Protein AF-A0A9Q0N7F4-F1 (afdb_monomer)

InterPro domains:
  IPR001021 Ribosomal protein bL25, long-form [MF_01334] (5-186)
  IPR001021 Ribosomal protein bL25, long-form [TIGR00731] (7-183)
  IPR004095 TGS [PS51880] (449-532)
  IPR004396 Ribosome-binding ATPase YchF/Obg-like ATPase 1 [MF_00944] (157-534)
  IPR004396 Ribosome-binding ATPase YchF/Obg-like ATPase 1 [TIGR00092] (196-534)
  IPR006073 GTP binding domain [PF01926] (196-290)
  IPR006073 GTP binding domain [PR00326] (196-214)
  IPR006073 GTP binding domain [PR00326] (240-255)
  IPR006073 GTP binding domain [PR00326] (257-275)
  IPR011035 Large ribosomal subunit protein bL25/Gln-tRNA synthetase, anti-codon-binding domain superfamily [SSF50715] (4-191)
  IPR012675 Beta-grasp domain superfamily [G3DSA:3.10.20.30] (218-533)
  IPR012676 TGS-like [SSF81271] (450-531)
  IPR013029 YchF, C-terminal domain [PF06071] (450-533)
  IPR013029 YchF, C-terminal domain [cd04867] (448-532)
  IPR020056 Large ribosomal subunit protein bL25/Gln-tRNA synthetase, N-terminal [G3DSA:2.40.240.10] (4-96)
  IPR020057 Large ribosomal subunit protein bL25, beta domain [PF14693] (103-184)
  IPR023192 TGS-like domain superfamily [G3DSA:1.10.150.300] (283-369)
  IPR027417 P-loop containing nucleoside triphosphate hydrolase [G3DSA:3.40.50.300] (196-449)
  IPR027417 P-loop containing nucleoside triphosphate hydrolase [SSF52540] (197-469)
  IPR029751 Large ribosomal subunit protein bL25, L25 domain [PF01386] (7-94)

Solvent-accessible surface area (backbone atoms only — not comparable to full-atom values): 30450 Å² total; per-residue (Å²): 136,74,67,75,42,80,45,65,37,43,82,53,91,75,75,60,74,68,51,54,51,53,40,43,74,73,48,28,21,48,30,38,41,38,62,82,95,54,82,74,44,46,31,34,32,50,38,69,66,51,64,74,41,66,82,41,89,49,39,61,63,28,48,29,40,36,36,41,94,91,42,74,44,50,27,30,44,72,47,74,43,56,38,100,80,78,64,45,71,58,34,40,35,29,35,50,61,81,56,66,63,43,84,40,82,29,41,52,42,73,38,47,57,89,61,6,52,12,40,73,72,57,18,46,81,44,76,72,46,63,58,45,53,28,35,22,32,69,93,51,53,62,74,54,46,69,41,82,39,38,82,40,39,54,74,40,69,44,41,58,81,78,56,78,68,64,84,75,49,41,72,64,62,92,70,84,47,69,35,34,35,22,43,64,65,93,72,83,92,76,91,84,78,93,80,82,93,77,83,87,85,71,90,72,86,62,93,65,66,50,79,44,78,44,75,51,91,54,72,67,58,57,55,53,22,63,66,46,58,26,75,38,81,42,65,26,72,50,78,44,71,48,70,60,74,85,57,93,69,34,56,72,66,87,59,72,34,57,63,50,57,54,55,57,64,78,50,81,60,43,78,47,77,31,66,40,58,90,53,96,90,58,88,44,100,78,77,56,89,47,49,64,62,55,50,49,49,52,52,50,40,38,36,52,46,36,41,56,51,43,53,56,49,44,62,52,50,63,72,61,62,81,55,94,50,66,67,61,50,53,50,48,55,51,45,50,53,50,44,53,37,38,74,74,73,39,52,54,46,76,46,56,80,85,42,60,61,70,65,56,57,72,66,66,51,58,41,54,42,56,58,38,36,35,33,34,27,46,76,91,28,42,80,83,49,52,77,54,46,54,52,52,50,55,50,23,65,76,68,75,45,48,74,44,64,25,26,68,65,58,52,56,57,50,68,73,51,85,49,73,64,59,45,49,52,55,31,52,77,66,74,35,94,69,55,44,68,58,53,50,52,54,52,49,31,63,74,67,43,46,38,39,33,31,40,76,36,52,68,36,20,37,40,43,74,43,55,68,73,41,32,41,31,62,57,37,30,74,78,37,65,61,38,31,76,24,49,65,37,32,41,36,29,47,48,67,52,33,62,78,42,68,24,70,71,49,19,47,74,72,65,54,51,40,82,37,51,68,84,37,59,58,53,73,42,29,34,46,50,80,42,54,56,133

Organism: NCBI:txid35572

Mean predicted aligned error: 17.83 Å

Structure (mmCIF, N/CA/C/O backbone):
data_AF-A0A9Q0N7F4-F1
#
_entry.id   AF-A0A9Q0N7F4-F1
#
loop_
_atom_site.group_PDB
_atom_site.id
_atom_site.type_symbol
_atom_site.label_atom_id
_atom_site.label_alt_id
_atom_site.label_comp_id
_atom_site.label_asym_id
_atom_site.label_entity_id
_atom_site.label_seq_id
_atom_site.pdbx_PDB_ins_code
_atom_site.Cartn_x
_atom_site.Cartn_y
_atom_site.Cartn_z
_atom_site.occupancy
_atom_site.B_iso_or_equiv
_atom_site.auth_seq_id
_atom_site.auth_comp_id
_atom_site.auth_asym_id
_atom_site.auth_atom_id
_atom_site.pdbx_PDB_model_num
ATOM 1 N N . MET A 1 1 ? 37.627 4.813 31.472 1.00 41.09 1 MET A N 1
ATOM 2 C CA . MET A 1 1 ? 37.625 6.289 31.417 1.00 41.09 1 MET A CA 1
ATOM 3 C C . MET A 1 1 ? 37.635 6.720 29.959 1.00 41.09 1 MET A C 1
ATOM 5 O O . MET A 1 1 ? 38.444 6.207 29.191 1.00 41.09 1 MET A O 1
ATOM 9 N N . SER A 1 2 ? 36.666 7.528 29.539 1.00 47.44 2 SER A N 1
ATOM 10 C CA . SER A 1 2 ? 36.582 8.076 28.180 1.00 47.44 2 SER A CA 1
ATOM 11 C C . SER A 1 2 ? 37.637 9.169 28.000 1.00 47.44 2 SER A C 1
ATOM 13 O O . SER A 1 2 ? 37.727 10.070 28.828 1.00 47.44 2 SER A O 1
ATOM 15 N N . GLU A 1 3 ? 38.447 9.073 26.945 1.00 58.59 3 GLU A N 1
ATOM 16 C CA . GLU A 1 3 ? 39.322 10.169 26.514 1.00 58.59 3 GLU A CA 1
ATOM 17 C C . GLU A 1 3 ? 38.439 11.381 26.196 1.00 58.59 3 GLU A C 1
ATOM 19 O O . GLU A 1 3 ? 37.480 11.251 25.437 1.00 58.59 3 GLU A O 1
ATOM 24 N N . VAL A 1 4 ? 38.714 12.536 26.803 1.00 69.81 4 VAL A N 1
ATOM 25 C CA . VAL A 1 4 ? 38.024 13.780 26.445 1.00 69.81 4 VAL A CA 1
ATOM 26 C C . VAL A 1 4 ? 38.731 14.350 25.224 1.00 69.81 4 VAL A C 1
ATOM 28 O O . VAL A 1 4 ? 39.927 14.632 25.275 1.00 69.81 4 VAL A O 1
ATOM 31 N N . LEU A 1 5 ? 38.005 14.475 24.116 1.00 81.50 5 LEU A N 1
ATOM 32 C CA . LEU A 1 5 ? 38.537 15.019 22.871 1.00 81.50 5 LEU A CA 1
ATOM 33 C C . LEU A 1 5 ? 38.413 16.544 22.881 1.00 81.50 5 LEU A C 1
ATOM 35 O O . LEU A 1 5 ? 37.367 17.059 23.260 1.00 81.50 5 LEU A O 1
ATOM 39 N N . GLU A 1 6 ? 39.424 17.271 22.415 1.00 85.25 6 GLU A N 1
ATOM 40 C CA . GLU A 1 6 ? 39.309 18.714 22.179 1.00 85.25 6 GLU A CA 1
ATOM 41 C C . GLU A 1 6 ? 39.161 18.992 20.683 1.00 85.25 6 GLU A C 1
ATOM 43 O O . GLU A 1 6 ? 39.970 18.513 19.891 1.00 85.25 6 GLU A O 1
ATOM 48 N N . LEU A 1 7 ? 38.135 19.756 20.301 1.00 87.56 7 LEU A N 1
ATOM 49 C CA . LEU A 1 7 ? 37.918 20.214 18.927 1.00 87.56 7 LEU A CA 1
ATOM 50 C C . LEU A 1 7 ? 37.710 21.727 18.900 1.00 87.56 7 LEU A C 1
ATOM 52 O O . LEU A 1 7 ? 37.026 22.278 19.760 1.00 87.56 7 LEU A O 1
ATOM 56 N N . GLU A 1 8 ? 38.251 22.389 17.883 1.00 88.12 8 GLU A N 1
ATOM 57 C CA . GLU A 1 8 ? 37.943 23.791 17.594 1.00 88.12 8 GLU A CA 1
ATOM 58 C C . GLU A 1 8 ? 36.757 23.891 16.637 1.00 88.12 8 GLU A C 1
ATOM 60 O O . GLU A 1 8 ? 36.653 23.129 15.667 1.00 88.12 8 GLU A O 1
ATOM 65 N N . ALA A 1 9 ? 35.869 24.845 16.905 1.00 89.12 9 ALA A N 1
ATOM 66 C CA . ALA A 1 9 ? 34.745 25.151 16.045 1.00 89.12 9 ALA A CA 1
ATOM 67 C C . ALA A 1 9 ? 34.548 26.655 15.871 1.00 89.12 9 ALA A C 1
ATOM 69 O O . ALA A 1 9 ? 34.926 27.460 16.718 1.00 89.12 9 ALA A O 1
ATOM 70 N N . THR A 1 10 ? 33.904 27.016 14.769 1.00 88.81 10 THR A N 1
ATOM 71 C CA . THR A 1 10 ? 33.559 28.396 14.422 1.00 88.81 10 THR A CA 1
ATOM 72 C C . THR A 1 10 ? 32.059 28.535 14.212 1.00 88.81 10 THR A C 1
ATOM 74 O O . THR A 1 10 ? 31.420 27.622 13.681 1.00 88.81 10 THR A O 1
ATOM 77 N N . LEU A 1 11 ? 31.478 29.662 14.629 1.00 87.69 11 LEU A N 1
ATOM 78 C CA . LEU A 1 11 ? 30.055 29.928 14.434 1.00 87.69 11 LEU A CA 1
ATOM 79 C C . LEU A 1 11 ? 29.748 30.106 12.941 1.00 87.69 11 LEU A C 1
ATOM 81 O O . LEU A 1 11 ? 30.528 30.697 12.191 1.00 87.69 11 LEU A O 1
ATOM 85 N N . ARG A 1 12 ? 28.601 29.592 12.496 1.00 86.12 12 ARG A N 1
ATOM 86 C CA . ARG A 1 12 ? 28.137 29.746 11.117 1.00 86.12 12 ARG A CA 1
ATOM 87 C C . ARG A 1 12 ? 26.978 30.725 11.052 1.00 86.12 12 ARG A C 1
ATOM 89 O O . ARG A 1 12 ? 25.902 30.445 11.562 1.00 86.12 12 ARG A O 1
ATOM 96 N N . GLU A 1 13 ? 27.181 31.808 10.315 1.00 74.75 13 GLU A N 1
ATOM 97 C CA . GLU A 1 13 ? 26.133 32.796 10.023 1.00 74.75 13 GLU A CA 1
ATOM 98 C C . GLU A 1 13 ? 25.365 32.474 8.726 1.00 74.75 13 GLU A C 1
ATOM 100 O O . GLU A 1 13 ? 24.243 32.929 8.526 1.00 74.75 13 GLU A O 1
ATOM 105 N N . ASN A 1 14 ? 25.949 31.649 7.845 1.00 75.81 14 ASN A N 1
ATOM 106 C CA . ASN A 1 14 ? 25.403 31.327 6.524 1.00 75.81 14 ASN A CA 1
ATOM 107 C C . ASN A 1 14 ? 24.853 29.889 6.439 1.00 75.81 14 ASN A C 1
ATOM 109 O O . ASN A 1 14 ? 25.560 28.899 6.686 1.00 75.81 14 ASN A O 1
ATOM 113 N N . PHE A 1 15 ? 23.594 29.772 6.004 1.00 75.50 15 PHE A N 1
ATOM 114 C CA . PHE A 1 15 ? 22.826 28.521 5.926 1.00 75.50 15 PHE A CA 1
ATOM 115 C C . PHE A 1 15 ? 22.547 28.100 4.468 1.00 75.50 15 PHE A C 1
ATOM 117 O O . PHE A 1 15 ? 22.735 28.883 3.538 1.00 75.50 15 PHE A O 1
ATOM 124 N N . GLY A 1 16 ? 22.125 26.850 4.247 1.00 72.56 16 GLY A N 1
ATOM 125 C CA . GLY A 1 16 ? 21.751 26.327 2.921 1.00 72.56 16 GLY A CA 1
ATOM 126 C C . GLY A 1 16 ? 22.762 25.368 2.269 1.00 72.56 16 GLY A C 1
ATOM 127 O O . GLY A 1 16 ? 23.925 25.265 2.669 1.00 72.56 16 GLY A O 1
ATOM 128 N N . THR A 1 17 ? 22.297 24.638 1.249 1.00 72.94 17 THR A N 1
ATOM 129 C CA . THR A 1 17 ? 23.033 23.549 0.571 1.00 72.94 17 THR A CA 1
ATOM 130 C C . THR A 1 17 ? 24.277 24.032 -0.181 1.00 72.94 17 THR A C 1
ATOM 132 O O . THR A 1 17 ? 25.304 23.350 -0.149 1.00 72.94 17 THR A O 1
ATOM 135 N N . GLY A 1 18 ? 24.218 25.217 -0.801 1.00 77.38 18 GLY A N 1
ATOM 136 C CA . GLY A 1 18 ? 25.355 25.851 -1.482 1.00 77.38 18 GLY A CA 1
ATOM 137 C C . GLY A 1 18 ? 26.489 26.215 -0.519 1.00 77.38 18 GLY A C 1
ATOM 138 O O . GLY A 1 18 ? 27.612 25.743 -0.680 1.00 77.38 18 GLY A O 1
ATOM 139 N N . ASN A 1 19 ? 26.169 26.938 0.557 1.00 81.06 19 ASN A N 1
ATOM 140 C CA . ASN A 1 19 ? 27.135 27.332 1.589 1.00 81.06 19 ASN A CA 1
ATOM 141 C C . ASN A 1 19 ? 27.788 26.121 2.271 1.00 81.06 19 ASN A C 1
ATOM 143 O O . ASN A 1 19 ? 28.997 26.102 2.499 1.00 81.06 19 ASN A O 1
ATOM 147 N N . ALA A 1 20 ? 27.015 25.063 2.538 1.00 81.19 20 ALA A N 1
ATOM 148 C CA . ALA A 1 20 ? 27.553 23.814 3.074 1.00 81.19 20 ALA A CA 1
ATOM 149 C C . ALA A 1 20 ? 28.524 23.116 2.101 1.00 81.19 20 ALA A C 1
ATOM 151 O O . ALA A 1 20 ? 29.464 22.453 2.539 1.00 81.19 20 ALA A O 1
ATOM 152 N N . ARG A 1 21 ? 28.324 23.246 0.782 1.00 81.75 21 ARG A N 1
ATOM 153 C CA . ARG A 1 21 ? 29.234 22.691 -0.234 1.00 81.75 21 ARG A CA 1
ATOM 154 C C . ARG A 1 21 ? 30.552 23.461 -0.291 1.00 81.75 21 ARG A C 1
ATOM 156 O O . ARG A 1 21 ? 31.604 22.830 -0.368 1.00 81.75 21 ARG A O 1
ATOM 163 N N . ASP A 1 22 ? 30.505 24.786 -0.210 1.00 84.44 22 ASP A N 1
ATOM 164 C CA . ASP A 1 22 ? 31.708 25.623 -0.215 1.00 84.44 22 ASP A CA 1
ATOM 165 C C . ASP A 1 22 ? 32.521 25.482 1.073 1.00 84.44 22 ASP A C 1
ATOM 167 O O . ASP A 1 22 ? 33.750 25.441 1.031 1.00 84.44 22 ASP A O 1
ATOM 171 N N . LEU A 1 23 ? 31.851 25.314 2.213 1.00 87.06 23 LEU A N 1
ATOM 172 C CA . LEU A 1 23 ? 32.497 25.058 3.499 1.00 87.06 23 LEU A CA 1
ATOM 173 C C . LEU A 1 23 ? 33.258 23.717 3.494 1.00 87.06 23 LEU A C 1
ATOM 175 O O . LEU A 1 23 ? 34.418 23.666 3.902 1.00 87.06 23 LEU A O 1
ATOM 179 N N . ARG A 1 24 ? 32.666 22.669 2.898 1.00 86.81 24 ARG A N 1
ATOM 180 C CA . ARG A 1 24 ? 33.340 21.376 2.671 1.00 86.81 24 ARG A CA 1
ATOM 181 C C . ARG A 1 24 ? 34.519 21.479 1.707 1.00 86.81 24 ARG A C 1
ATOM 183 O O . ARG A 1 24 ? 35.556 20.881 1.957 1.00 86.81 24 ARG A O 1
ATOM 190 N N . ARG A 1 25 ? 34.420 22.288 0.645 1.00 84.06 25 ARG A N 1
ATOM 191 C CA . ARG A 1 25 ? 35.562 22.553 -0.257 1.00 84.06 25 ARG A CA 1
ATOM 192 C C . ARG A 1 25 ? 36.742 23.217 0.456 1.00 84.06 25 ARG A C 1
ATOM 194 O O . ARG A 1 25 ? 37.879 23.002 0.056 1.00 84.06 25 ARG A O 1
ATOM 201 N N . LYS A 1 26 ? 36.476 24.003 1.501 1.00 87.12 26 LYS A N 1
ATOM 202 C CA . LYS A 1 26 ? 37.495 24.648 2.342 1.00 87.12 26 LYS A CA 1
ATOM 203 C C . LYS A 1 26 ? 38.056 23.726 3.439 1.00 87.12 26 LYS A C 1
ATOM 205 O O . LYS A 1 26 ? 38.874 24.182 4.229 1.00 87.12 26 LYS A O 1
ATOM 210 N N . GLY A 1 27 ? 37.644 22.453 3.494 1.00 86.56 27 GLY A N 1
ATOM 211 C CA . GLY A 1 27 ? 38.122 21.475 4.479 1.00 86.56 27 GLY A CA 1
ATOM 212 C C . GLY A 1 27 ? 37.434 21.561 5.844 1.00 86.56 27 GLY A C 1
ATOM 213 O O . GLY A 1 27 ? 38.001 21.125 6.848 1.00 86.56 27 GLY A O 1
ATOM 214 N N . TYR A 1 28 ? 36.228 22.131 5.898 1.00 90.69 28 TYR A N 1
ATOM 215 C CA . TYR A 1 28 ? 35.409 22.193 7.106 1.00 90.69 28 TYR A CA 1
ATOM 216 C C . TYR A 1 28 ? 34.129 21.375 6.944 1.00 90.69 28 TYR A C 1
ATOM 218 O O . TYR A 1 28 ? 33.552 21.268 5.863 1.00 90.69 28 TYR A O 1
ATOM 226 N N . VAL A 1 29 ? 33.640 20.828 8.048 1.00 90.19 29 VAL A N 1
ATOM 227 C CA . VAL A 1 29 ? 32.400 20.066 8.117 1.00 90.19 29 VAL A CA 1
ATOM 228 C C . VAL A 1 29 ? 31.346 20.916 8.826 1.00 90.19 29 VAL A C 1
ATOM 230 O O . VAL A 1 29 ? 31.610 21.436 9.913 1.00 90.19 29 VAL A O 1
ATOM 233 N N . PRO A 1 30 ? 30.154 21.091 8.231 1.00 90.50 30 PRO A N 1
ATOM 234 C CA . PRO A 1 30 ? 29.034 21.712 8.920 1.00 90.50 30 PRO A CA 1
ATOM 235 C C . PRO A 1 30 ? 28.565 20.816 10.072 1.00 90.50 30 PRO A C 1
ATOM 237 O O . PRO A 1 30 ? 28.389 19.612 9.889 1.00 90.50 30 PRO A O 1
ATOM 240 N N . ALA A 1 31 ? 28.344 21.410 11.238 1.00 90.06 31 ALA A N 1
ATOM 241 C CA . ALA A 1 31 ? 27.842 20.723 12.413 1.00 90.06 31 ALA A CA 1
ATOM 242 C C . ALA A 1 31 ? 26.778 21.545 13.149 1.00 90.06 31 ALA A C 1
ATOM 244 O O . ALA A 1 31 ? 26.667 22.762 12.970 1.00 90.06 31 ALA A O 1
ATOM 245 N N . VAL A 1 32 ? 25.980 20.866 13.969 1.00 88.75 32 VAL A N 1
ATOM 246 C CA . VAL A 1 32 ? 24.896 21.479 14.745 1.00 88.75 32 VAL A CA 1
ATOM 247 C C . VAL A 1 32 ? 24.966 20.997 16.185 1.00 88.75 32 VAL A C 1
ATOM 249 O O . VAL A 1 32 ? 25.071 19.800 16.425 1.00 88.75 32 VAL A O 1
ATOM 252 N N . ILE A 1 33 ? 24.891 21.919 17.143 1.00 85.38 33 ILE A N 1
ATOM 253 C CA . ILE A 1 33 ? 24.819 21.606 18.571 1.00 85.38 33 ILE A CA 1
ATOM 254 C C . ILE A 1 33 ? 23.370 21.784 19.035 1.00 85.38 33 ILE A C 1
ATOM 256 O O . ILE A 1 33 ? 22.831 22.891 19.022 1.00 85.38 33 ILE A O 1
ATOM 260 N N . TYR A 1 34 ? 22.745 20.686 19.459 1.00 80.56 34 TYR A N 1
ATOM 261 C CA . TYR A 1 34 ? 21.391 20.645 20.008 1.00 80.56 34 TYR A CA 1
ATOM 262 C C . TYR A 1 34 ? 21.403 20.617 21.543 1.00 80.56 34 TYR A C 1
ATOM 264 O O . TYR A 1 34 ? 22.274 19.999 22.155 1.00 80.56 34 TYR A O 1
ATOM 272 N N . GLY A 1 35 ? 20.350 21.152 22.167 1.00 68.62 35 GLY A N 1
ATOM 273 C CA . GLY A 1 35 ? 19.985 20.838 23.554 1.00 68.62 35 GLY A CA 1
ATOM 274 C C . GLY A 1 35 ? 20.304 21.903 24.612 1.00 68.62 35 GLY A C 1
ATOM 275 O O . GLY A 1 35 ? 20.993 22.884 24.354 1.00 68.62 35 GLY A O 1
ATOM 276 N N . ALA A 1 36 ? 19.761 21.653 25.814 1.00 51.66 36 ALA A N 1
ATOM 277 C CA . ALA A 1 36 ? 19.791 22.470 27.041 1.00 51.66 36 ALA A CA 1
ATOM 278 C C . ALA A 1 36 ? 18.855 23.701 27.117 1.00 51.66 36 ALA A C 1
ATOM 280 O O . ALA A 1 36 ? 19.110 24.629 27.876 1.00 51.66 36 ALA A O 1
ATOM 281 N N . GLY A 1 37 ? 17.737 23.720 26.378 1.00 52.19 37 GLY A N 1
ATOM 282 C CA . GLY A 1 37 ? 16.768 24.829 26.461 1.00 52.19 37 GLY A CA 1
ATOM 283 C C . GLY A 1 37 ? 17.282 26.156 25.884 1.00 52.19 37 GLY A C 1
ATOM 284 O O . GLY A 1 37 ? 16.719 27.207 26.174 1.00 52.19 37 GLY A O 1
ATOM 285 N N . ARG A 1 38 ? 18.347 26.099 25.076 1.00 55.22 38 ARG A N 1
ATOM 286 C CA . ARG A 1 38 ? 18.929 27.217 24.323 1.00 55.22 38 ARG A CA 1
ATOM 287 C C . ARG A 1 38 ? 18.695 27.049 22.822 1.00 55.22 38 ARG A C 1
ATOM 289 O O . ARG A 1 38 ? 18.329 25.967 22.359 1.00 55.22 38 ARG A O 1
ATOM 296 N N . GLU A 1 39 ? 18.918 28.132 22.084 1.00 60.62 39 GLU A N 1
ATOM 297 C CA . GLU A 1 39 ? 18.879 28.153 20.622 1.00 60.62 39 GLU A CA 1
ATOM 298 C C . GLU A 1 39 ? 19.905 27.183 20.018 1.00 60.62 39 GLU A C 1
ATOM 300 O O . GLU A 1 39 ? 20.999 26.981 20.548 1.00 60.62 39 GLU A O 1
ATOM 305 N N . VAL A 1 40 ? 19.522 26.554 18.907 1.00 79.44 40 VAL A N 1
ATOM 306 C CA . VAL A 1 40 ? 20.357 25.598 18.175 1.00 79.44 40 VAL A CA 1
ATOM 307 C C . VAL A 1 40 ? 21.551 26.336 17.569 1.00 79.44 40 VAL A C 1
ATOM 309 O O . VAL A 1 40 ? 21.370 27.243 16.759 1.00 79.44 40 VAL A O 1
ATOM 312 N N . LEU A 1 41 ? 22.772 25.929 17.926 1.00 84.62 41 LEU A N 1
ATOM 313 C CA . LEU A 1 41 ? 23.991 26.561 17.420 1.00 84.62 41 LEU A CA 1
ATOM 314 C C . LEU A 1 41 ? 24.492 25.827 16.177 1.00 84.62 41 LEU A C 1
ATOM 316 O O . LEU A 1 41 ? 24.853 24.649 16.235 1.00 84.62 41 LEU A O 1
ATOM 320 N N . ALA A 1 42 ? 24.547 26.534 15.051 1.00 87.81 42 ALA A N 1
ATOM 321 C CA . ALA A 1 42 ? 25.193 26.046 13.842 1.00 87.81 42 ALA A CA 1
ATOM 322 C C . ALA A 1 42 ? 26.681 26.406 13.870 1.00 87.81 42 ALA A C 1
ATOM 324 O O . ALA A 1 42 ? 27.051 27.578 13.931 1.00 87.81 42 ALA A O 1
ATOM 325 N N . VAL A 1 43 ? 27.536 25.390 13.793 1.00 90.12 43 VAL A N 1
ATOM 326 C CA . VAL A 1 43 ? 28.992 25.543 13.874 1.00 90.12 43 VAL A CA 1
ATOM 327 C C . VAL A 1 43 ? 29.686 24.818 12.724 1.00 90.12 43 VAL A C 1
ATOM 329 O O . VAL A 1 43 ? 29.100 23.983 12.034 1.00 90.12 43 VAL A O 1
ATOM 332 N N . SER A 1 44 ? 30.941 25.154 12.467 1.00 90.31 44 SER A N 1
ATOM 333 C CA . SER A 1 44 ? 31.821 24.424 11.558 1.00 90.31 44 SER A CA 1
ATOM 334 C C . SER A 1 44 ? 33.060 23.944 12.281 1.00 90.31 44 SER A C 1
ATOM 336 O O . SER A 1 44 ? 33.597 24.632 13.137 1.00 90.31 44 SER A O 1
ATOM 338 N N . VAL A 1 45 ? 33.509 22.758 11.904 1.00 91.19 45 VAL A N 1
ATOM 339 C CA . VAL A 1 45 ? 34.579 22.001 12.556 1.00 91.19 45 VAL A CA 1
ATOM 340 C C . VAL A 1 45 ? 35.524 21.493 11.476 1.00 91.19 45 VAL A C 1
ATOM 342 O O . VAL A 1 45 ? 35.082 21.166 10.376 1.00 91.19 45 VAL A O 1
ATOM 345 N N . ALA A 1 46 ? 36.829 21.462 11.734 1.00 89.44 46 ALA A N 1
ATOM 346 C CA . ALA A 1 46 ? 37.798 21.043 10.722 1.00 89.44 46 ALA A CA 1
ATOM 347 C C . ALA A 1 46 ? 37.589 19.566 10.333 1.00 89.44 46 ALA A C 1
ATOM 349 O O . ALA A 1 46 ? 37.538 18.681 11.190 1.00 89.44 46 ALA A O 1
ATOM 350 N N . GLU A 1 47 ? 37.506 19.280 9.031 1.00 87.12 47 GLU A N 1
ATOM 351 C CA . GLU A 1 47 ? 37.250 17.928 8.513 1.00 87.12 47 GLU A CA 1
ATOM 352 C C . GLU A 1 47 ? 38.327 16.937 8.959 1.00 87.12 47 GLU A C 1
ATOM 354 O O . GLU A 1 47 ? 38.019 15.813 9.360 1.00 87.12 47 GLU A O 1
ATOM 359 N N . LYS A 1 48 ? 39.593 17.366 8.929 1.00 84.75 48 LYS A N 1
ATOM 360 C CA . LYS A 1 48 ? 40.748 16.538 9.302 1.00 84.75 48 LYS A CA 1
ATOM 361 C C . LYS A 1 48 ? 40.673 16.061 10.750 1.00 84.75 48 LYS A C 1
ATOM 363 O O . LYS A 1 48 ? 40.983 14.902 11.021 1.00 84.75 48 LYS A O 1
ATOM 368 N N . GLU A 1 49 ? 40.222 16.931 11.652 1.00 84.94 49 GLU A N 1
ATOM 369 C CA . GLU A 1 49 ? 40.096 16.604 13.069 1.00 84.94 49 GLU A CA 1
ATOM 370 C C . GLU A 1 49 ? 39.002 15.559 13.284 1.00 84.94 49 GLU A C 1
ATOM 372 O O . GLU A 1 49 ? 39.245 14.543 13.920 1.00 84.94 49 GLU A O 1
ATOM 377 N N . ILE A 1 50 ? 37.831 15.705 12.664 1.00 83.69 50 ILE A N 1
ATOM 378 C CA . ILE A 1 50 ? 36.743 14.723 12.818 1.00 83.69 50 ILE A CA 1
ATOM 379 C C . ILE A 1 50 ? 37.069 13.395 12.137 1.00 83.69 50 ILE A C 1
ATOM 381 O O . ILE A 1 50 ? 36.828 12.323 12.702 1.00 83.69 50 ILE A O 1
ATOM 385 N N . THR A 1 51 ? 37.672 13.452 10.949 1.00 81.81 51 THR A N 1
ATOM 386 C CA . THR A 1 51 ? 38.035 12.271 10.151 1.00 81.81 51 THR A CA 1
ATOM 387 C C . THR A 1 51 ? 38.987 11.341 10.916 1.00 81.81 51 THR A C 1
ATOM 389 O O . THR A 1 51 ? 38.896 10.119 10.802 1.00 81.81 51 THR A O 1
ATOM 392 N N . LYS A 1 52 ? 39.850 11.903 11.770 1.00 80.88 52 LYS A N 1
ATOM 393 C CA . LYS A 1 52 ? 40.792 11.158 12.618 1.00 80.88 52 LYS A CA 1
ATOM 394 C C . LYS A 1 52 ? 40.114 10.292 13.688 1.00 80.88 52 LYS A C 1
ATOM 396 O O . LYS A 1 52 ? 40.696 9.289 14.112 1.00 80.88 52 LYS A O 1
ATOM 401 N N . TYR A 1 53 ? 38.915 10.664 14.139 1.00 78.69 53 TYR A N 1
ATOM 402 C CA . TYR A 1 53 ? 38.261 10.014 15.279 1.00 78.69 53 TYR A CA 1
ATOM 403 C C . TYR A 1 53 ? 36.964 9.287 14.925 1.00 78.69 53 TYR A C 1
ATOM 405 O O . TYR A 1 53 ? 36.685 8.282 15.571 1.00 78.69 53 TYR A O 1
ATOM 413 N N . TYR A 1 54 ? 36.210 9.692 13.894 1.00 79.94 54 TYR A N 1
ATOM 414 C CA . TYR A 1 54 ? 34.900 9.070 13.622 1.00 79.94 54 TYR A CA 1
ATOM 415 C C . TYR A 1 54 ? 34.971 7.571 13.286 1.00 79.94 54 TYR A C 1
ATOM 417 O O . TYR A 1 54 ? 34.031 6.838 13.577 1.00 79.94 54 TYR A O 1
ATOM 425 N N . ARG A 1 55 ? 36.092 7.096 12.721 1.00 75.19 55 ARG A N 1
ATOM 426 C CA . ARG A 1 55 ? 36.325 5.665 12.444 1.00 75.19 55 ARG A CA 1
ATOM 427 C C . ARG A 1 55 ? 36.731 4.860 13.681 1.00 75.19 55 ARG A C 1
ATOM 429 O O . ARG A 1 55 ? 36.821 3.637 13.603 1.00 75.19 55 ARG A O 1
ATOM 436 N N . LYS A 1 56 ? 37.018 5.511 14.814 1.00 76.50 56 LYS A N 1
ATOM 437 C CA . LYS A 1 56 ? 37.392 4.809 16.045 1.00 76.50 56 LYS A CA 1
ATOM 438 C C . LYS A 1 56 ? 36.143 4.231 16.725 1.00 76.50 56 LYS A C 1
ATOM 440 O O . LYS A 1 56 ? 35.134 4.933 16.845 1.00 76.50 56 LYS A O 1
ATOM 445 N N . PRO A 1 57 ? 36.202 2.986 17.230 1.00 58.75 57 PRO A N 1
ATOM 446 C CA . PRO A 1 57 ? 35.113 2.409 18.010 1.00 58.75 57 PRO A CA 1
ATOM 447 C C . PRO A 1 57 ? 34.753 3.304 19.205 1.00 58.75 57 PRO A C 1
ATOM 449 O O . PRO A 1 57 ? 35.623 3.677 19.990 1.00 58.75 57 PRO A O 1
ATOM 452 N N . GLY A 1 58 ? 33.469 3.642 19.347 1.00 66.62 58 GLY A N 1
ATOM 453 C CA . GLY A 1 58 ? 32.971 4.442 20.471 1.00 66.62 58 GLY A CA 1
ATOM 454 C C . GLY A 1 58 ? 33.072 5.964 20.301 1.00 66.62 58 GLY A C 1
ATOM 455 O O . GLY A 1 58 ? 32.898 6.687 21.283 1.00 66.62 58 GLY A O 1
ATOM 456 N N . PHE A 1 59 ? 33.302 6.480 19.089 1.00 76.06 59 PHE A N 1
ATOM 457 C CA . PHE A 1 59 ? 33.298 7.930 18.838 1.00 76.06 59 PHE A CA 1
ATOM 458 C C . PHE A 1 59 ? 31.970 8.605 19.228 1.00 76.06 59 PHE A C 1
ATOM 460 O O . PHE A 1 59 ? 31.984 9.635 19.891 1.00 76.06 59 PHE A O 1
ATOM 467 N N . ILE A 1 60 ? 30.825 7.976 18.934 1.00 76.81 60 ILE A N 1
ATOM 468 C CA . ILE A 1 60 ? 29.488 8.459 19.343 1.00 76.81 60 ILE A CA 1
ATOM 469 C C . ILE A 1 60 ? 29.352 8.547 20.876 1.00 76.81 60 ILE A C 1
ATOM 471 O O . ILE A 1 60 ? 28.619 9.373 21.396 1.00 76.81 60 ILE A O 1
ATOM 475 N N . SER A 1 61 ? 30.101 7.733 21.621 1.00 69.75 61 SER A N 1
ATOM 476 C CA . SER A 1 61 ? 30.130 7.747 23.091 1.00 69.75 61 SER A CA 1
ATOM 477 C C . SER A 1 61 ? 31.275 8.584 23.681 1.00 69.75 61 SER A C 1
ATOM 479 O O . SER A 1 61 ? 31.534 8.508 24.879 1.00 69.75 61 SER A O 1
ATOM 481 N N . THR A 1 62 ? 32.001 9.344 22.857 1.00 78.06 62 THR A N 1
ATOM 482 C CA . THR A 1 62 ? 33.142 10.154 23.300 1.00 78.06 62 THR A CA 1
ATOM 483 C C . THR A 1 62 ? 32.684 11.572 23.622 1.00 78.06 62 THR A C 1
ATOM 485 O O . THR A 1 62 ? 32.042 12.225 22.803 1.00 78.06 62 THR A O 1
ATOM 488 N N . VAL A 1 63 ? 33.030 12.054 24.817 1.00 82.75 63 VAL A N 1
ATOM 489 C CA . VAL A 1 63 ? 32.784 13.443 25.224 1.00 82.75 63 VAL A CA 1
ATOM 490 C C . VAL A 1 63 ? 33.800 14.349 24.536 1.00 82.75 63 VAL A C 1
ATOM 492 O O . VAL A 1 63 ? 35.007 14.102 24.593 1.00 82.75 63 VAL A O 1
ATOM 495 N N . ILE A 1 64 ? 33.302 15.405 23.902 1.00 86.88 64 ILE A N 1
ATOM 496 C CA . ILE A 1 64 ? 34.095 16.370 23.150 1.00 86.88 64 ILE A CA 1
ATOM 497 C C . ILE A 1 64 ? 33.965 17.744 23.807 1.00 86.88 64 ILE A C 1
ATOM 499 O O . ILE A 1 64 ? 32.867 18.263 23.981 1.00 86.88 64 ILE A O 1
ATOM 503 N N . ASN A 1 65 ? 35.097 18.350 24.140 1.00 87.75 65 ASN A N 1
ATOM 504 C CA . ASN A 1 65 ? 35.210 19.760 24.480 1.00 87.75 65 ASN A CA 1
ATOM 505 C C . ASN A 1 65 ? 35.343 20.558 23.182 1.00 87.75 65 ASN A C 1
ATOM 507 O O . ASN A 1 65 ? 36.408 20.594 22.565 1.00 87.75 65 ASN A O 1
ATOM 511 N N . LEU A 1 66 ? 34.250 21.180 22.764 1.00 88.00 66 LEU A N 1
ATOM 512 C CA . LEU A 1 66 ? 34.170 21.953 21.537 1.00 88.00 66 LEU A CA 1
ATOM 513 C C . LEU A 1 66 ? 34.399 23.436 21.873 1.00 88.00 66 LEU A C 1
ATOM 515 O O . LEU A 1 66 ? 33.576 24.064 22.541 1.00 88.00 66 LEU A O 1
ATOM 519 N N . LYS A 1 67 ? 35.562 23.967 21.481 1.00 88.00 67 LYS A N 1
ATOM 520 C CA . LYS A 1 67 ? 35.973 25.359 21.718 1.00 88.00 67 LYS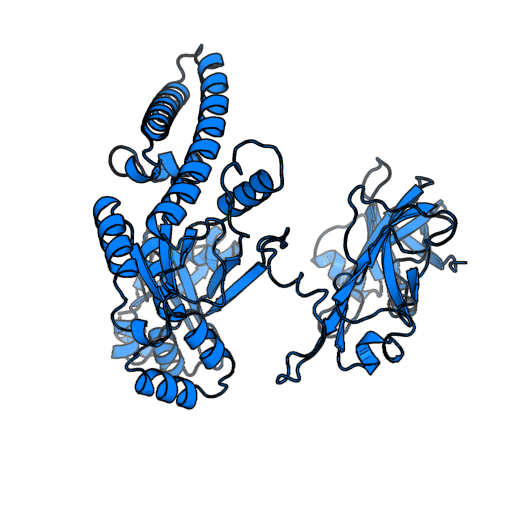 A CA 1
ATOM 521 C C . LYS A 1 67 ? 35.340 26.254 20.655 1.00 88.00 67 LYS A C 1
ATOM 523 O O . LYS A 1 67 ? 35.667 26.117 19.480 1.00 88.00 67 LYS A O 1
ATOM 528 N N . LEU A 1 68 ? 34.448 27.144 21.077 1.00 85.94 68 LEU A N 1
ATOM 529 C CA . LEU A 1 68 ? 33.733 28.102 20.236 1.00 85.94 68 LEU A CA 1
ATOM 530 C C . LEU A 1 68 ? 33.922 29.501 20.833 1.00 85.94 68 LEU A C 1
ATOM 532 O O . LEU A 1 68 ? 33.515 29.737 21.968 1.00 85.94 68 LEU A O 1
ATOM 536 N N . ASP A 1 69 ? 34.574 30.404 20.099 1.00 74.75 69 ASP A N 1
ATOM 537 C CA . ASP A 1 69 ? 34.775 31.814 20.481 1.00 74.75 69 ASP A CA 1
ATOM 538 C C . ASP A 1 69 ? 35.291 32.018 21.924 1.00 74.75 69 ASP A C 1
ATOM 540 O O . ASP A 1 69 ? 34.851 32.898 22.660 1.00 74.75 69 ASP A O 1
ATOM 544 N N . GLY A 1 70 ? 36.223 31.160 22.359 1.00 72.75 70 GLY A N 1
ATOM 545 C CA . GLY A 1 70 ? 36.819 31.192 23.703 1.00 72.75 70 GLY A CA 1
ATOM 546 C C . GLY A 1 70 ? 36.022 30.461 24.794 1.00 72.75 70 GLY A C 1
ATOM 547 O O . GLY A 1 70 ? 36.556 30.232 25.879 1.00 72.75 70 GLY A O 1
ATOM 548 N N . ASN A 1 71 ? 34.795 30.017 24.510 1.00 78.69 71 ASN A N 1
ATOM 549 C CA . ASN A 1 71 ? 33.983 29.194 25.404 1.00 78.69 71 ASN A CA 1
ATOM 550 C C . ASN A 1 71 ? 34.131 27.702 25.079 1.00 78.69 71 ASN A C 1
ATOM 552 O O . ASN A 1 71 ? 34.243 27.304 23.922 1.00 78.69 71 ASN A O 1
ATOM 556 N N . THR A 1 72 ? 34.117 26.850 26.107 1.00 83.06 72 THR A N 1
ATOM 557 C CA . THR A 1 72 ? 34.167 25.390 25.927 1.00 83.06 72 THR A CA 1
ATOM 558 C C . THR A 1 72 ? 32.781 24.788 26.114 1.00 83.06 72 THR A C 1
ATOM 560 O O . THR A 1 72 ? 32.229 24.819 27.213 1.00 83.06 72 THR A O 1
ATOM 563 N N . HIS A 1 73 ? 32.244 24.192 25.053 1.00 84.25 73 HIS A N 1
ATOM 564 C CA . HIS A 1 73 ? 30.995 23.441 25.079 1.00 84.25 73 HIS A CA 1
ATOM 565 C C . HIS A 1 73 ? 31.299 21.950 25.210 1.00 84.25 73 HIS A C 1
ATOM 567 O O . HIS A 1 73 ? 31.915 21.357 24.326 1.00 84.25 73 HIS A O 1
ATOM 573 N N . LYS A 1 74 ? 30.862 21.326 26.306 1.00 84.94 74 LYS A N 1
ATOM 574 C CA . LYS A 1 74 ? 30.916 19.867 26.445 1.00 84.94 74 LYS A CA 1
ATOM 575 C C . LYS A 1 74 ? 29.789 19.260 25.629 1.00 84.94 74 LYS A C 1
ATOM 577 O O . LYS A 1 74 ? 28.621 19.445 25.958 1.00 84.94 74 LYS A O 1
ATOM 582 N N . VAL A 1 75 ? 30.138 18.538 24.577 1.00 86.50 75 VAL A N 1
ATOM 583 C CA . VAL A 1 75 ? 29.177 17.941 23.657 1.00 86.50 75 VAL A CA 1
ATOM 584 C C . VAL A 1 75 ? 29.448 16.463 23.429 1.00 86.50 75 VAL A C 1
ATOM 586 O O . VAL A 1 75 ? 30.549 15.966 23.660 1.00 86.50 75 VAL A O 1
ATOM 589 N N . LEU A 1 76 ? 28.436 15.758 22.943 1.00 85.06 76 LEU A N 1
ATOM 590 C CA . LEU A 1 76 ? 28.541 14.370 22.521 1.00 85.06 76 LEU A CA 1
ATOM 591 C C . LEU A 1 76 ? 28.033 14.215 21.084 1.00 85.06 76 LEU A C 1
ATOM 593 O O . LEU A 1 76 ? 26.963 14.749 20.779 1.00 85.06 76 LEU A O 1
ATOM 597 N N . PRO A 1 77 ? 28.747 13.504 20.192 1.00 85.25 77 PRO A N 1
ATOM 598 C CA . PRO A 1 77 ? 28.234 13.221 18.859 1.00 85.25 77 PRO A CA 1
ATOM 599 C C . PRO A 1 77 ? 26.939 12.407 18.939 1.00 85.25 77 PRO A C 1
ATOM 601 O O . PRO A 1 77 ? 26.889 11.350 19.560 1.00 85.25 77 PRO A O 1
ATOM 604 N N . LYS A 1 78 ? 25.889 12.905 18.297 1.00 82.94 78 LYS A N 1
ATOM 605 C CA . LYS A 1 78 ? 24.580 12.263 18.171 1.00 82.94 78 LYS A CA 1
ATOM 606 C C . LYS A 1 78 ? 24.487 11.445 16.893 1.00 82.94 78 LYS A C 1
ATOM 608 O O . LYS A 1 78 ? 24.069 10.294 16.919 1.00 82.94 78 LYS A O 1
ATOM 613 N N . GLU A 1 79 ? 24.854 12.072 15.780 1.00 82.25 79 GLU A N 1
ATOM 614 C CA . GLU A 1 79 ? 24.695 11.531 14.436 1.00 82.25 79 GLU A CA 1
ATOM 615 C C . GLU A 1 79 ? 25.804 12.067 13.529 1.00 82.25 79 GLU A C 1
ATOM 617 O O . GLU A 1 79 ? 26.272 13.195 13.689 1.00 82.25 79 GLU A O 1
ATOM 622 N N . ILE A 1 80 ? 26.248 11.240 12.584 1.00 85.75 80 ILE A N 1
ATOM 623 C CA . ILE A 1 80 ? 27.305 11.574 11.632 1.00 85.75 80 ILE A CA 1
ATOM 624 C C . ILE A 1 80 ? 26.827 11.150 10.255 1.00 85.75 80 ILE A C 1
ATOM 626 O O . ILE A 1 80 ? 26.601 9.967 10.006 1.00 85.75 80 ILE A O 1
ATOM 630 N N . GLN A 1 81 ? 26.712 12.110 9.347 1.00 85.25 81 GLN A N 1
ATOM 631 C CA . GLN A 1 81 ? 26.348 11.841 7.964 1.00 85.25 81 GLN A CA 1
ATOM 632 C C . GLN A 1 81 ? 27.613 11.708 7.130 1.00 85.25 81 GLN A C 1
ATOM 634 O O . GLN A 1 81 ? 28.447 12.617 7.105 1.00 85.25 81 GLN A O 1
ATOM 639 N N . LEU A 1 82 ? 27.745 10.594 6.419 1.00 84.69 82 LEU A N 1
ATOM 640 C CA . LEU A 1 82 ? 28.879 10.320 5.542 1.00 84.69 82 LEU A CA 1
ATOM 641 C C . LEU A 1 82 ? 28.500 10.532 4.077 1.00 84.69 82 LEU A C 1
ATOM 643 O O . LEU A 1 82 ? 27.338 10.446 3.678 1.00 84.69 82 LEU A O 1
ATOM 647 N N . HIS A 1 83 ? 29.496 10.820 3.247 1.00 80.56 83 HIS A N 1
ATOM 648 C CA . HIS A 1 83 ? 29.335 10.739 1.807 1.00 80.56 83 HIS A CA 1
ATOM 649 C C . HIS A 1 83 ? 29.102 9.271 1.412 1.00 80.56 83 HIS A C 1
ATOM 651 O O . HIS A 1 83 ? 29.948 8.446 1.738 1.00 80.56 83 HIS A O 1
ATOM 657 N N . PRO A 1 84 ? 28.062 8.942 0.625 1.00 65.56 84 PRO A N 1
ATOM 658 C CA . PRO A 1 84 ? 27.675 7.556 0.308 1.00 65.56 84 PRO A CA 1
ATOM 659 C C . PRO A 1 84 ? 28.689 6.747 -0.5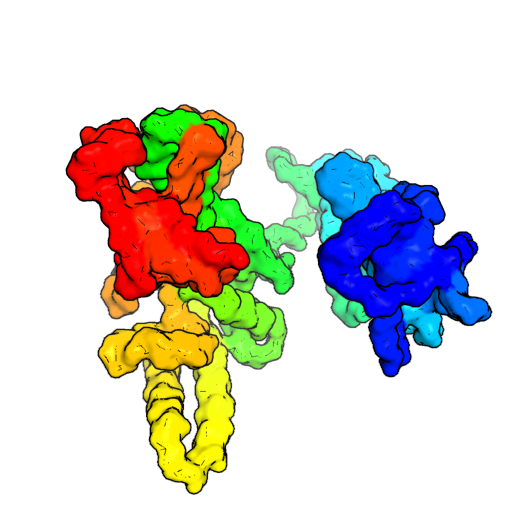25 1.00 65.56 84 PRO A C 1
ATOM 661 O O . PRO A 1 84 ? 28.383 5.642 -0.946 1.00 65.56 84 PRO A O 1
ATOM 664 N N . VAL A 1 85 ? 29.863 7.311 -0.828 1.00 73.44 85 VAL A N 1
ATOM 665 C CA . VAL A 1 85 ? 30.862 6.698 -1.725 1.00 73.44 85 VAL A CA 1
ATOM 666 C C . VAL A 1 85 ? 32.271 6.913 -1.187 1.00 73.44 85 VAL A C 1
ATOM 668 O O . VAL A 1 85 ? 33.084 6.002 -1.206 1.00 73.44 85 VAL A O 1
ATOM 671 N N . THR A 1 86 ? 32.582 8.125 -0.717 1.00 75.44 86 THR A N 1
ATOM 672 C CA . THR A 1 86 ? 33.938 8.472 -0.268 1.00 75.44 86 THR A CA 1
ATOM 673 C C . THR A 1 86 ? 34.130 8.351 1.243 1.00 75.44 86 THR A C 1
ATOM 675 O O . THR A 1 86 ? 35.232 8.598 1.727 1.00 75.44 86 THR A O 1
ATOM 678 N N . ASP A 1 87 ? 33.070 8.036 1.998 1.00 71.75 87 ASP A N 1
ATOM 679 C CA . ASP A 1 87 ? 33.035 7.986 3.467 1.00 71.75 87 ASP A CA 1
ATOM 680 C C . ASP A 1 87 ? 33.508 9.263 4.176 1.00 71.75 87 ASP A C 1
ATOM 682 O O . ASP A 1 87 ? 33.755 9.254 5.382 1.00 71.75 87 ASP A O 1
ATOM 686 N N . ILE A 1 88 ? 33.623 10.379 3.452 1.00 81.06 88 ILE A N 1
ATOM 687 C CA . ILE A 1 88 ? 33.989 11.681 4.014 1.00 81.06 88 ILE A CA 1
ATOM 688 C C . ILE A 1 88 ? 32.830 12.196 4.865 1.00 81.06 88 ILE A C 1
ATOM 690 O O . ILE A 1 88 ? 31.669 12.127 4.450 1.00 81.06 88 ILE A O 1
ATOM 694 N N . VAL A 1 89 ? 33.136 12.751 6.037 1.00 85.12 89 VAL A N 1
ATOM 695 C CA . VAL A 1 89 ? 32.115 13.308 6.925 1.00 85.12 89 VAL A CA 1
ATOM 696 C C . VAL A 1 89 ? 31.475 14.542 6.282 1.00 85.12 89 VAL A C 1
ATOM 698 O O . VAL A 1 89 ? 32.132 15.540 6.002 1.00 85.12 89 VAL A O 1
ATOM 701 N N . ARG A 1 90 ? 30.166 14.477 6.029 1.00 88.06 90 ARG A N 1
ATOM 702 C CA . ARG A 1 90 ? 29.379 15.558 5.421 1.00 88.06 90 ARG A CA 1
ATOM 703 C C . ARG A 1 90 ? 28.680 16.435 6.447 1.00 88.06 90 ARG A C 1
ATOM 705 O O . ARG A 1 90 ? 28.479 17.614 6.146 1.00 88.06 90 ARG A O 1
ATOM 712 N N . HIS A 1 91 ? 28.271 15.880 7.581 1.00 89.44 91 HIS A N 1
ATOM 713 C CA . HIS A 1 91 ? 27.600 16.613 8.651 1.00 89.44 91 HIS A CA 1
ATOM 714 C C . HIS A 1 91 ? 27.793 15.904 9.991 1.00 89.44 91 HIS A C 1
ATOM 716 O O . HIS A 1 91 ? 27.872 14.673 10.010 1.00 89.44 91 HIS A O 1
ATOM 722 N N . VAL A 1 92 ? 27.839 16.661 11.090 1.00 88.50 92 VAL A N 1
ATOM 723 C CA . VAL A 1 92 ? 27.864 16.101 12.449 1.00 88.50 92 VAL A CA 1
ATOM 724 C C . VAL A 1 92 ? 26.864 16.809 13.349 1.00 88.50 92 VAL A C 1
ATOM 726 O O . VAL A 1 92 ? 26.862 18.032 13.462 1.00 88.50 92 VAL A O 1
ATOM 729 N N . ASP A 1 93 ? 26.061 16.018 14.041 1.00 88.31 93 ASP A N 1
ATOM 730 C CA . ASP A 1 93 ? 25.123 16.490 15.044 1.00 88.31 93 ASP A CA 1
ATOM 731 C C . ASP A 1 93 ? 25.720 16.236 16.425 1.00 88.31 93 ASP A C 1
ATOM 733 O O . ASP A 1 93 ? 26.146 15.125 16.732 1.00 88.31 93 ASP A O 1
ATOM 737 N N . PHE A 1 94 ? 25.737 17.258 17.271 1.00 88.31 94 PHE A N 1
ATOM 738 C CA . PHE A 1 94 ? 26.237 17.226 18.638 1.00 88.31 94 PHE A CA 1
ATOM 739 C C . PHE A 1 94 ? 25.099 17.495 19.622 1.00 88.31 94 PHE A C 1
ATOM 741 O O . PHE A 1 94 ? 24.221 18.310 19.355 1.00 88.31 94 PHE A O 1
ATOM 748 N N . VAL A 1 95 ? 25.118 16.860 20.792 1.00 84.00 95 VAL A N 1
ATOM 749 C CA . VAL A 1 95 ? 24.228 17.203 21.912 1.00 84.00 95 VAL A CA 1
ATOM 750 C C . VAL A 1 95 ? 25.036 17.866 23.014 1.00 84.00 95 VAL A C 1
ATOM 752 O O . VAL A 1 95 ? 26.060 17.325 23.421 1.00 84.00 95 VAL A O 1
ATOM 755 N N . ASN A 1 96 ? 24.574 19.015 23.505 1.00 80.75 96 ASN A N 1
ATOM 756 C CA . ASN A 1 96 ? 25.170 19.711 24.641 1.00 80.75 96 ASN A CA 1
ATOM 757 C C . ASN A 1 96 ? 24.910 18.946 25.953 1.00 80.75 96 ASN A C 1
ATOM 759 O O . ASN A 1 96 ? 23.790 18.502 26.219 1.00 80.75 96 ASN A O 1
ATOM 763 N N . LEU A 1 97 ? 25.951 18.807 26.771 1.00 72.62 97 LEU A N 1
ATOM 764 C CA . LEU A 1 97 ? 26.002 17.975 27.970 1.00 72.62 97 LEU A CA 1
ATOM 765 C C . LEU A 1 97 ? 25.909 18.811 29.266 1.00 72.62 97 LEU A C 1
ATOM 767 O O . LEU A 1 97 ? 26.727 18.664 30.174 1.00 72.62 97 LEU A O 1
ATOM 771 N N . GLU A 1 98 ? 24.933 19.719 29.366 1.00 63.75 98 GLU A N 1
ATOM 772 C CA . GLU A 1 98 ? 24.740 20.559 30.569 1.00 63.75 98 GLU A CA 1
ATOM 773 C C . GLU A 1 98 ? 24.053 19.812 31.730 1.00 63.75 98 GLU A C 1
ATOM 775 O O . GLU A 1 98 ? 24.234 20.158 32.899 1.00 63.75 98 GLU A O 1
ATOM 780 N N . GLN A 1 99 ? 23.273 18.767 31.437 1.00 59.12 99 GLN A N 1
ATOM 781 C CA . GLN A 1 99 ? 22.613 17.951 32.459 1.00 59.12 99 GLN A CA 1
ATOM 782 C C . GLN A 1 99 ? 23.555 16.855 32.956 1.00 59.12 99 GLN A C 1
ATOM 784 O O . GLN A 1 99 ? 24.117 16.118 32.157 1.00 59.12 99 GLN A O 1
ATOM 789 N N . LYS A 1 100 ? 23.685 16.695 34.281 1.00 62.97 100 LYS A N 1
ATOM 790 C CA . LYS A 1 100 ? 24.579 15.683 34.877 1.00 62.97 100 LYS A CA 1
ATOM 791 C C . LYS A 1 100 ? 24.265 14.245 34.445 1.00 62.97 100 LYS A C 1
ATOM 793 O O . LYS A 1 100 ? 25.183 13.442 34.376 1.00 62.97 100 LYS A O 1
ATOM 798 N N . VAL A 1 101 ? 23.003 13.917 34.151 1.00 69.31 101 VAL A N 1
ATOM 799 C CA . VAL A 1 101 ? 22.558 12.564 33.769 1.00 69.31 101 VAL A CA 1
ATOM 800 C C . VAL A 1 101 ? 21.848 12.613 32.424 1.00 69.31 101 VAL A C 1
ATOM 802 O O . VAL A 1 101 ? 20.930 13.412 32.247 1.00 69.31 101 VAL A O 1
ATOM 805 N N . GLN A 1 102 ? 22.222 11.724 31.503 1.00 70.00 102 GLN A N 1
ATOM 806 C CA . GLN A 1 102 ? 21.663 11.690 30.154 1.00 70.00 102 GLN A CA 1
ATOM 807 C C . GLN A 1 102 ? 21.302 10.275 29.697 1.00 70.00 102 GLN A C 1
ATOM 809 O O . GLN A 1 102 ? 21.890 9.286 30.134 1.00 70.00 102 GLN A O 1
ATOM 814 N N . LYS A 1 103 ? 20.301 10.188 28.809 1.00 76.06 103 LYS A N 1
ATOM 815 C CA . LYS A 1 103 ? 19.931 8.951 28.114 1.00 76.06 103 LYS A CA 1
ATOM 816 C C . LYS A 1 103 ? 20.894 8.714 26.956 1.00 76.06 103 LYS A C 1
ATOM 818 O O . LYS A 1 103 ? 20.921 9.498 26.013 1.00 76.06 103 LYS A O 1
ATOM 823 N N . MET A 1 104 ? 21.619 7.609 27.017 1.00 73.56 104 MET A N 1
ATOM 824 C CA . MET A 1 104 ? 22.647 7.219 26.063 1.00 73.56 104 MET A CA 1
ATOM 825 C C . MET A 1 104 ? 22.337 5.850 25.469 1.00 73.56 104 MET A C 1
ATOM 827 O O . MET A 1 104 ? 21.982 4.925 26.199 1.00 73.56 104 MET A O 1
ATOM 831 N N . GLN A 1 105 ? 22.482 5.702 24.151 1.00 72.50 105 GLN A N 1
ATOM 832 C CA . GLN A 1 105 ? 22.489 4.385 23.515 1.00 72.50 105 GLN A CA 1
ATOM 833 C C . GLN A 1 105 ? 23.909 3.824 23.546 1.00 72.50 105 GLN A C 1
ATOM 835 O O . GLN A 1 105 ? 24.811 4.366 22.913 1.00 72.50 105 GLN A O 1
ATOM 840 N N . VAL A 1 106 ? 24.102 2.741 24.291 1.00 80.31 106 VAL A N 1
ATOM 841 C CA . VAL A 1 106 ? 25.407 2.111 24.505 1.00 80.31 106 VAL A CA 1
ATOM 842 C C . VAL A 1 106 ? 25.412 0.743 23.813 1.00 80.31 106 VAL A C 1
ATOM 844 O O . VAL A 1 106 ? 24.444 -0.010 23.959 1.00 80.31 106 VAL A O 1
ATOM 847 N N . PRO A 1 107 ? 26.452 0.393 23.038 1.00 77.81 107 PRO A N 1
ATOM 848 C CA . PRO A 1 107 ? 26.536 -0.906 22.376 1.00 77.81 107 PRO A CA 1
ATOM 849 C C . PRO A 1 107 ? 26.708 -2.054 23.379 1.00 77.81 107 PRO A C 1
ATOM 851 O O . PRO A 1 107 ? 27.373 -1.908 24.406 1.00 77.81 107 PRO A O 1
ATOM 854 N N . ILE A 1 108 ? 26.132 -3.212 23.056 1.00 86.31 108 ILE A N 1
ATOM 855 C CA . ILE A 1 108 ? 26.243 -4.440 23.851 1.00 86.31 108 ILE A CA 1
ATOM 856 C C . ILE A 1 108 ? 27.281 -5.363 23.213 1.00 86.31 108 ILE A C 1
ATOM 858 O O . ILE A 1 108 ? 27.204 -5.672 22.021 1.00 86.31 108 ILE A O 1
ATOM 862 N N . VAL A 1 109 ? 28.222 -5.850 24.016 1.00 87.06 109 VAL A N 1
ATOM 863 C CA . VAL A 1 109 ? 29.195 -6.872 23.621 1.00 87.06 109 VAL A CA 1
ATOM 864 C C . VAL A 1 109 ? 28.862 -8.155 24.371 1.00 87.06 109 VAL A C 1
ATOM 866 O O . VAL A 1 109 ? 28.959 -8.201 25.591 1.00 87.06 109 VAL A O 1
ATOM 869 N N . TYR A 1 110 ? 28.463 -9.204 23.651 1.00 88.00 110 TYR A N 1
ATOM 870 C CA . TYR A 1 110 ? 28.261 -10.516 24.270 1.00 88.00 110 TYR A CA 1
ATOM 871 C C . TYR A 1 110 ? 29.556 -11.324 24.186 1.00 88.00 110 TYR A C 1
ATOM 873 O O . TYR A 1 110 ? 30.027 -11.615 23.082 1.00 88.00 110 TYR A O 1
ATOM 881 N N . GLU A 1 111 ? 30.116 -11.679 25.335 1.00 87.94 111 GLU A N 1
ATOM 882 C CA . GLU A 1 111 ? 31.341 -12.465 25.456 1.00 87.94 111 GLU A CA 1
ATOM 883 C C . GLU A 1 111 ? 31.036 -13.947 25.656 1.00 87.94 111 GLU A C 1
ATOM 885 O O . GLU A 1 111 ? 30.021 -14.326 26.234 1.00 87.94 111 GLU A O 1
ATOM 890 N N . GLY A 1 112 ? 31.920 -14.806 25.145 1.00 81.06 112 GLY A N 1
ATOM 891 C CA . GLY A 1 112 ? 31.773 -16.249 25.319 1.00 81.06 112 GLY A CA 1
ATOM 892 C C . GLY A 1 112 ? 30.690 -16.897 24.456 1.00 81.06 112 GLY A C 1
ATOM 893 O O . GLY A 1 112 ? 30.364 -18.055 24.701 1.00 81.06 112 GLY A O 1
ATOM 894 N N . LYS A 1 113 ? 30.187 -16.200 23.422 1.00 79.56 113 LYS A N 1
ATOM 895 C CA . LYS A 1 113 ? 29.198 -16.720 22.457 1.00 79.56 113 LYS A CA 1
ATOM 896 C C . LYS A 1 113 ? 29.552 -18.134 22.001 1.00 79.56 113 LYS A C 1
ATOM 898 O O . LYS A 1 113 ? 28.817 -19.061 22.299 1.00 79.56 113 LYS A O 1
ATOM 903 N N . ASP A 1 114 ? 30.728 -18.329 21.411 1.00 75.62 114 ASP A N 1
ATOM 904 C CA . ASP A 1 114 ? 31.143 -19.623 20.839 1.00 75.62 114 ASP A CA 1
ATOM 905 C C . ASP A 1 114 ? 31.339 -20.729 21.891 1.00 75.62 114 ASP A C 1
ATOM 907 O O . ASP A 1 114 ? 31.366 -21.918 21.575 1.00 75.62 114 ASP A O 1
ATOM 911 N N . ARG A 1 115 ? 31.480 -20.347 23.167 1.00 78.62 115 ARG A N 1
ATOM 912 C CA . ARG A 1 115 ? 31.620 -21.269 24.299 1.00 78.62 115 ARG A CA 1
ATOM 913 C C . ARG A 1 115 ? 30.294 -21.567 24.992 1.00 78.62 115 ARG A C 1
ATOM 915 O O . ARG A 1 115 ? 30.285 -22.470 25.830 1.00 78.62 115 ARG A O 1
ATOM 922 N N . ALA A 1 116 ? 29.216 -20.866 24.632 1.00 84.56 116 ALA A N 1
ATOM 923 C CA . ALA A 1 116 ? 27.904 -21.037 25.231 1.00 84.56 116 ALA A CA 1
ATOM 924 C C . ALA A 1 116 ? 27.462 -22.504 25.181 1.00 84.56 116 ALA A C 1
ATOM 926 O O . ALA A 1 116 ? 27.488 -23.134 24.118 1.00 84.56 116 ALA A O 1
ATOM 927 N N . LEU A 1 117 ? 27.045 -23.053 26.326 1.00 78.75 117 LEU A N 1
ATOM 928 C CA . LEU A 1 117 ? 26.634 -24.459 26.447 1.00 78.75 117 LEU A CA 1
ATOM 929 C C . LEU A 1 117 ? 25.559 -24.837 25.422 1.00 78.75 117 LEU A C 1
ATOM 931 O O . LEU A 1 117 ? 25.593 -25.929 24.858 1.00 78.75 117 LEU A O 1
ATOM 935 N N . GLY A 1 118 ? 24.635 -23.919 25.140 1.00 78.56 118 GLY A N 1
ATOM 936 C CA . GLY A 1 118 ? 23.600 -24.115 24.140 1.00 78.56 118 GLY A CA 1
ATOM 937 C C . GLY A 1 118 ? 24.113 -24.118 22.696 1.00 78.56 118 GLY A C 1
ATOM 938 O O . GLY A 1 118 ? 23.599 -24.886 21.890 1.00 78.56 118 GLY A O 1
ATOM 939 N N . ILE A 1 119 ? 25.163 -23.352 22.371 1.00 80.19 119 ILE A N 1
ATOM 940 C CA . ILE A 1 119 ? 25.799 -23.417 21.042 1.00 80.19 119 ILE A CA 1
ATOM 941 C C . ILE A 1 119 ? 26.552 -24.736 20.874 1.00 80.19 119 ILE A C 1
ATOM 943 O O . ILE A 1 119 ? 26.406 -25.404 19.852 1.00 80.19 119 ILE A O 1
ATOM 947 N N . LYS A 1 120 ? 27.290 -25.176 21.902 1.00 80.38 120 LYS A N 1
ATOM 948 C CA . LYS A 1 120 ? 27.978 -26.480 21.883 1.00 80.38 120 LYS A CA 1
ATOM 949 C C . LYS A 1 120 ? 27.024 -27.661 21.680 1.00 80.38 120 LYS A C 1
ATOM 951 O O . LYS A 1 120 ? 27.432 -28.679 21.135 1.00 80.38 120 LYS A O 1
ATOM 956 N N . ARG A 1 121 ? 25.761 -27.523 22.096 1.00 76.94 121 ARG A N 1
ATOM 957 C CA . ARG A 1 121 ? 24.685 -28.511 21.901 1.00 76.94 121 ARG A CA 1
ATOM 958 C C . ARG A 1 121 ? 23.927 -28.345 20.573 1.00 76.94 121 ARG A C 1
ATOM 960 O O . ARG A 1 121 ? 22.843 -28.894 20.420 1.00 76.94 121 ARG A O 1
ATOM 967 N N . GLY A 1 122 ? 24.477 -27.594 19.616 1.00 69.81 122 GLY A N 1
ATOM 968 C CA . GLY A 1 122 ? 23.900 -27.422 18.279 1.00 69.81 122 GLY A CA 1
ATOM 969 C C . GLY A 1 122 ? 22.872 -26.293 18.159 1.00 69.81 122 GLY A C 1
ATOM 970 O O . GLY A 1 122 ? 22.183 -26.205 17.142 1.00 69.81 122 GLY A O 1
ATOM 971 N N . GLY A 1 123 ? 22.754 -25.433 19.172 1.00 77.31 123 GLY A N 1
ATOM 972 C CA . GLY A 1 123 ? 21.951 -24.217 19.111 1.00 77.31 123 GLY A CA 1
ATOM 973 C C . GLY A 1 123 ? 22.652 -23.061 18.392 1.00 77.31 123 GLY A C 1
ATOM 974 O O . GLY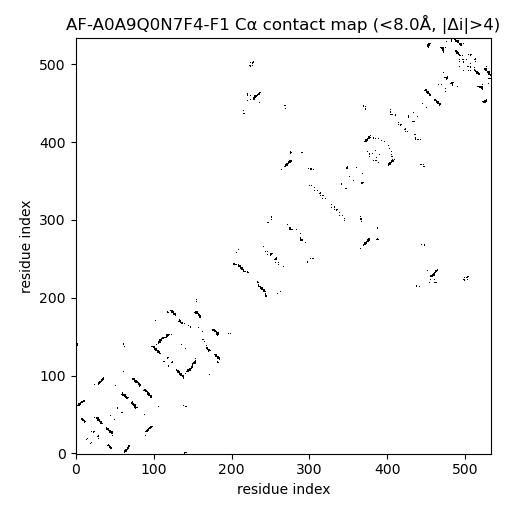 A 1 123 ? 23.869 -23.042 18.220 1.00 77.31 123 GLY A O 1
ATOM 975 N N . PHE A 1 124 ? 21.874 -22.064 17.992 1.00 79.75 124 PHE A N 1
ATOM 976 C CA . PHE A 1 124 ? 22.335 -20.821 17.389 1.00 79.75 124 PHE A CA 1
ATOM 977 C C . PHE A 1 124 ? 22.060 -19.641 18.326 1.00 79.75 124 PHE A C 1
ATOM 979 O O . PHE A 1 124 ? 20.981 -19.537 18.911 1.00 79.75 124 PHE A O 1
ATOM 986 N N . PHE A 1 125 ? 23.035 -18.742 18.467 1.00 83.31 125 PHE A N 1
ATOM 987 C CA . PHE A 1 125 ? 22.914 -17.553 19.310 1.00 83.31 125 PHE A CA 1
ATOM 988 C C . PHE A 1 125 ? 22.264 -16.404 18.540 1.00 83.31 125 PHE A C 1
ATOM 990 O O . PHE A 1 125 ? 22.871 -15.804 17.654 1.00 83.31 125 PHE A O 1
ATOM 997 N N . ASN A 1 126 ? 21.028 -16.084 18.905 1.00 84.44 126 ASN A N 1
ATOM 998 C CA . ASN A 1 126 ? 20.227 -15.046 18.282 1.00 84.44 126 ASN A CA 1
ATOM 999 C C . ASN A 1 126 ? 20.289 -13.740 19.093 1.00 84.44 126 ASN A C 1
ATOM 1001 O O . ASN A 1 126 ? 19.886 -13.691 20.257 1.00 84.44 126 ASN A O 1
ATOM 1005 N N . ILE A 1 127 ? 20.780 -12.665 18.470 1.00 83.12 127 ILE A N 1
ATOM 1006 C CA . ILE A 1 127 ? 20.906 -11.338 19.088 1.00 83.12 127 ILE A CA 1
ATOM 1007 C C . ILE A 1 127 ? 19.667 -10.510 18.746 1.00 83.12 127 ILE A C 1
ATOM 1009 O O . ILE A 1 127 ? 19.492 -10.126 17.594 1.00 83.12 127 ILE A O 1
ATOM 1013 N N . ILE A 1 128 ? 18.861 -10.171 19.754 1.00 80.62 128 ILE A N 1
ATOM 1014 C CA . ILE A 1 128 ? 17.637 -9.369 19.586 1.00 80.62 128 ILE A CA 1
ATOM 1015 C C . ILE A 1 128 ? 17.953 -7.871 19.658 1.00 80.62 128 ILE A C 1
ATOM 1017 O O . ILE A 1 128 ? 17.400 -7.075 18.903 1.00 80.62 128 ILE A O 1
ATOM 1021 N N . LYS A 1 129 ? 18.872 -7.461 20.543 1.00 77.50 129 LYS A N 1
ATOM 1022 C CA . LYS A 1 129 ? 19.325 -6.067 20.651 1.00 77.50 129 LYS A CA 1
ATOM 1023 C C . LYS A 1 129 ? 20.842 -5.959 20.598 1.00 7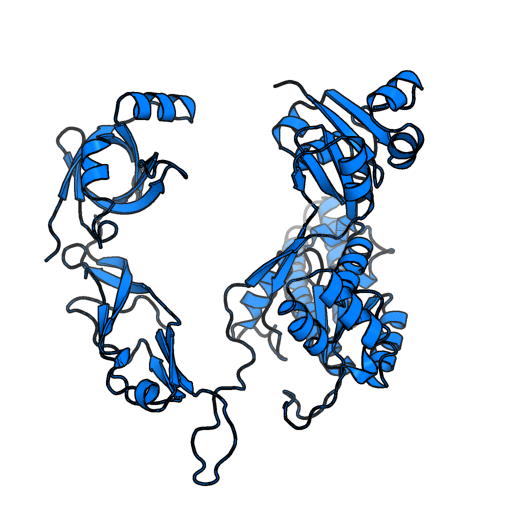7.50 129 LYS A C 1
ATOM 1025 O O . LYS A 1 129 ? 21.562 -6.700 21.259 1.00 77.50 129 LYS A O 1
ATOM 1030 N N . ARG A 1 130 ? 21.334 -4.998 19.815 1.00 79.56 130 ARG A N 1
ATOM 1031 C CA . ARG A 1 130 ? 22.770 -4.674 19.702 1.00 79.56 130 ARG A CA 1
ATOM 1032 C C . ARG A 1 130 ? 23.176 -3.456 20.531 1.00 79.56 130 ARG A C 1
ATOM 1034 O O . ARG A 1 130 ? 24.361 -3.247 20.769 1.00 79.56 130 ARG A O 1
ATOM 1041 N N . THR A 1 131 ? 22.203 -2.675 20.989 1.00 82.50 131 THR A N 1
ATOM 1042 C CA . THR A 1 131 ? 22.391 -1.490 21.828 1.00 82.50 131 THR A CA 1
ATOM 1043 C C . THR A 1 131 ? 21.375 -1.489 22.967 1.00 82.50 131 THR A C 1
ATOM 1045 O O . THR A 1 131 ? 20.299 -2.089 22.866 1.00 82.50 131 THR A O 1
ATOM 1048 N N . ILE A 1 132 ? 21.721 -0.820 24.063 1.00 85.00 132 ILE A N 1
ATOM 1049 C CA . ILE A 1 132 ? 20.861 -0.636 25.228 1.00 85.00 132 ILE A CA 1
ATOM 1050 C C . ILE A 1 132 ? 20.837 0.832 25.636 1.00 85.00 132 ILE A C 1
ATOM 1052 O O . ILE A 1 132 ? 21.851 1.523 25.569 1.00 85.00 132 ILE A O 1
ATOM 1056 N N . THR A 1 133 ? 19.666 1.332 26.027 1.00 83.06 133 THR A N 1
ATOM 1057 C CA . THR A 1 133 ? 19.524 2.722 26.469 1.00 83.06 133 THR A CA 1
ATOM 1058 C C . THR A 1 133 ? 19.741 2.815 27.974 1.00 83.06 133 THR A C 1
ATOM 1060 O O . THR A 1 133 ? 18.938 2.298 28.756 1.00 83.06 133 THR A O 1
ATOM 1063 N N . LEU A 1 134 ? 20.808 3.500 28.374 1.00 83.06 134 LEU A N 1
ATOM 1064 C CA . LEU A 1 134 ? 21.167 3.734 29.768 1.00 83.06 134 LEU A CA 1
ATOM 1065 C C . LEU A 1 134 ? 20.980 5.205 30.135 1.00 83.06 134 LEU A C 1
ATOM 1067 O O . LEU A 1 134 ? 21.211 6.096 29.327 1.00 83.06 134 LEU A O 1
ATOM 1071 N N . LEU A 1 135 ? 20.569 5.449 31.370 1.00 81.25 135 LEU A N 1
ATOM 1072 C CA . LEU A 1 135 ? 20.755 6.701 32.082 1.00 81.25 135 LEU A CA 1
ATOM 1073 C C . LEU A 1 135 ? 22.127 6.635 32.750 1.00 81.25 135 LEU A C 1
ATOM 1075 O O . LEU A 1 135 ? 22.327 5.822 33.653 1.00 81.25 135 LEU A O 1
ATOM 1079 N N . CYS A 1 136 ? 23.064 7.458 32.302 1.00 79.00 136 CYS A N 1
ATOM 1080 C CA . CYS A 1 136 ? 24.412 7.518 32.860 1.00 79.00 136 CYS A CA 1
ATOM 1081 C C . CYS A 1 136 ? 24.835 8.966 33.107 1.00 79.00 136 CYS A C 1
ATOM 1083 O O . CYS A 1 136 ? 24.326 9.889 32.464 1.00 79.00 136 CYS A O 1
ATOM 1085 N N . ASP A 1 137 ? 25.751 9.158 34.059 1.00 76.00 137 ASP A N 1
ATOM 1086 C CA . ASP A 1 137 ? 26.401 10.453 34.248 1.00 76.00 137 ASP A CA 1
ATOM 1087 C C . ASP A 1 137 ? 27.232 10.784 33.006 1.00 76.00 137 ASP A C 1
ATOM 1089 O O . ASP A 1 137 ? 27.910 9.917 32.449 1.00 76.00 137 ASP A O 1
ATOM 1093 N N . VAL A 1 138 ? 27.190 12.040 32.575 1.00 66.62 138 VAL A N 1
ATOM 1094 C CA . VAL A 1 138 ? 27.956 12.537 31.426 1.00 66.62 138 VAL A CA 1
ATOM 1095 C C . VAL A 1 138 ? 29.457 12.270 31.569 1.00 66.62 138 VAL A C 1
ATOM 1097 O O . VAL A 1 138 ? 30.143 12.005 30.583 1.00 66.62 138 VAL A O 1
ATOM 1100 N N . ASN A 1 139 ? 29.986 12.322 32.790 1.00 66.62 139 ASN A N 1
ATOM 1101 C CA . ASN A 1 139 ? 31.404 12.086 33.052 1.00 66.62 139 ASN A CA 1
ATOM 1102 C C . ASN A 1 139 ? 31.748 10.590 33.142 1.00 66.62 139 ASN A C 1
ATOM 1104 O O . ASN A 1 139 ? 32.923 10.239 33.222 1.00 66.62 139 ASN A O 1
ATOM 1108 N N . ASN A 1 140 ? 30.743 9.710 33.127 1.00 71.44 140 ASN A N 1
ATOM 1109 C CA . ASN A 1 140 ? 30.910 8.268 33.259 1.00 71.44 140 ASN A CA 1
ATOM 1110 C C . ASN A 1 140 ? 30.026 7.502 32.258 1.00 71.44 140 ASN A C 1
ATOM 1112 O O . ASN A 1 140 ? 29.219 6.648 32.628 1.00 71.44 140 ASN A O 1
ATOM 1116 N N . ILE A 1 141 ? 30.170 7.829 30.970 1.00 74.31 141 ILE A N 1
ATOM 1117 C CA . ILE A 1 141 ? 29.490 7.120 29.881 1.00 74.31 141 ILE A CA 1
ATOM 1118 C C . ILE A 1 141 ? 30.269 5.829 29.575 1.00 74.31 141 ILE A C 1
ATOM 1120 O O . ILE A 1 141 ? 31.449 5.893 29.207 1.00 74.31 141 ILE A O 1
ATOM 1124 N N . PRO A 1 142 ? 29.653 4.641 29.705 1.00 74.62 142 PRO A N 1
ATOM 1125 C CA . PRO A 1 142 ? 30.324 3.389 29.379 1.00 74.62 142 PRO A CA 1
ATOM 1126 C C . PRO A 1 142 ? 30.534 3.259 27.864 1.00 74.62 142 PRO A C 1
ATOM 1128 O O . PRO A 1 142 ? 29.648 3.570 27.069 1.00 74.62 142 PRO A O 1
ATOM 1131 N N . LYS A 1 143 ? 31.705 2.749 27.454 1.00 75.81 143 LYS A N 1
ATOM 1132 C CA . LYS A 1 143 ? 32.024 2.495 26.034 1.00 75.81 143 LYS A CA 1
ATOM 1133 C C . LYS A 1 143 ? 31.162 1.377 25.440 1.00 75.81 143 LYS A C 1
ATOM 1135 O O . LYS A 1 143 ? 30.798 1.424 24.270 1.00 75.81 143 LYS A O 1
ATOM 1140 N N . ASN A 1 144 ? 30.876 0.358 26.242 1.00 80.44 144 ASN A N 1
ATOM 1141 C CA . ASN A 1 144 ? 30.015 -0.769 25.921 1.00 80.44 144 ASN A CA 1
ATOM 1142 C C . ASN A 1 144 ? 29.450 -1.376 27.216 1.00 80.44 144 ASN A C 1
ATOM 1144 O O . ASN A 1 144 ? 29.900 -1.052 28.317 1.00 80.44 144 ASN A O 1
ATOM 1148 N N . VAL A 1 145 ? 28.453 -2.246 27.074 1.00 84.94 145 VAL A N 1
ATOM 1149 C CA . VAL A 1 145 ? 27.992 -3.146 28.137 1.00 84.94 145 VAL A CA 1
ATOM 1150 C C . VAL A 1 145 ? 28.402 -4.559 27.755 1.00 84.94 145 VAL A C 1
ATOM 1152 O O . VAL A 1 145 ? 27.898 -5.101 26.769 1.00 84.94 145 VAL A O 1
ATOM 1155 N N . THR A 1 146 ? 29.323 -5.140 28.517 1.00 86.38 146 THR A N 1
ATOM 1156 C CA . THR A 1 146 ? 29.776 -6.516 28.308 1.00 86.38 146 THR A CA 1
ATOM 1157 C C . THR A 1 146 ? 28.881 -7.487 29.064 1.00 86.38 146 THR A C 1
ATOM 1159 O O . THR A 1 146 ? 28.631 -7.302 30.253 1.00 86.38 146 THR A O 1
ATOM 1162 N N . ILE A 1 147 ? 28.403 -8.527 28.381 1.00 89.44 147 ILE A N 1
ATOM 1163 C CA . ILE A 1 147 ? 27.561 -9.567 28.975 1.00 89.44 147 ILE A CA 1
ATOM 1164 C C . ILE A 1 147 ? 28.151 -10.937 28.654 1.00 89.44 147 ILE A C 1
ATOM 1166 O O . ILE A 1 147 ? 28.264 -11.301 27.484 1.00 89.44 147 ILE A O 1
ATOM 1170 N N . ASP A 1 148 ? 28.496 -11.704 29.686 1.00 87.06 148 ASP A N 1
ATOM 1171 C CA . ASP A 1 148 ? 28.936 -13.090 29.526 1.00 87.06 148 ASP A CA 1
ATOM 1172 C C . ASP A 1 148 ? 27.733 -14.002 29.253 1.00 87.06 148 ASP A C 1
ATOM 1174 O O . ASP A 1 148 ? 26.771 -14.050 30.022 1.00 87.06 148 ASP A O 1
ATOM 1178 N N . VAL A 1 149 ? 27.794 -14.726 28.138 1.00 88.81 149 VAL A N 1
ATOM 1179 C CA . VAL A 1 149 ? 26.759 -15.672 27.705 1.00 88.81 149 VAL A CA 1
ATOM 1180 C C . VAL A 1 149 ? 27.255 -17.119 27.659 1.00 88.81 149 VAL A C 1
ATOM 1182 O O . VAL A 1 149 ? 26.546 -18.000 27.175 1.00 88.81 149 VAL A O 1
ATOM 1185 N N . SER A 1 150 ? 28.442 -17.396 28.209 1.00 86.44 150 SER A N 1
ATOM 1186 C CA . SER A 1 150 ? 29.089 -18.719 28.186 1.00 86.44 150 SER A CA 1
ATOM 1187 C C . SER A 1 150 ? 28.252 -19.833 28.832 1.00 86.44 150 SER A C 1
ATOM 1189 O O . SER A 1 150 ? 28.354 -20.997 28.447 1.00 86.44 150 SER A O 1
ATOM 1191 N N . ASN A 1 151 ? 27.395 -19.494 29.795 1.00 85.19 151 ASN A N 1
ATOM 1192 C CA . ASN A 1 151 ? 26.554 -20.464 30.504 1.00 85.19 151 ASN A CA 1
ATOM 1193 C C . ASN A 1 151 ? 25.120 -20.540 29.963 1.00 85.19 151 ASN A C 1
ATOM 1195 O O . ASN A 1 151 ? 24.283 -21.214 30.555 1.00 85.19 151 ASN A O 1
ATOM 1199 N N . MET A 1 152 ? 24.808 -19.854 28.859 1.00 84.56 152 MET A N 1
ATOM 1200 C CA . MET A 1 152 ? 23.460 -19.902 28.300 1.00 84.56 152 MET A CA 1
ATOM 1201 C C . MET A 1 152 ? 23.170 -21.261 27.650 1.00 84.56 152 MET A C 1
ATOM 1203 O O . MET A 1 152 ? 23.979 -21.786 26.878 1.00 84.56 152 MET A O 1
ATOM 1207 N N . HIS A 1 153 ? 21.988 -21.807 27.932 1.00 84.00 153 HIS A N 1
ATOM 1208 C CA . HIS A 1 153 ? 21.465 -23.050 27.363 1.00 84.00 153 HIS A CA 1
ATOM 1209 C C . HIS A 1 153 ? 20.502 -22.792 26.193 1.00 84.00 153 HIS A C 1
ATOM 1211 O O . HIS A 1 153 ? 20.001 -21.682 26.018 1.00 84.00 153 HIS A O 1
ATOM 1217 N N . ILE A 1 154 ? 20.221 -23.828 25.394 1.00 78.50 154 ILE A N 1
ATOM 1218 C CA . ILE A 1 154 ? 19.170 -23.781 24.363 1.00 78.50 154 ILE A CA 1
ATOM 1219 C C . ILE A 1 154 ? 17.822 -23.459 25.027 1.00 78.50 154 ILE A C 1
ATOM 1221 O O . ILE A 1 154 ? 17.514 -23.992 26.088 1.00 78.50 154 ILE A O 1
ATOM 1225 N N . GLY A 1 155 ? 17.044 -22.564 24.418 1.00 74.44 155 GLY A N 1
ATOM 1226 C CA . GLY A 1 155 ? 15.768 -22.060 24.933 1.00 74.44 155 GLY A CA 1
ATOM 1227 C C . GLY A 1 155 ? 15.909 -20.919 25.946 1.00 74.44 155 GLY A C 1
ATOM 1228 O O . GLY A 1 155 ? 14.931 -20.238 26.254 1.00 74.44 155 GLY A O 1
ATOM 1229 N N . GLN A 1 156 ? 17.118 -20.647 26.448 1.00 80.25 156 GLN A N 1
ATOM 1230 C CA . GLN A 1 156 ? 17.324 -19.616 27.459 1.00 80.25 156 GLN A CA 1
ATOM 1231 C C . GLN A 1 156 ? 17.350 -18.215 26.839 1.00 80.25 156 GLN A C 1
ATOM 1233 O O . GLN A 1 156 ? 18.043 -17.951 25.853 1.00 80.25 156 GLN A O 1
ATOM 1238 N N . SER A 1 157 ? 16.620 -17.295 27.474 1.00 86.38 157 SER A N 1
ATOM 1239 C CA . SER A 1 157 ? 16.560 -15.882 27.098 1.00 86.38 157 SER A CA 1
ATOM 1240 C C . SER A 1 157 ? 17.307 -15.003 28.098 1.00 86.38 157 SER A C 1
ATOM 1242 O O . SER A 1 157 ? 17.022 -15.024 29.297 1.00 86.38 157 SER A O 1
ATOM 1244 N N . LEU A 1 158 ? 18.232 -14.185 27.600 1.00 86.81 158 LEU A N 1
ATOM 1245 C CA . LEU A 1 158 ? 18.935 -13.169 28.373 1.00 86.81 158 LEU A CA 1
ATOM 1246 C C . LEU A 1 158 ? 18.071 -11.908 28.459 1.00 86.81 158 LEU A C 1
ATOM 1248 O O . LEU A 1 158 ? 17.863 -11.221 27.458 1.00 86.81 158 LEU A O 1
ATOM 1252 N N . LYS A 1 159 ? 17.566 -11.603 29.653 1.00 85.38 159 LYS A N 1
ATOM 1253 C CA . LYS A 1 159 ? 16.714 -10.434 29.916 1.00 85.38 159 LYS A CA 1
ATOM 1254 C C . LYS A 1 159 ? 17.528 -9.243 30.410 1.00 85.38 159 LYS A C 1
ATOM 1256 O O . LYS A 1 159 ? 18.503 -9.425 31.133 1.00 85.38 159 LYS A O 1
ATOM 1261 N N . ALA A 1 160 ? 17.088 -8.034 30.075 1.00 83.00 160 ALA A N 1
ATOM 1262 C CA . ALA A 1 160 ? 17.761 -6.789 30.424 1.00 83.00 160 ALA A CA 1
ATOM 1263 C C . ALA A 1 160 ? 17.887 -6.579 31.939 1.00 83.00 160 ALA A C 1
ATOM 1265 O O . ALA A 1 160 ? 18.892 -6.037 32.378 1.00 83.00 160 ALA A O 1
ATOM 1266 N N . LYS A 1 161 ? 16.937 -7.054 32.755 1.00 81.69 161 LYS A N 1
ATOM 1267 C CA . LYS A 1 161 ? 17.065 -6.972 34.223 1.00 81.69 161 LYS A CA 1
ATOM 1268 C C . LYS A 1 161 ? 18.140 -7.892 34.820 1.00 81.69 161 LYS A C 1
ATOM 1270 O O . LYS A 1 161 ? 18.560 -7.674 35.948 1.00 81.69 161 LYS A O 1
ATOM 1275 N N . ASN A 1 162 ? 18.544 -8.933 34.088 1.00 79.88 162 ASN A N 1
ATOM 1276 C CA . ASN A 1 162 ? 19.469 -9.965 34.563 1.00 79.88 162 ASN A CA 1
ATOM 1277 C C . ASN A 1 162 ? 20.925 -9.669 34.168 1.00 79.88 162 ASN A C 1
ATOM 1279 O O . ASN A 1 162 ? 21.783 -10.537 34.311 1.00 79.88 162 ASN A O 1
ATOM 1283 N N . ILE A 1 163 ? 21.203 -8.479 33.629 1.00 83.81 163 ILE A N 1
ATOM 1284 C CA . ILE A 1 163 ? 22.555 -8.078 33.239 1.00 83.81 163 ILE A CA 1
ATOM 1285 C C . ILE A 1 163 ? 23.186 -7.229 34.332 1.00 83.81 163 ILE A C 1
ATOM 1287 O O . ILE A 1 163 ? 22.523 -6.421 34.982 1.00 83.81 163 ILE A O 1
ATOM 1291 N N . ILE A 1 164 ? 24.495 -7.374 34.485 1.00 81.56 164 ILE A N 1
ATOM 1292 C CA . ILE A 1 164 ? 25.281 -6.493 35.338 1.00 81.56 164 ILE A CA 1
ATOM 1293 C C . ILE A 1 164 ? 25.537 -5.214 34.542 1.00 81.56 164 ILE A C 1
ATOM 1295 O O . ILE A 1 164 ? 26.163 -5.238 33.482 1.00 81.56 164 ILE A O 1
ATOM 1299 N N . LEU A 1 165 ? 25.001 -4.099 35.031 1.00 84.19 165 LEU A N 1
ATOM 1300 C CA . LEU A 1 165 ? 25.222 -2.790 34.431 1.00 84.19 165 LEU A CA 1
ATOM 1301 C C . LEU A 1 165 ? 26.547 -2.191 34.930 1.00 84.19 165 LEU A C 1
ATOM 1303 O O . LEU A 1 165 ? 26.898 -2.394 36.094 1.00 84.19 165 LEU A O 1
ATOM 1307 N N . PRO A 1 166 ? 27.263 -1.417 34.096 1.00 80.38 166 PRO A N 1
ATOM 1308 C CA . PRO A 1 166 ? 28.423 -0.651 34.539 1.00 80.38 166 PRO A CA 1
ATOM 1309 C C . PRO A 1 166 ? 28.079 0.303 35.694 1.00 80.38 166 PRO A C 1
ATOM 1311 O O . PRO A 1 166 ? 26.973 0.856 35.744 1.00 80.38 166 PRO A O 1
ATOM 1314 N N . GLU A 1 167 ? 29.028 0.526 36.607 1.00 76.38 167 GLU A N 1
ATOM 1315 C CA . GLU A 1 167 ? 28.834 1.399 37.772 1.00 76.38 167 GLU A CA 1
ATOM 1316 C C . GLU A 1 167 ? 28.351 2.803 37.375 1.00 76.38 167 GLU A C 1
ATOM 1318 O O . GLU A 1 167 ? 28.855 3.417 36.435 1.00 76.38 167 GLU A O 1
ATOM 1323 N N . GLY A 1 168 ? 27.363 3.323 38.108 1.00 71.88 168 GLY A N 1
ATOM 1324 C CA . GLY A 1 168 ? 26.789 4.650 37.859 1.00 71.88 168 GLY A CA 1
ATOM 1325 C C . GLY A 1 168 ? 25.783 4.715 36.704 1.00 71.88 168 GLY A C 1
ATOM 1326 O O . GLY A 1 168 ? 25.379 5.814 36.322 1.00 71.88 168 GLY A O 1
ATOM 1327 N N . THR A 1 169 ? 25.351 3.571 36.162 1.00 80.31 169 THR A N 1
ATOM 1328 C CA . THR A 1 169 ? 24.357 3.511 35.080 1.00 80.31 169 THR A CA 1
ATOM 1329 C C . THR A 1 169 ? 23.052 2.845 35.514 1.00 80.31 169 THR A C 1
ATOM 1331 O O . THR A 1 169 ? 23.027 1.958 36.366 1.00 80.31 169 THR A O 1
ATOM 1334 N N . LYS A 1 170 ? 21.932 3.297 34.944 1.00 82.62 170 LYS A N 1
ATOM 1335 C CA . LYS A 1 170 ? 20.595 2.720 35.147 1.00 82.62 170 LYS A CA 1
ATOM 1336 C C . LYS A 1 170 ? 19.939 2.457 33.803 1.00 82.62 170 LYS A C 1
ATOM 1338 O O . LYS A 1 170 ? 20.156 3.207 32.859 1.00 82.62 170 LYS A O 1
ATOM 1343 N N . LEU A 1 171 ? 19.097 1.436 33.699 1.00 83.19 171 LEU A N 1
ATOM 1344 C CA . LEU A 1 171 ? 18.300 1.234 32.489 1.00 83.19 171 LEU A CA 1
ATOM 1345 C C . LEU A 1 171 ? 17.285 2.369 32.329 1.00 83.19 171 LEU A C 1
ATOM 1347 O O . LEU A 1 171 ? 16.589 2.728 33.275 1.00 83.19 171 LEU A O 1
ATOM 1351 N N . ALA A 1 172 ? 17.208 2.943 31.127 1.00 78.88 172 ALA A N 1
ATOM 1352 C CA . ALA A 1 172 ? 16.247 4.005 30.833 1.00 78.88 172 ALA A CA 1
ATOM 1353 C C . ALA A 1 172 ? 14.818 3.470 30.620 1.00 78.88 172 ALA A C 1
ATOM 1355 O O . ALA A 1 172 ? 13.855 4.230 30.716 1.00 78.88 172 ALA A O 1
ATOM 1356 N N . ALA A 1 173 ? 14.686 2.183 30.293 1.00 70.81 173 ALA A N 1
ATOM 1357 C CA . ALA A 1 173 ? 13.411 1.516 30.076 1.00 70.81 173 ALA A CA 1
ATOM 1358 C C . ALA A 1 173 ? 12.831 0.987 31.396 1.00 70.81 173 ALA A C 1
ATOM 1360 O O . ALA A 1 173 ? 13.556 0.421 32.211 1.00 70.81 173 ALA A O 1
ATOM 1361 N N . GLN A 1 174 ? 11.518 1.150 31.579 1.00 58.56 174 GLN A N 1
ATOM 1362 C CA . GLN A 1 174 ? 10.786 0.647 32.749 1.00 58.56 174 GLN A CA 1
ATOM 1363 C C . GLN A 1 174 ? 10.310 -0.809 32.588 1.00 58.56 174 GLN A C 1
ATOM 1365 O O . GLN A 1 174 ? 9.999 -1.460 33.579 1.00 58.56 174 GLN A O 1
ATOM 1370 N N . SER A 1 175 ? 10.253 -1.328 31.358 1.00 57.12 175 SER A N 1
ATOM 1371 C CA . SER A 1 175 ? 9.836 -2.700 31.054 1.00 57.12 175 SER A CA 1
ATOM 1372 C C . SER A 1 175 ? 11.035 -3.634 30.870 1.00 57.12 175 SER A C 1
ATOM 1374 O O . SER A 1 175 ? 12.063 -3.239 30.326 1.00 57.12 175 SER A O 1
ATOM 1376 N N . ASP A 1 176 ? 10.900 -4.884 31.321 1.00 79.38 176 ASP A N 1
ATOM 1377 C CA . ASP A 1 176 ? 11.899 -5.946 31.145 1.00 79.38 176 ASP A CA 1
ATOM 1378 C C . ASP A 1 176 ? 11.818 -6.508 29.712 1.00 79.38 176 ASP A C 1
ATOM 1380 O O . ASP A 1 176 ? 10.748 -6.921 29.265 1.00 79.38 176 ASP A O 1
ATOM 1384 N N . PHE A 1 177 ? 12.929 -6.506 28.972 1.00 79.06 177 PHE A N 1
ATOM 1385 C CA . PHE A 1 177 ? 12.993 -6.944 27.569 1.00 79.06 177 PHE A CA 1
ATOM 1386 C C . PHE A 1 177 ? 14.165 -7.897 27.328 1.00 79.06 177 PHE A C 1
ATOM 1388 O O . PHE A 1 177 ? 15.117 -7.944 28.103 1.00 79.06 177 PHE A O 1
ATOM 1395 N N . ILE A 1 178 ? 14.101 -8.673 26.245 1.00 84.19 178 ILE A N 1
ATOM 1396 C CA . ILE A 1 178 ? 15.108 -9.689 25.914 1.00 84.19 178 ILE A CA 1
ATOM 1397 C C . ILE A 1 178 ? 16.220 -9.069 25.055 1.00 84.19 178 ILE A C 1
ATOM 1399 O O . ILE A 1 178 ? 15.956 -8.297 24.134 1.00 84.19 178 ILE A O 1
ATOM 1403 N N . LEU A 1 179 ? 17.470 -9.405 25.371 1.00 85.19 179 LEU A N 1
ATOM 1404 C CA . LEU A 1 179 ? 18.676 -8.941 24.683 1.00 85.19 179 LEU A CA 1
ATOM 1405 C C . LEU A 1 179 ? 19.190 -9.965 23.667 1.00 85.19 179 LEU A C 1
ATOM 1407 O O . LEU A 1 179 ? 19.497 -9.610 22.529 1.00 85.19 179 LEU A O 1
ATOM 1411 N N . ALA A 1 180 ? 19.242 -11.237 24.064 1.00 83.31 180 ALA A N 1
ATOM 1412 C CA . ALA A 1 180 ? 19.683 -12.351 23.231 1.00 83.31 180 ALA A CA 1
ATOM 1413 C C . ALA A 1 180 ? 19.046 -13.672 23.688 1.00 83.31 180 ALA A C 1
ATOM 1415 O O . ALA A 1 180 ? 18.599 -13.792 24.830 1.00 83.31 180 ALA A O 1
ATOM 1416 N N . THR A 1 181 ? 19.011 -14.666 22.805 1.00 84.44 181 THR A N 1
ATOM 1417 C CA . THR A 1 181 ? 18.477 -16.013 23.068 1.00 84.44 181 THR A CA 1
ATOM 1418 C C . THR A 1 181 ? 19.355 -17.067 22.398 1.00 84.44 181 THR A C 1
ATOM 1420 O O . THR A 1 181 ? 20.019 -16.766 21.407 1.00 84.44 181 THR A O 1
ATOM 1423 N N . ILE A 1 182 ? 19.367 -18.301 22.908 1.00 77.69 182 ILE A N 1
ATOM 1424 C CA . ILE A 1 182 ? 19.930 -19.442 22.169 1.00 77.69 182 ILE A CA 1
ATOM 1425 C C . ILE A 1 182 ? 18.789 -20.328 21.697 1.00 77.69 182 ILE A C 1
ATOM 1427 O O . ILE A 1 182 ? 18.011 -20.820 22.507 1.00 77.69 182 ILE A O 1
ATOM 1431 N N . ILE A 1 183 ? 18.705 -20.552 20.390 1.00 79.69 183 ILE A N 1
ATOM 1432 C CA . ILE A 1 183 ? 17.635 -21.323 19.750 1.00 79.69 183 ILE A CA 1
ATOM 1433 C C . ILE A 1 183 ? 18.215 -22.660 19.290 1.00 79.69 183 ILE A C 1
ATOM 1435 O O . ILE A 1 183 ? 19.307 -22.693 18.736 1.00 79.69 183 ILE A O 1
ATOM 1439 N N . GLY A 1 184 ? 17.523 -23.773 19.526 1.00 72.81 184 GLY A N 1
ATOM 1440 C CA . GLY A 1 184 ? 17.972 -25.091 19.067 1.00 72.81 184 GLY A CA 1
ATOM 1441 C C . GLY A 1 184 ? 17.788 -25.256 17.558 1.00 72.81 184 GLY A C 1
ATOM 1442 O O . GLY A 1 184 ? 16.839 -24.718 16.989 1.00 72.81 184 GLY A O 1
ATOM 1443 N N . ARG A 1 185 ? 18.659 -26.025 16.894 1.00 55.88 185 ARG A N 1
ATOM 1444 C CA . ARG A 1 185 ? 18.369 -26.521 15.541 1.00 55.88 185 ARG A CA 1
ATOM 1445 C C . ARG A 1 185 ? 17.251 -27.563 15.620 1.00 55.88 185 ARG A C 1
ATOM 1447 O O . ARG A 1 185 ? 17.393 -28.548 16.337 1.00 55.88 185 ARG A O 1
ATOM 1454 N N . LYS A 1 186 ? 16.163 -27.378 14.865 1.00 51.53 186 LYS A N 1
ATOM 1455 C CA . LYS A 1 186 ? 15.201 -28.460 14.606 1.00 51.53 186 LYS A CA 1
ATOM 1456 C C . LYS A 1 186 ? 15.867 -29.478 13.673 1.00 51.53 186 LYS A C 1
ATOM 1458 O O . LYS A 1 186 ? 16.181 -29.151 12.534 1.00 51.53 186 LYS A O 1
ATOM 1463 N N . GLY A 1 187 ? 16.099 -30.688 14.175 1.00 38.81 187 GLY A N 1
ATOM 1464 C CA . GLY A 1 187 ? 16.600 -31.838 13.424 1.00 38.81 187 GLY A CA 1
ATOM 1465 C C . GLY A 1 187 ? 16.162 -33.140 14.100 1.00 38.81 187 GLY A C 1
ATOM 1466 O O . GLY A 1 187 ? 16.118 -33.196 15.323 1.00 38.81 187 GLY A O 1
ATOM 1467 N N . ASN A 1 188 ? 15.783 -34.115 13.270 1.00 35.81 188 ASN A N 1
ATOM 1468 C CA . ASN A 1 188 ? 15.107 -35.396 13.530 1.00 35.81 188 ASN A CA 1
ATOM 1469 C C . ASN A 1 188 ? 15.179 -36.022 14.939 1.00 35.81 188 ASN A C 1
ATOM 1471 O O . ASN A 1 188 ? 16.236 -36.135 15.553 1.00 35.81 188 ASN A O 1
ATOM 1475 N N . LYS A 1 189 ? 14.002 -36.513 15.361 1.00 37.91 189 LYS A N 1
ATOM 1476 C CA . LYS A 1 189 ? 13.678 -37.238 16.600 1.00 37.91 189 LYS A CA 1
ATOM 1477 C C . LYS A 1 189 ? 14.757 -38.228 17.069 1.00 37.91 189 LYS A C 1
ATOM 1479 O O . LYS A 1 189 ? 15.115 -39.148 16.339 1.00 37.91 189 LYS A O 1
ATOM 1484 N N . ALA A 1 190 ? 15.098 -38.123 18.351 1.00 31.06 190 ALA A N 1
ATOM 1485 C CA . ALA A 1 190 ? 15.355 -39.253 19.238 1.00 31.06 190 ALA A CA 1
ATOM 1486 C C . ALA A 1 190 ? 14.653 -38.958 20.577 1.00 31.06 190 ALA A C 1
ATOM 1488 O O . ALA A 1 190 ? 14.677 -37.824 21.053 1.00 31.06 190 ALA A O 1
ATOM 1489 N N . GLU A 1 191 ? 13.944 -39.955 21.094 1.00 37.56 191 GLU A N 1
ATOM 1490 C CA . GLU A 1 191 ? 13.045 -39.896 22.250 1.00 37.56 191 GLU A CA 1
ATOM 1491 C C . GLU A 1 191 ? 13.788 -39.663 23.575 1.00 37.56 191 GLU A C 1
ATOM 1493 O O . GLU A 1 191 ? 14.868 -40.211 23.788 1.00 37.56 191 GLU A O 1
ATOM 1498 N N . GLY A 1 192 ? 13.154 -38.916 24.486 1.00 33.25 192 GLY A N 1
ATOM 1499 C CA . GLY A 1 192 ? 13.506 -38.880 25.906 1.00 33.25 192 GLY A CA 1
ATOM 1500 C C . GLY A 1 192 ? 13.621 -37.470 26.482 1.00 33.25 192 GLY A C 1
ATOM 1501 O O . GLY A 1 192 ? 14.560 -36.753 26.165 1.00 33.25 192 GLY A O 1
ATOM 1502 N N . GLU A 1 193 ? 12.692 -37.151 27.386 1.00 26.94 193 GLU A N 1
ATOM 1503 C CA . GLU A 1 193 ? 12.636 -35.986 28.288 1.00 26.94 193 GLU A CA 1
ATOM 1504 C C . GLU A 1 193 ? 12.001 -34.702 27.720 1.00 26.94 193 GLU A C 1
ATOM 1506 O O . GLU A 1 193 ? 12.637 -33.803 27.169 1.00 26.94 193 GLU A O 1
ATOM 1511 N N . GLU A 1 194 ? 10.684 -34.613 27.942 1.00 38.94 194 GLU A N 1
ATOM 1512 C CA . GLU A 1 194 ? 9.959 -33.354 28.102 1.00 38.94 194 GLU A CA 1
ATOM 1513 C C . GLU A 1 194 ? 10.690 -32.448 29.100 1.00 38.94 194 GLU A C 1
ATOM 1515 O O . GLU A 1 194 ? 10.987 -32.869 30.214 1.00 38.94 194 GLU A O 1
ATOM 1520 N N . ILE A 1 195 ? 10.970 -31.207 28.693 1.00 32.78 195 ILE A N 1
ATOM 1521 C CA . ILE A 1 195 ? 10.643 -29.935 29.368 1.00 32.78 195 ILE A CA 1
ATOM 1522 C C . ILE A 1 195 ? 11.303 -28.804 28.552 1.00 32.78 195 ILE A C 1
ATOM 1524 O O . ILE A 1 195 ? 12.461 -28.891 28.152 1.00 32.78 195 ILE A O 1
ATOM 1528 N N . ALA A 1 196 ? 10.542 -27.722 28.347 1.00 31.58 196 ALA A N 1
ATOM 1529 C CA . ALA A 1 196 ? 10.838 -26.515 27.561 1.00 31.58 196 ALA A CA 1
ATOM 1530 C C . ALA A 1 196 ? 10.548 -26.584 26.046 1.00 31.58 196 ALA A C 1
ATOM 1532 O O . ALA A 1 196 ? 11.212 -25.946 25.228 1.00 31.58 196 ALA A O 1
ATOM 1533 N N . ALA A 1 197 ? 9.458 -27.261 25.684 1.00 32.88 197 ALA A N 1
ATOM 1534 C CA . ALA A 1 197 ? 8.655 -26.897 24.522 1.00 32.88 197 ALA A CA 1
ATOM 1535 C C . ALA A 1 197 ? 7.763 -25.692 24.875 1.00 32.88 197 ALA A C 1
ATOM 1537 O O . ALA A 1 197 ? 6.578 -25.855 25.116 1.00 32.88 197 ALA A O 1
ATOM 1538 N N . GLU A 1 198 ? 8.322 -24.481 24.970 1.00 34.28 198 GLU A N 1
ATOM 1539 C CA . GLU A 1 198 ? 7.500 -23.285 25.230 1.00 34.28 198 GLU A CA 1
ATOM 1540 C C . GLU A 1 198 ? 8.202 -21.986 24.792 1.00 34.28 198 GLU A C 1
ATOM 1542 O O . GLU A 1 198 ? 8.596 -21.144 25.593 1.00 34.28 198 GLU A O 1
ATOM 1547 N N . ALA A 1 199 ? 8.412 -21.823 23.482 1.00 29.77 199 ALA A N 1
ATOM 1548 C CA . ALA A 1 199 ? 8.790 -20.522 22.905 1.00 29.77 199 ALA A CA 1
ATOM 1549 C C . ALA A 1 199 ? 8.437 -20.358 21.412 1.00 29.77 199 ALA A C 1
ATOM 1551 O O . ALA A 1 199 ? 8.959 -19.454 20.765 1.00 29.77 199 ALA A O 1
ATOM 1552 N N . ALA A 1 200 ? 7.573 -21.210 20.848 1.00 33.81 200 ALA A N 1
ATOM 1553 C CA . ALA A 1 200 ? 7.124 -21.088 19.454 1.00 33.81 200 ALA A CA 1
ATOM 1554 C C . ALA A 1 200 ? 5.728 -20.447 19.299 1.00 33.81 200 ALA A C 1
ATOM 1556 O O . ALA A 1 200 ? 5.328 -20.158 18.181 1.00 33.81 200 ALA A O 1
ATOM 1557 N N . ASN A 1 201 ? 5.019 -20.161 20.399 1.00 29.08 201 ASN A N 1
ATOM 1558 C CA . ASN A 1 201 ? 3.625 -19.699 20.383 1.00 29.08 201 ASN A CA 1
ATOM 1559 C C . ASN A 1 201 ? 3.437 -18.360 21.115 1.00 29.08 201 ASN A C 1
ATOM 1561 O O . ASN A 1 201 ? 2.738 -18.282 22.120 1.00 29.08 201 ASN A O 1
ATOM 1565 N N . TYR A 1 202 ? 4.049 -17.286 20.615 1.00 28.89 202 TYR A N 1
ATOM 1566 C CA . TYR A 1 202 ? 3.644 -15.923 20.983 1.00 28.89 202 TYR A CA 1
ATOM 1567 C C . TYR A 1 202 ? 3.409 -15.116 19.705 1.00 28.89 202 TYR A C 1
ATOM 1569 O O . TYR A 1 202 ? 4.386 -14.704 19.081 1.00 28.89 202 TYR A O 1
ATOM 1577 N N . PRO A 1 203 ? 2.148 -14.864 19.302 1.00 34.91 203 PRO A N 1
ATOM 1578 C CA . PRO A 1 203 ? 1.871 -14.304 17.981 1.00 34.91 203 PRO A CA 1
ATOM 1579 C C . PRO A 1 203 ? 2.165 -12.799 17.835 1.00 34.91 203 PRO A C 1
ATOM 1581 O O . PRO A 1 203 ? 2.000 -12.262 16.750 1.00 34.91 203 PRO A O 1
ATOM 1584 N N . PHE A 1 204 ? 2.599 -12.080 18.879 1.00 45.31 204 PHE A N 1
ATOM 1585 C CA . PHE A 1 204 ? 2.579 -10.607 18.858 1.00 45.31 204 PHE A CA 1
ATOM 1586 C C . PHE A 1 204 ? 3.791 -9.968 19.545 1.00 45.31 204 PHE A C 1
ATOM 1588 O O . PHE A 1 204 ? 3.708 -9.450 20.665 1.00 45.31 204 PHE A O 1
ATOM 1595 N N . CYS A 1 205 ? 4.935 -9.968 18.862 1.00 33.81 205 CYS A N 1
ATOM 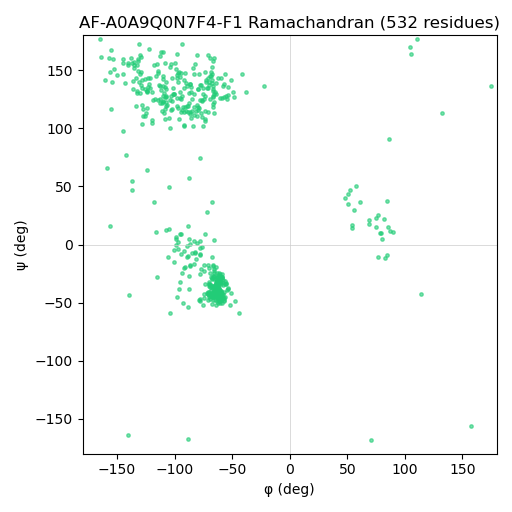1596 C CA . CYS A 1 205 ? 6.145 -9.297 19.342 1.00 33.81 205 CYS A CA 1
ATOM 1597 C C . CYS A 1 205 ? 6.885 -8.514 18.247 1.00 33.81 205 CYS A C 1
ATOM 1599 O O . CYS A 1 205 ? 8.111 -8.540 18.197 1.00 33.81 205 CYS A O 1
ATOM 1601 N N . THR A 1 206 ? 6.159 -7.724 17.455 1.00 39.59 206 THR A N 1
ATOM 1602 C CA . THR A 1 206 ? 6.757 -6.611 16.701 1.00 39.59 206 THR A CA 1
ATOM 1603 C C . THR A 1 206 ? 6.021 -5.330 17.085 1.00 39.59 206 THR A C 1
ATOM 1605 O O . THR A 1 206 ? 4.801 -5.253 16.985 1.00 39.59 206 THR A O 1
ATOM 1608 N N . ILE A 1 207 ? 6.747 -4.373 17.674 1.00 43.84 207 ILE A N 1
ATOM 1609 C CA . ILE A 1 207 ? 6.194 -3.094 18.170 1.00 43.84 207 ILE A CA 1
ATOM 1610 C C . ILE A 1 207 ? 6.324 -1.993 17.107 1.00 43.84 207 ILE A C 1
ATOM 1612 O O . ILE A 1 207 ? 5.558 -1.039 17.138 1.00 43.84 207 ILE A O 1
ATOM 1616 N N . GLU A 1 208 ? 7.276 -2.132 16.184 1.00 50.72 208 GLU A N 1
ATOM 1617 C CA . GLU A 1 208 ? 7.411 -1.299 14.989 1.00 50.72 208 GLU A CA 1
ATOM 1618 C C . GLU A 1 208 ? 6.995 -2.152 13.786 1.00 50.72 208 GLU A C 1
ATOM 1620 O O . GLU A 1 208 ? 7.398 -3.318 13.729 1.00 50.72 208 GLU A O 1
ATOM 1625 N N . PRO A 1 209 ? 6.165 -1.633 12.870 1.00 57.47 209 PRO A N 1
ATOM 1626 C CA . PRO A 1 209 ? 5.700 -2.422 11.745 1.00 57.47 209 PRO A CA 1
ATOM 1627 C C . PRO A 1 209 ? 6.861 -2.733 10.799 1.00 57.47 209 PRO A C 1
ATOM 1629 O O . PRO A 1 209 ? 7.695 -1.868 10.517 1.00 57.47 209 PRO A O 1
ATOM 1632 N N . ASN A 1 210 ? 6.919 -3.965 10.290 1.00 70.88 210 ASN A N 1
ATOM 1633 C CA . ASN A 1 210 ? 7.892 -4.295 9.253 1.00 70.88 210 ASN A CA 1
ATOM 1634 C C . ASN A 1 210 ? 7.418 -3.680 7.933 1.00 70.88 210 ASN A C 1
ATOM 1636 O O . ASN A 1 210 ? 6.296 -3.924 7.497 1.00 70.88 210 ASN A O 1
ATOM 1640 N N . LEU A 1 211 ? 8.276 -2.886 7.294 1.00 72.88 211 LEU A N 1
ATOM 1641 C CA . LEU A 1 211 ? 8.021 -2.328 5.968 1.00 72.88 211 LEU A CA 1
ATOM 1642 C C . LEU A 1 211 ? 8.624 -3.252 4.909 1.00 72.88 211 LEU A C 1
ATOM 1644 O O . LEU A 1 211 ? 9.841 -3.432 4.848 1.00 72.88 211 LEU A O 1
ATOM 1648 N N . GLY A 1 212 ? 7.769 -3.833 4.073 1.00 76.38 212 GLY A N 1
ATOM 1649 C CA . GLY A 1 212 ? 8.152 -4.625 2.910 1.00 76.38 212 GLY A CA 1
ATOM 1650 C C . GLY A 1 212 ? 7.803 -3.886 1.625 1.00 76.38 212 GLY A C 1
ATOM 1651 O O . GLY A 1 212 ? 6.648 -3.544 1.406 1.00 76.38 212 GLY A O 1
ATOM 1652 N N . ARG A 1 213 ? 8.779 -3.652 0.744 1.00 77.50 213 ARG A N 1
ATOM 1653 C CA . ARG A 1 213 ? 8.533 -3.047 -0.572 1.00 77.50 213 ARG A CA 1
ATOM 1654 C C . ARG A 1 213 ? 8.603 -4.118 -1.652 1.00 77.50 213 ARG A C 1
ATOM 1656 O O . ARG A 1 213 ? 9.623 -4.790 -1.774 1.00 77.50 213 ARG A O 1
ATOM 1663 N N . VAL A 1 214 ? 7.544 -4.250 -2.445 1.00 82.81 214 VAL A N 1
ATOM 1664 C CA . VAL A 1 214 ? 7.436 -5.277 -3.489 1.00 82.81 214 VAL A CA 1
ATOM 1665 C C . VAL A 1 214 ? 7.228 -4.620 -4.847 1.00 82.81 214 VAL A C 1
ATOM 1667 O O . VAL A 1 214 ? 6.437 -3.686 -4.977 1.00 82.81 214 VAL A O 1
ATOM 1670 N N . SER A 1 215 ? 7.964 -5.082 -5.858 1.00 85.31 215 SER A N 1
ATOM 1671 C CA . SER A 1 215 ? 7.825 -4.603 -7.234 1.00 85.31 215 SER A CA 1
ATOM 1672 C C . SER A 1 215 ? 6.541 -5.114 -7.875 1.00 85.31 215 SER A C 1
ATOM 1674 O O . SER A 1 215 ? 6.184 -6.280 -7.728 1.00 85.31 215 SER A O 1
ATOM 1676 N N . VAL A 1 216 ? 5.900 -4.259 -8.657 1.00 87.31 216 VAL A N 1
ATOM 1677 C CA . VAL A 1 216 ? 4.691 -4.576 -9.411 1.00 87.31 216 VAL A CA 1
ATOM 1678 C C . VAL A 1 216 ? 5.103 -5.113 -10.772 1.00 87.31 216 VAL A C 1
ATOM 1680 O O . VAL A 1 216 ? 5.783 -4.428 -11.539 1.00 87.31 216 VAL A O 1
ATOM 1683 N N . ALA A 1 217 ? 4.713 -6.352 -11.061 1.00 84.19 217 ALA A N 1
ATOM 1684 C CA . ALA A 1 217 ? 4.968 -6.975 -12.349 1.00 84.19 217 ALA A CA 1
ATOM 1685 C C . ALA A 1 217 ? 4.045 -6.365 -13.418 1.00 84.19 217 ALA A C 1
ATOM 1687 O O . ALA A 1 217 ? 2.843 -6.623 -13.424 1.00 84.19 217 ALA A O 1
ATOM 1688 N N . ASP A 1 218 ? 4.613 -5.560 -14.319 1.00 89.56 218 ASP A N 1
ATOM 1689 C CA . ASP A 1 218 ? 3.905 -4.972 -15.461 1.00 89.56 218 ASP A CA 1
ATOM 1690 C C . ASP A 1 218 ? 4.664 -5.268 -16.765 1.00 89.56 218 ASP A C 1
ATOM 1692 O O . ASP A 1 218 ? 5.754 -4.744 -17.015 1.00 89.56 218 ASP A O 1
ATOM 1696 N N . GLU A 1 219 ? 4.080 -6.113 -17.616 1.00 91.44 219 GLU A N 1
ATOM 1697 C CA . GLU A 1 219 ? 4.656 -6.483 -18.914 1.00 91.44 219 GLU A CA 1
ATOM 1698 C C . GLU A 1 219 ? 4.799 -5.291 -19.869 1.00 91.44 219 GLU A C 1
ATOM 1700 O O . GLU A 1 219 ? 5.657 -5.301 -20.758 1.00 91.44 219 GLU A O 1
ATOM 1705 N N . ARG A 1 220 ? 3.967 -4.252 -19.708 1.00 95.62 220 ARG A N 1
ATOM 1706 C CA . ARG A 1 220 ? 4.001 -3.060 -20.563 1.00 95.62 220 ARG A CA 1
ATOM 1707 C C . ARG A 1 220 ? 5.339 -2.353 -20.433 1.00 95.62 220 ARG A C 1
ATOM 1709 O O . ARG A 1 220 ? 5.917 -1.968 -21.446 1.00 95.62 220 ARG A O 1
ATOM 1716 N N . LEU A 1 221 ? 5.861 -2.259 -19.211 1.00 95.69 221 LEU A N 1
ATOM 1717 C CA . LEU A 1 221 ? 7.147 -1.629 -18.931 1.00 95.69 221 LEU A CA 1
ATOM 1718 C C . LEU A 1 221 ? 8.296 -2.334 -19.665 1.00 95.69 221 LEU A C 1
ATOM 1720 O O . LEU A 1 221 ? 9.136 -1.666 -20.262 1.00 95.69 221 LEU A O 1
ATOM 1724 N N . GLN A 1 222 ? 8.306 -3.670 -19.663 1.00 94.00 222 GLN A N 1
ATOM 1725 C CA . GLN A 1 222 ? 9.327 -4.471 -20.350 1.00 94.00 222 GLN A CA 1
ATOM 1726 C C . GLN A 1 222 ? 9.300 -4.235 -21.866 1.00 94.00 222 GLN A C 1
ATOM 1728 O O . GLN A 1 222 ? 10.335 -3.992 -22.485 1.00 94.00 222 GLN A O 1
ATOM 1733 N N . LYS A 1 223 ? 8.101 -4.229 -22.463 1.00 96.12 223 LYS A N 1
ATOM 1734 C CA . LYS A 1 223 ? 7.915 -3.961 -23.900 1.00 96.12 223 LYS A CA 1
ATOM 1735 C C . LYS A 1 223 ? 8.378 -2.551 -24.279 1.00 96.12 223 LYS A C 1
ATOM 1737 O O . LYS A 1 223 ? 9.105 -2.391 -25.256 1.00 96.12 223 LYS A O 1
ATOM 1742 N N . LEU A 1 224 ? 8.015 -1.541 -23.485 1.00 96.44 224 LEU A N 1
ATOM 1743 C CA . LEU A 1 224 ? 8.446 -0.156 -23.699 1.00 96.44 224 LEU A CA 1
ATOM 1744 C C . LEU A 1 224 ? 9.970 -0.003 -23.586 1.00 96.44 224 LEU A C 1
ATOM 1746 O O . LEU A 1 224 ? 10.589 0.630 -24.440 1.00 96.44 224 LEU A O 1
ATOM 1750 N N . ALA A 1 225 ? 10.577 -0.615 -22.566 1.00 95.44 225 ALA A N 1
ATOM 1751 C CA . ALA A 1 225 ? 12.022 -0.595 -22.355 1.00 95.44 225 ALA A CA 1
ATOM 1752 C C . ALA A 1 225 ? 12.790 -1.230 -23.524 1.00 95.44 225 ALA A C 1
ATOM 1754 O O . ALA A 1 225 ? 13.812 -0.693 -23.952 1.00 95.44 225 ALA A O 1
ATOM 1755 N N . SER A 1 226 ? 12.278 -2.343 -24.063 1.00 95.62 226 SER A N 1
ATOM 1756 C CA . SER A 1 226 ? 12.877 -3.030 -25.211 1.00 95.62 226 SER A CA 1
ATOM 1757 C C . SER A 1 226 ? 12.880 -2.162 -26.471 1.00 95.62 226 SER A C 1
ATOM 1759 O O . SER A 1 226 ? 13.882 -2.140 -27.178 1.00 95.62 226 SER A O 1
ATOM 1761 N N . ILE A 1 227 ? 11.788 -1.442 -26.751 1.00 95.06 227 ILE A N 1
ATOM 1762 C CA . ILE A 1 227 ? 11.684 -0.550 -27.921 1.00 95.06 227 ILE A CA 1
ATOM 1763 C C . ILE A 1 227 ? 12.619 0.654 -27.768 1.00 95.06 227 ILE A C 1
ATOM 1765 O O . ILE A 1 227 ? 13.304 1.047 -28.708 1.00 95.06 227 ILE A O 1
ATOM 1769 N N . ALA A 1 228 ? 12.678 1.234 -26.569 1.00 92.75 228 ALA A N 1
ATOM 1770 C CA . ALA A 1 228 ? 13.496 2.412 -26.303 1.00 92.75 228 ALA A CA 1
ATOM 1771 C C . ALA A 1 228 ? 14.994 2.112 -26.118 1.00 92.75 228 ALA A C 1
ATOM 1773 O O . ALA A 1 228 ? 15.791 3.047 -26.005 1.00 92.75 228 ALA A O 1
ATOM 1774 N N . GLY A 1 229 ? 15.383 0.833 -26.045 1.00 93.25 229 GLY A N 1
ATOM 1775 C CA . GLY A 1 229 ? 16.752 0.426 -25.729 1.00 93.25 229 GLY A CA 1
ATOM 1776 C C . GLY A 1 229 ? 17.200 0.898 -24.343 1.00 93.25 229 GLY A C 1
ATOM 1777 O O . GLY A 1 229 ? 18.344 1.321 -24.174 1.00 93.25 229 GLY A O 1
ATOM 1778 N N . SER A 1 230 ? 16.292 0.896 -23.362 1.00 95.00 230 SER A N 1
ATOM 1779 C CA . SER A 1 230 ? 16.555 1.419 -22.020 1.00 95.00 230 SER A CA 1
ATOM 1780 C C . SER A 1 230 ? 17.599 0.584 -21.277 1.00 95.00 230 SER A C 1
ATOM 1782 O O . SER A 1 230 ? 17.433 -0.619 -21.097 1.00 95.00 230 SER A O 1
ATOM 1784 N N . ALA A 1 231 ? 18.645 1.233 -20.759 1.00 93.50 231 ALA A N 1
ATOM 1785 C CA . ALA A 1 231 ? 19.706 0.551 -20.010 1.00 93.50 231 ALA A CA 1
ATOM 1786 C C . ALA A 1 231 ? 19.257 0.016 -18.635 1.00 93.50 231 ALA A C 1
ATOM 1788 O O . ALA A 1 231 ? 19.864 -0.912 -18.102 1.00 93.50 231 ALA A O 1
ATOM 1789 N N . LYS A 1 232 ? 18.216 0.608 -18.039 1.00 93.06 232 LYS A N 1
ATOM 1790 C CA . LYS A 1 232 ? 17.680 0.221 -16.729 1.00 93.06 232 LYS A CA 1
ATOM 1791 C C . LYS A 1 232 ? 16.157 0.171 -16.753 1.00 93.06 232 LYS A C 1
ATOM 1793 O O . LYS A 1 232 ? 15.520 1.059 -17.309 1.00 93.06 232 LYS A O 1
ATOM 1798 N N . ILE A 1 233 ? 15.582 -0.826 -16.087 1.00 92.56 233 ILE A N 1
ATOM 1799 C CA . ILE A 1 233 ? 14.134 -0.968 -15.915 1.00 92.56 233 ILE A CA 1
ATOM 1800 C C . ILE A 1 233 ? 13.809 -0.810 -14.430 1.00 92.56 233 ILE A C 1
ATOM 1802 O O . ILE A 1 233 ? 14.381 -1.503 -13.590 1.00 92.56 233 ILE A O 1
ATOM 1806 N N . ILE A 1 234 ? 12.926 0.131 -14.103 1.00 91.50 234 ILE A N 1
ATOM 1807 C CA . ILE A 1 234 ? 12.522 0.459 -12.735 1.00 91.50 234 ILE A CA 1
ATOM 1808 C C . ILE A 1 234 ? 11.009 0.223 -12.616 1.00 91.50 234 ILE A C 1
ATOM 1810 O O . ILE A 1 234 ? 10.226 1.016 -13.145 1.00 91.50 234 ILE A O 1
ATOM 1814 N N . PRO A 1 235 ? 10.573 -0.870 -11.966 1.00 91.00 235 PRO A N 1
ATOM 1815 C CA . PRO A 1 235 ? 9.154 -1.144 -11.792 1.00 91.00 235 PRO A CA 1
ATOM 1816 C C . PRO A 1 235 ? 8.523 -0.177 -10.789 1.00 91.00 235 PRO A C 1
ATOM 1818 O O . PRO A 1 235 ? 9.210 0.447 -9.979 1.00 91.00 235 PRO A O 1
ATOM 1821 N N . ALA A 1 236 ? 7.196 -0.109 -10.815 1.00 88.44 236 ALA A N 1
ATOM 1822 C CA . ALA A 1 236 ? 6.426 0.481 -9.735 1.00 88.44 236 ALA A CA 1
ATOM 1823 C C . ALA A 1 236 ? 6.513 -0.415 -8.490 1.00 88.44 236 ALA A C 1
ATOM 1825 O O . ALA A 1 236 ? 6.822 -1.605 -8.588 1.00 88.44 236 ALA A O 1
ATOM 1826 N N . TYR A 1 237 ? 6.219 0.137 -7.315 1.00 84.19 237 TYR A N 1
ATOM 1827 C CA . TYR A 1 237 ? 6.283 -0.608 -6.060 1.00 84.19 237 TYR A CA 1
ATOM 1828 C C . TYR A 1 237 ? 5.021 -0.410 -5.225 1.00 84.19 237 TYR A C 1
ATOM 1830 O O . TYR A 1 237 ? 4.421 0.663 -5.256 1.00 84.19 237 TYR A O 1
ATOM 1838 N N . ILE A 1 238 ? 4.671 -1.436 -4.452 1.00 84.19 238 ILE A N 1
ATOM 1839 C CA . ILE A 1 238 ? 3.726 -1.358 -3.334 1.00 84.19 238 ILE A CA 1
ATOM 1840 C C . ILE A 1 238 ? 4.506 -1.520 -2.037 1.00 84.19 238 ILE A C 1
ATOM 1842 O O . ILE A 1 238 ? 5.451 -2.310 -1.963 1.00 84.19 238 ILE A O 1
ATOM 1846 N N . GLU A 1 239 ? 4.090 -0.780 -1.020 1.00 85.44 239 GLU A N 1
ATOM 1847 C CA . GLU A 1 239 ? 4.592 -0.915 0.340 1.00 85.44 239 GLU A CA 1
ATOM 1848 C C . GLU A 1 239 ? 3.568 -1.679 1.181 1.00 85.44 239 GLU A C 1
ATOM 1850 O O . GLU A 1 239 ? 2.402 -1.303 1.275 1.00 85.44 239 GLU A O 1
ATOM 1855 N N . PHE A 1 240 ? 4.016 -2.782 1.769 1.00 85.75 240 PHE A N 1
ATOM 1856 C CA . PHE A 1 240 ? 3.285 -3.557 2.754 1.00 85.75 240 PHE A CA 1
ATOM 1857 C C . PHE A 1 240 ? 3.810 -3.198 4.134 1.00 85.75 240 PHE A C 1
ATOM 1859 O O . PHE A 1 240 ? 5.016 -3.216 4.385 1.00 85.75 240 PHE A O 1
ATOM 1866 N N . VAL A 1 241 ? 2.880 -2.886 5.024 1.00 84.75 241 VAL A N 1
ATOM 1867 C CA . VAL A 1 241 ? 3.156 -2.599 6.425 1.00 84.75 241 VAL A CA 1
ATOM 1868 C C . VAL A 1 241 ? 2.628 -3.787 7.212 1.00 84.75 241 VAL A C 1
ATOM 1870 O O . VAL A 1 241 ? 1.421 -4.000 7.285 1.00 84.75 241 VAL A O 1
ATOM 1873 N N . ASP A 1 242 ? 3.534 -4.600 7.740 1.00 83.50 242 ASP A N 1
ATOM 1874 C CA . ASP A 1 242 ? 3.184 -5.732 8.592 1.00 83.50 242 ASP A CA 1
ATOM 1875 C C . ASP A 1 242 ? 2.742 -5.211 9.956 1.00 83.50 242 ASP A C 1
ATOM 1877 O O . ASP A 1 242 ? 3.528 -4.607 10.697 1.00 83.50 242 ASP A O 1
ATOM 1881 N N . ILE A 1 243 ? 1.471 -5.432 10.275 1.00 73.75 243 ILE A N 1
ATOM 1882 C CA . ILE A 1 243 ? 0.878 -5.013 11.534 1.00 73.75 243 ILE A CA 1
ATOM 1883 C C . ILE A 1 243 ? 0.533 -6.282 12.328 1.00 73.75 243 ILE A C 1
ATOM 1885 O O . ILE A 1 243 ? -0.211 -7.143 11.864 1.00 73.75 243 ILE A O 1
ATOM 1889 N N . ALA A 1 244 ? 1.029 -6.381 13.565 1.00 65.38 244 ALA A N 1
ATOM 1890 C CA . ALA A 1 244 ? 0.850 -7.544 14.446 1.00 65.38 244 ALA A CA 1
ATOM 1891 C C . ALA A 1 244 ? -0.614 -7.782 14.882 1.00 65.38 244 ALA A C 1
ATOM 1893 O O . ALA A 1 244 ? -1.126 -6.985 15.649 1.00 65.38 244 ALA A O 1
ATOM 1894 N N . GLY A 1 245 ? -1.269 -8.870 14.466 1.00 61.06 245 GLY A N 1
ATOM 1895 C CA . GLY A 1 245 ? -2.725 -9.078 14.619 1.00 61.06 245 GLY A CA 1
ATOM 1896 C C . GLY A 1 245 ? -3.393 -8.673 15.955 1.00 61.06 245 GLY A C 1
ATOM 1897 O O . GLY A 1 245 ? -2.821 -8.755 17.044 1.00 61.06 245 GLY A O 1
ATOM 1898 N N . LEU A 1 246 ? -4.647 -8.219 15.864 1.00 62.41 246 LEU A N 1
ATOM 1899 C CA . LEU A 1 246 ? -5.443 -7.834 17.032 1.00 62.41 246 LEU A CA 1
ATOM 1900 C C . LEU A 1 246 ? -6.007 -9.071 17.734 1.00 62.41 246 LEU A C 1
ATOM 1902 O O . LEU A 1 246 ? -6.383 -10.055 17.103 1.00 62.41 246 LEU A O 1
ATOM 1906 N N . VAL A 1 247 ? -6.123 -8.973 19.055 1.00 58.25 247 VAL A N 1
ATOM 1907 C CA . VAL A 1 247 ? -6.923 -9.884 19.878 1.00 58.25 247 VAL A CA 1
ATOM 1908 C C . VAL A 1 247 ? -8.161 -9.145 20.370 1.00 58.25 247 VAL A C 1
ATOM 1910 O O . VAL A 1 247 ? -8.149 -7.918 20.491 1.00 58.25 247 VAL A O 1
ATOM 1913 N N . LYS A 1 248 ? -9.214 -9.895 20.696 1.00 61.94 248 LYS A N 1
ATOM 1914 C CA . LYS A 1 248 ? -10.420 -9.360 21.335 1.00 61.94 248 LYS A CA 1
ATOM 1915 C C . LYS A 1 248 ? -10.063 -8.491 22.551 1.00 61.94 248 LYS A C 1
ATOM 1917 O O . LYS A 1 248 ? -9.292 -8.919 23.410 1.00 61.94 248 LYS A O 1
ATOM 1922 N N . GLY A 1 249 ? -10.635 -7.292 22.625 1.00 59.53 249 GLY A N 1
ATOM 1923 C CA . GLY A 1 249 ? -10.385 -6.293 23.666 1.00 59.53 249 GLY A CA 1
ATOM 1924 C C . GLY A 1 249 ? -9.248 -5.310 23.366 1.00 59.53 249 GLY A C 1
ATOM 1925 O O . GLY A 1 249 ? -8.847 -4.562 24.257 1.00 59.53 249 GLY A O 1
ATOM 1926 N N . ALA A 1 250 ? -8.717 -5.273 22.141 1.00 64.12 250 ALA A N 1
ATOM 1927 C CA . ALA A 1 250 ? -7.664 -4.328 21.762 1.00 64.12 250 ALA A CA 1
ATOM 1928 C C . ALA A 1 250 ? -8.096 -2.851 21.828 1.00 64.12 250 ALA A C 1
ATOM 1930 O O . ALA A 1 250 ? -7.253 -1.983 22.078 1.00 64.12 250 ALA A O 1
ATOM 1931 N N . SER A 1 251 ? -9.387 -2.576 21.641 1.00 58.53 251 SER A N 1
ATOM 1932 C CA . SER A 1 251 ? -10.003 -1.250 21.767 1.00 58.53 251 SER A CA 1
ATOM 1933 C C . SER A 1 251 ? -10.167 -0.772 23.218 1.00 58.53 251 SER A C 1
ATOM 1935 O O . SER A 1 251 ? -10.171 0.429 23.462 1.00 58.53 251 SER A O 1
ATOM 1937 N N . ALA A 1 252 ? -10.210 -1.671 24.209 1.00 58.25 252 ALA A N 1
ATOM 1938 C CA . ALA A 1 252 ? -10.482 -1.336 25.617 1.00 58.25 252 ALA A CA 1
ATOM 1939 C C . ALA A 1 252 ? -9.318 -0.629 26.357 1.00 58.25 252 ALA A C 1
ATOM 1941 O O . ALA A 1 252 ? -9.362 -0.444 27.571 1.00 58.25 252 ALA A O 1
ATOM 1942 N N . GLY A 1 253 ? -8.261 -0.216 25.648 1.00 53.62 253 GLY A N 1
ATOM 1943 C CA . GLY A 1 253 ? -7.228 0.696 26.157 1.00 53.62 253 GLY A CA 1
ATOM 1944 C C . GLY A 1 253 ? -6.187 0.102 27.118 1.00 53.62 253 GLY A C 1
ATOM 1945 O O . GLY A 1 253 ? -5.157 0.736 27.355 1.00 53.62 253 GLY A O 1
ATOM 1946 N N . GLU A 1 254 ? -6.369 -1.121 27.616 1.00 44.66 254 GLU A N 1
ATOM 1947 C CA . GLU A 1 254 ? -5.428 -1.794 28.522 1.00 44.66 254 GLU A CA 1
ATOM 1948 C C . GLU A 1 254 ? -4.331 -2.576 27.763 1.00 44.66 254 GLU A C 1
ATOM 1950 O O . GLU A 1 254 ? -4.165 -3.780 27.936 1.00 44.66 254 GLU A O 1
ATOM 1955 N N . GLY A 1 255 ? -3.546 -1.927 26.886 1.00 54.84 255 GLY A N 1
ATOM 1956 C CA . GLY A 1 255 ? -2.365 -2.598 26.315 1.00 54.84 255 GLY A CA 1
ATOM 1957 C C . GLY A 1 255 ? -1.804 -2.085 24.987 1.00 54.84 255 GLY A C 1
ATOM 1958 O O . GLY A 1 255 ? -1.952 -0.926 24.604 1.00 54.84 255 GLY A O 1
ATOM 1959 N N . LYS A 1 256 ? -1.101 -2.984 24.277 1.00 52.50 256 LYS A N 1
ATOM 1960 C CA . LYS A 1 256 ? -0.435 -2.739 22.979 1.00 52.50 256 LYS A CA 1
ATOM 1961 C C . LYS A 1 256 ? -1.414 -2.488 21.812 1.00 52.50 256 LYS A C 1
ATOM 1963 O O . LYS A 1 256 ? -0.964 -2.028 20.766 1.00 52.50 256 LYS A O 1
ATOM 1968 N N . GLY A 1 257 ? -2.718 -2.729 21.997 1.00 59.03 257 GLY A N 1
ATOM 1969 C CA . GLY A 1 257 ? -3.761 -2.582 20.968 1.00 59.03 257 GLY A CA 1
ATOM 1970 C C . GLY A 1 257 ? -3.876 -1.168 20.390 1.00 59.03 257 GLY A C 1
ATOM 1971 O O . GLY A 1 257 ? -3.895 -0.999 19.176 1.00 59.03 257 GLY A O 1
ATOM 1972 N N . ASN A 1 258 ? -3.796 -0.125 21.224 1.00 65.56 258 ASN A N 1
ATOM 1973 C CA . ASN A 1 258 ? -3.860 1.262 20.740 1.00 65.56 258 ASN A CA 1
ATOM 1974 C C . ASN A 1 258 ? -2.689 1.661 19.824 1.00 65.56 258 ASN A C 1
ATOM 1976 O O . ASN A 1 258 ? -2.866 2.490 18.932 1.00 65.56 258 ASN A O 1
ATOM 1980 N N . LYS A 1 259 ? -1.500 1.067 20.009 1.00 65.50 259 LYS A N 1
ATOM 1981 C CA . LYS A 1 259 ? -0.351 1.302 19.114 1.00 65.50 259 LYS A CA 1
ATOM 1982 C C . LYS A 1 259 ? -0.526 0.605 17.764 1.00 65.50 259 LYS A C 1
ATOM 1984 O O . LYS A 1 259 ? -0.123 1.137 16.738 1.00 65.50 259 LYS A O 1
ATOM 1989 N N . PHE A 1 260 ? -1.168 -0.558 17.752 1.00 69.94 260 PHE A N 1
ATOM 1990 C CA . PHE A 1 260 ? -1.514 -1.246 16.513 1.00 69.94 260 PHE A CA 1
ATOM 1991 C C . PHE A 1 260 ? -2.518 -0.433 15.687 1.00 69.94 260 PHE A C 1
ATOM 1993 O O . PHE A 1 260 ? -2.298 -0.182 14.504 1.00 69.94 260 PHE A O 1
ATOM 2000 N N . LEU A 1 261 ? -3.581 0.058 16.333 1.00 76.69 261 LEU A N 1
ATOM 2001 C CA . LEU A 1 261 ? -4.610 0.863 15.673 1.00 76.69 261 LEU A CA 1
ATOM 2002 C C . LEU A 1 261 ? -4.035 2.154 15.073 1.00 76.69 261 LEU A C 1
ATOM 2004 O O . LEU A 1 261 ? -4.508 2.596 14.030 1.00 76.69 261 LEU A O 1
ATOM 2008 N N . SER A 1 262 ? -2.996 2.750 15.678 1.00 79.56 262 SER A N 1
ATOM 2009 C CA . SER A 1 262 ? -2.316 3.900 15.068 1.00 79.56 262 SER A CA 1
ATOM 2010 C C . SER A 1 262 ? -1.589 3.561 13.767 1.00 79.56 262 SER A C 1
ATOM 2012 O O . SER A 1 262 ? -1.635 4.377 12.857 1.00 79.56 262 SER A O 1
ATOM 2014 N N . HIS A 1 263 ? -0.999 2.370 13.630 1.00 82.19 263 HIS A N 1
ATOM 2015 C CA . HIS A 1 263 ? -0.345 1.969 12.378 1.00 82.19 263 HIS A CA 1
ATOM 2016 C C . HIS A 1 263 ? -1.352 1.705 11.257 1.00 82.19 263 HIS A C 1
ATOM 2018 O O . HIS A 1 263 ? -1.099 2.061 10.111 1.00 82.19 263 HIS A O 1
ATOM 2024 N N . ILE A 1 264 ? -2.543 1.181 11.575 1.00 86.69 264 ILE A N 1
ATOM 2025 C CA . ILE A 1 264 ? -3.606 1.047 10.566 1.00 86.69 264 ILE A CA 1
ATOM 2026 C C . ILE A 1 264 ? -4.046 2.420 10.037 1.00 86.69 264 ILE A C 1
ATOM 2028 O O . ILE A 1 264 ? -4.421 2.548 8.873 1.00 86.69 264 ILE A O 1
ATOM 2032 N N . LYS A 1 265 ? -3.992 3.483 10.853 1.00 85.75 265 LYS A N 1
ATOM 2033 C CA . LYS A 1 265 ? -4.347 4.834 10.377 1.00 85.75 265 LYS A CA 1
ATOM 2034 C C . LYS A 1 265 ? -3.436 5.312 9.252 1.00 85.75 265 LYS A C 1
ATOM 2036 O O . LYS A 1 265 ? -3.919 6.047 8.392 1.00 85.75 265 LYS A O 1
ATOM 2041 N N . GLU A 1 266 ? -2.180 4.875 9.254 1.00 84.62 266 GLU A N 1
ATOM 2042 C CA . GLU A 1 266 ? -1.128 5.295 8.323 1.00 84.62 266 GLU A CA 1
ATOM 2043 C C . GLU A 1 266 ? -1.185 4.575 6.965 1.00 84.62 266 GLU A C 1
ATOM 2045 O O . GLU A 1 266 ? -0.541 5.034 6.028 1.00 84.62 266 GLU A O 1
ATOM 2050 N N . VAL A 1 267 ? -1.964 3.493 6.827 1.00 89.62 267 VAL A N 1
ATOM 2051 C CA . VAL A 1 267 ? -2.087 2.731 5.567 1.00 89.62 267 VAL A CA 1
ATOM 2052 C C . VAL A 1 267 ? -3.353 3.082 4.785 1.00 89.62 267 VAL A C 1
ATOM 2054 O O . VAL A 1 267 ? -4.349 3.512 5.363 1.00 89.62 267 VAL A O 1
ATOM 2057 N N . ASP A 1 268 ? -3.361 2.855 3.473 1.00 89.81 268 ASP A N 1
ATOM 2058 C CA . ASP A 1 268 ? -4.514 3.167 2.612 1.00 89.81 268 ASP A CA 1
ATOM 2059 C C . ASP A 1 268 ? -5.553 2.036 2.517 1.00 89.81 268 ASP A C 1
ATOM 2061 O O . ASP A 1 268 ? -6.733 2.298 2.285 1.00 89.81 268 ASP A O 1
ATOM 2065 N N . ALA A 1 269 ? -5.128 0.785 2.698 1.00 91.56 269 ALA A N 1
ATOM 2066 C CA . ALA A 1 269 ? -5.968 -0.412 2.658 1.00 91.56 269 ALA A CA 1
ATOM 2067 C C . ALA A 1 269 ? -5.480 -1.448 3.672 1.00 91.56 269 ALA A C 1
ATOM 2069 O O . ALA A 1 269 ? -4.323 -1.430 4.092 1.00 91.56 269 ALA A O 1
ATOM 2070 N N . ILE A 1 270 ? -6.365 -2.374 4.035 1.00 92.06 270 ILE A N 1
ATOM 2071 C CA . ILE A 1 270 ? -6.069 -3.460 4.969 1.00 92.06 270 ILE A CA 1
ATOM 2072 C C . ILE A 1 270 ? -6.069 -4.783 4.198 1.00 92.06 270 ILE A C 1
ATOM 2074 O O . ILE A 1 270 ? -7.072 -5.164 3.596 1.00 92.06 270 ILE A O 1
ATOM 2078 N N . LEU A 1 271 ? -4.947 -5.501 4.242 1.00 92.75 271 LEU A N 1
ATOM 2079 C CA . LEU A 1 271 ? -4.863 -6.892 3.803 1.00 92.75 271 LEU A CA 1
ATOM 2080 C C . LEU A 1 271 ? -5.119 -7.795 5.011 1.00 92.75 271 LEU A C 1
ATOM 2082 O O . LEU A 1 271 ? -4.238 -7.981 5.848 1.00 92.75 271 LEU A O 1
ATOM 2086 N N . HIS A 1 272 ? -6.323 -8.348 5.115 1.00 92.44 272 HIS A N 1
ATOM 2087 C CA . HIS A 1 272 ? -6.680 -9.218 6.225 1.00 92.44 272 HIS A CA 1
ATOM 2088 C C . HIS A 1 272 ? -6.402 -10.676 5.867 1.00 92.44 272 HIS A C 1
ATOM 2090 O O . HIS A 1 272 ? -7.164 -11.316 5.146 1.00 92.44 272 HIS A O 1
ATOM 2096 N N . VAL A 1 273 ? -5.306 -11.218 6.396 1.00 91.56 273 VAL A N 1
ATOM 2097 C CA . VAL A 1 273 ? -4.970 -12.635 6.220 1.00 91.56 273 VAL A CA 1
ATOM 2098 C C . VAL A 1 273 ? -5.855 -13.482 7.134 1.00 91.56 273 VAL A C 1
ATOM 2100 O O . VAL A 1 273 ? -5.887 -13.249 8.341 1.00 91.56 273 VAL A O 1
ATOM 2103 N N . LEU A 1 274 ? -6.577 -14.442 6.557 1.00 91.50 274 LEU A N 1
ATOM 2104 C CA . LEU A 1 274 ? -7.471 -15.366 7.256 1.00 91.50 274 LEU A CA 1
ATOM 2105 C C . LEU A 1 274 ? -6.931 -16.790 7.163 1.00 91.50 274 LEU A C 1
ATOM 2107 O O . LEU A 1 274 ? -6.521 -17.241 6.089 1.00 91.50 274 LEU A O 1
ATOM 2111 N N . ARG A 1 275 ? -6.976 -17.527 8.275 1.00 91.38 275 ARG A N 1
ATOM 2112 C CA . ARG A 1 275 ? -6.600 -18.942 8.292 1.00 91.38 275 ARG A CA 1
ATOM 2113 C C . ARG A 1 275 ? -7.719 -19.775 7.665 1.00 91.38 275 ARG A C 1
ATOM 2115 O O . ARG A 1 275 ? -8.775 -19.959 8.255 1.00 91.38 275 ARG A O 1
ATOM 2122 N N . CYS A 1 276 ? -7.465 -20.310 6.477 1.00 93.38 276 CYS A N 1
ATOM 2123 C CA . CYS A 1 276 ? -8.385 -21.173 5.735 1.00 93.38 276 CYS A CA 1
ATOM 2124 C C . CYS A 1 276 ? -7.789 -22.573 5.519 1.00 93.38 276 CYS A C 1
ATOM 2126 O O . CYS A 1 276 ? -7.990 -23.176 4.470 1.00 93.38 276 CYS A O 1
ATOM 2128 N N . PHE A 1 277 ? -7.045 -23.103 6.491 1.00 90.56 277 PHE A N 1
ATOM 2129 C CA . PHE A 1 277 ? -6.507 -24.463 6.451 1.00 90.56 277 PHE A CA 1
ATOM 2130 C C . PHE A 1 277 ? -6.486 -25.093 7.843 1.00 90.56 277 PHE A C 1
ATOM 2132 O O . PHE A 1 277 ? -6.262 -24.408 8.847 1.00 90.56 277 PHE A O 1
ATOM 2139 N N . GLU A 1 278 ? -6.689 -26.405 7.870 1.00 84.31 278 GLU A N 1
ATOM 2140 C CA . GLU A 1 278 ? -6.552 -27.246 9.055 1.00 84.31 278 GLU A CA 1
ATOM 2141 C C . GLU A 1 278 ? -5.122 -27.790 9.123 1.00 84.31 278 GLU A C 1
ATOM 2143 O O . GLU A 1 278 ? -4.558 -28.199 8.108 1.00 84.31 278 GLU A O 1
ATOM 2148 N N . ASP A 1 279 ? -4.528 -27.733 10.313 1.00 79.69 279 ASP A N 1
ATOM 2149 C CA . ASP A 1 279 ? -3.201 -28.279 10.600 1.00 79.69 279 ASP A CA 1
ATOM 2150 C C . ASP A 1 279 ? -3.132 -28.586 12.100 1.00 79.69 279 ASP A C 1
ATOM 2152 O O . ASP A 1 279 ? -3.267 -27.667 12.919 1.00 79.69 279 ASP A O 1
ATOM 2156 N N . ASP A 1 280 ? -2.974 -29.869 12.432 1.00 74.50 280 ASP A N 1
ATOM 2157 C CA . ASP A 1 280 ? -2.959 -30.385 13.806 1.00 74.50 280 ASP A CA 1
ATOM 2158 C C . ASP A 1 280 ? -1.748 -29.875 14.607 1.00 74.50 280 ASP A C 1
ATOM 2160 O O . ASP A 1 280 ? -1.800 -29.817 15.837 1.00 74.50 280 ASP A O 1
ATOM 2164 N N . ASP A 1 281 ? -0.681 -29.440 13.927 1.00 72.25 281 ASP A N 1
ATOM 2165 C CA . ASP A 1 281 ? 0.528 -28.905 14.557 1.00 72.25 281 ASP A CA 1
ATOM 2166 C C . ASP A 1 281 ? 0.414 -27.401 14.888 1.00 72.25 281 ASP A C 1
ATOM 2168 O O . ASP A 1 281 ? 1.292 -26.838 15.554 1.00 72.25 281 ASP A O 1
ATOM 2172 N N . ILE A 1 282 ? -0.656 -26.723 14.447 1.00 69.31 282 ILE A N 1
ATOM 2173 C CA . ILE A 1 282 ? -0.833 -25.272 14.609 1.00 69.31 282 ILE A CA 1
ATOM 2174 C C . ILE A 1 282 ? -2.088 -24.967 15.428 1.00 69.31 282 ILE A C 1
ATOM 2176 O O . ILE A 1 282 ? -3.218 -25.013 14.929 1.00 69.31 282 ILE A O 1
ATOM 2180 N N . THR A 1 283 ? -1.893 -24.529 16.672 1.00 66.56 283 THR A N 1
ATOM 2181 C CA . THR A 1 283 ? -2.997 -24.135 17.555 1.00 66.56 283 THR A CA 1
ATOM 2182 C C . THR A 1 283 ? -3.647 -22.819 17.124 1.00 66.56 283 THR A C 1
ATOM 2184 O O . THR A 1 283 ? -2.995 -21.895 16.634 1.00 66.56 283 THR A O 1
ATOM 2187 N N . HIS A 1 284 ? -4.967 -22.733 17.287 1.00 66.06 284 HIS A N 1
ATOM 2188 C CA . HIS A 1 284 ? -5.721 -21.494 17.109 1.00 66.06 284 HIS A CA 1
ATOM 2189 C C . HIS A 1 284 ? -5.960 -20.823 18.465 1.00 66.06 284 HIS A C 1
ATOM 2191 O O . HIS A 1 284 ? -6.151 -21.526 19.455 1.00 66.06 284 HIS A O 1
ATOM 2197 N N . VAL A 1 285 ? -6.013 -19.486 18.521 1.00 65.62 285 VAL A N 1
ATOM 2198 C CA . VAL A 1 285 ? -6.221 -18.730 19.780 1.00 65.62 285 VAL A CA 1
ATOM 2199 C C . VAL A 1 285 ? -7.496 -19.178 20.507 1.00 65.62 285 VAL A C 1
ATOM 2201 O O . VAL A 1 285 ? -7.526 -19.226 21.734 1.00 65.62 285 VAL A O 1
ATOM 2204 N N . TYR A 1 286 ? -8.520 -19.571 19.747 1.00 65.56 286 TYR A N 1
ATOM 2205 C CA . TYR A 1 286 ? -9.806 -20.052 20.259 1.00 65.56 286 TYR A CA 1
ATOM 2206 C C . TYR A 1 286 ? -9.998 -21.574 20.141 1.00 65.56 286 TYR A C 1
ATOM 2208 O O . TYR A 1 286 ? -11.115 -22.060 20.283 1.00 65.56 286 TYR A O 1
ATOM 2216 N N . ASN A 1 287 ? -8.935 -22.341 19.859 1.00 70.62 287 ASN A N 1
ATOM 2217 C CA . ASN A 1 287 ? -8.971 -23.802 19.661 1.00 70.62 287 ASN A CA 1
ATOM 2218 C C . ASN A 1 287 ? -9.975 -24.308 18.596 1.00 70.62 287 ASN A C 1
ATOM 2220 O O . ASN A 1 287 ? -10.294 -25.493 18.551 1.00 70.62 287 ASN A O 1
ATOM 2224 N N . ARG A 1 288 ? -10.453 -23.424 17.717 1.00 79.94 288 ARG A N 1
ATOM 2225 C CA . ARG A 1 288 ? -11.278 -23.716 16.538 1.00 79.94 288 ARG A CA 1
ATOM 2226 C C . ARG A 1 288 ? -10.856 -22.783 15.416 1.00 79.94 288 ARG A C 1
ATOM 2228 O O . ARG A 1 288 ? -10.624 -21.610 15.680 1.00 79.94 288 ARG A O 1
ATOM 2235 N N . ILE A 1 289 ? -10.783 -23.298 14.194 1.00 84.56 289 ILE A N 1
ATOM 2236 C CA . ILE A 1 289 ? -10.514 -22.501 12.995 1.00 84.56 289 ILE A CA 1
ATOM 2237 C C . ILE A 1 289 ? -11.853 -22.002 12.458 1.00 84.56 289 ILE A C 1
ATOM 2239 O O . ILE A 1 289 ? -12.687 -22.806 12.042 1.00 84.56 289 ILE A O 1
ATOM 2243 N N . ASP A 1 290 ? -12.061 -20.689 12.489 1.00 88.56 290 ASP A N 1
ATOM 2244 C CA . ASP A 1 290 ? -13.226 -20.052 11.885 1.00 88.56 290 ASP A CA 1
ATOM 2245 C C . ASP A 1 290 ? -12.841 -18.686 11.295 1.00 88.56 290 ASP A C 1
ATOM 2247 O O . ASP A 1 290 ? -12.788 -17.691 12.019 1.00 88.56 290 ASP A O 1
ATOM 2251 N N . PRO A 1 291 ? -12.588 -18.609 9.976 1.00 91.00 291 PRO A N 1
ATOM 2252 C CA . PRO A 1 291 ? -12.161 -17.365 9.347 1.00 91.00 291 PRO A CA 1
ATOM 2253 C C . PRO A 1 291 ? -13.243 -16.275 9.352 1.00 91.00 291 PRO A C 1
ATOM 2255 O O . PRO A 1 291 ? -12.916 -15.110 9.137 1.00 91.00 291 PRO A O 1
ATOM 2258 N N . ILE A 1 292 ? -14.520 -16.623 9.556 1.00 93.00 292 ILE A N 1
ATO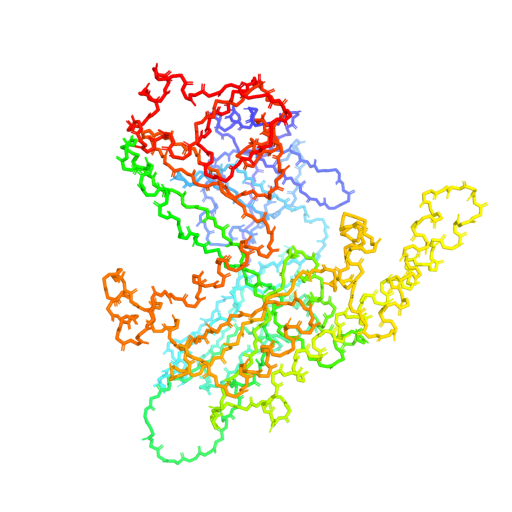M 2259 C CA . ILE A 1 292 ? -15.608 -15.641 9.637 1.00 93.00 292 ILE A CA 1
ATOM 2260 C C . ILE A 1 292 ? -15.589 -14.974 11.003 1.00 93.00 292 ILE A C 1
ATOM 2262 O O . ILE A 1 292 ? -15.580 -13.747 11.077 1.00 93.00 292 ILE A O 1
ATOM 2266 N N . GLU A 1 293 ? -15.505 -15.778 12.062 1.00 88.94 293 GLU A N 1
ATOM 2267 C CA . GLU A 1 293 ? -15.390 -15.280 13.433 1.00 88.94 293 GLU A CA 1
ATOM 2268 C C . GLU A 1 293 ? -14.113 -14.439 13.605 1.00 88.94 293 GLU A C 1
ATOM 2270 O O . GLU A 1 293 ? -14.169 -13.344 14.162 1.00 88.94 293 GLU A O 1
ATOM 2275 N N . ASP A 1 294 ? -12.984 -14.884 13.040 1.00 86.62 294 ASP A N 1
ATOM 2276 C CA . ASP A 1 294 ? -11.731 -14.120 13.049 1.00 86.62 294 ASP A CA 1
ATOM 2277 C C . ASP A 1 294 ? -11.888 -12.749 12.372 1.00 86.62 294 ASP A C 1
ATOM 2279 O O . ASP A 1 294 ? -11.466 -11.730 12.925 1.00 86.62 294 ASP A O 1
ATOM 2283 N N . ALA A 1 295 ? -12.533 -12.702 11.200 1.00 89.75 295 ALA A N 1
ATOM 2284 C CA . ALA A 1 295 ? -12.791 -11.454 10.485 1.00 89.75 295 ALA A CA 1
ATOM 2285 C C . ALA A 1 295 ? -13.718 -10.511 11.271 1.00 89.75 295 ALA A C 1
ATOM 2287 O O . ALA A 1 295 ? -13.482 -9.304 11.318 1.00 89.75 295 ALA A O 1
ATOM 2288 N N . GLU A 1 296 ? -14.763 -11.051 11.901 1.00 89.56 296 GLU A N 1
ATOM 2289 C CA . GLU A 1 296 ? -15.724 -10.285 12.701 1.00 89.56 296 GLU A CA 1
ATOM 2290 C C . GLU A 1 296 ? -15.105 -9.712 13.975 1.00 89.56 296 GLU A C 1
ATOM 2292 O O . GLU A 1 296 ? -15.430 -8.586 14.357 1.00 89.56 296 GLU A O 1
ATOM 2297 N N . ILE A 1 297 ? -14.185 -10.440 14.615 1.00 86.62 297 ILE A N 1
ATOM 2298 C CA . ILE A 1 297 ? -13.438 -9.932 15.771 1.00 86.62 297 ILE A CA 1
ATOM 2299 C C . ILE A 1 297 ? -12.643 -8.693 15.365 1.00 86.62 297 ILE A C 1
ATOM 2301 O O . ILE A 1 297 ? -12.750 -7.661 16.027 1.00 86.62 297 ILE A O 1
ATOM 2305 N N . ILE A 1 298 ? -11.880 -8.766 14.269 1.00 86.38 298 ILE A N 1
ATOM 2306 C CA . ILE A 1 298 ? -11.088 -7.625 13.798 1.00 86.38 298 ILE A CA 1
ATOM 2307 C C . ILE A 1 298 ? -11.996 -6.450 13.438 1.00 86.38 298 ILE A C 1
ATOM 2309 O O . ILE A 1 298 ? -11.757 -5.343 13.918 1.00 86.38 298 ILE A O 1
ATOM 2313 N N . GLU A 1 299 ? -13.056 -6.674 12.658 1.00 89.75 299 GLU A N 1
ATOM 2314 C CA . GLU A 1 299 ? -13.965 -5.595 12.254 1.00 89.75 299 GLU A CA 1
ATOM 2315 C C . GLU A 1 299 ? -14.624 -4.934 13.474 1.00 89.75 299 GLU A C 1
ATOM 2317 O O . GLU A 1 299 ? -14.686 -3.707 13.556 1.00 89.75 299 GLU A O 1
ATOM 2322 N N . THR A 1 300 ? -15.030 -5.726 14.472 1.00 89.75 300 THR A N 1
ATOM 2323 C CA . THR A 1 300 ? -15.603 -5.217 15.727 1.00 89.75 300 THR A CA 1
ATOM 2324 C C . THR A 1 300 ? -14.613 -4.328 16.476 1.00 89.75 300 THR A C 1
ATOM 2326 O O . THR A 1 300 ? -14.981 -3.238 16.909 1.00 89.75 300 THR A O 1
ATOM 2329 N N . GLU A 1 301 ? -13.347 -4.732 16.604 1.00 88.19 301 GLU A N 1
ATOM 2330 C CA . GLU A 1 301 ? -12.330 -3.909 17.274 1.00 88.19 301 GLU A CA 1
ATOM 2331 C C . GLU A 1 301 ? -12.060 -2.591 16.534 1.00 88.19 301 GLU A C 1
ATOM 2333 O O . GLU A 1 301 ? -11.896 -1.547 17.173 1.00 88.19 301 GLU A O 1
ATOM 2338 N N . LEU A 1 302 ? -12.053 -2.611 15.196 1.00 90.88 302 LEU A N 1
ATOM 2339 C CA . LEU A 1 302 ? -11.918 -1.395 14.389 1.00 90.88 302 LEU A CA 1
ATOM 2340 C C . LEU A 1 302 ? -13.128 -0.467 14.574 1.00 90.88 302 LEU A C 1
ATOM 2342 O O . LEU A 1 302 ? -12.948 0.737 14.769 1.00 90.88 302 LEU A O 1
ATOM 2346 N N . MET A 1 303 ? -14.346 -1.021 14.563 1.00 93.06 303 MET A N 1
ATOM 2347 C CA . MET A 1 303 ? -15.585 -0.265 14.771 1.00 93.06 303 MET A CA 1
ATOM 2348 C C . MET A 1 303 ? -15.653 0.358 16.165 1.00 93.06 303 MET A C 1
ATOM 2350 O O . MET A 1 303 ? -16.014 1.526 16.285 1.00 93.06 303 MET A O 1
ATOM 2354 N N . LEU A 1 304 ? -15.265 -0.375 17.212 1.00 91.12 304 LEU A N 1
ATOM 2355 C CA . LEU A 1 304 ? -15.223 0.145 18.582 1.00 91.12 304 LEU A CA 1
ATOM 2356 C C . LEU A 1 304 ? -14.229 1.306 18.716 1.00 91.12 304 LEU A C 1
ATOM 2358 O O . LEU A 1 304 ? -14.552 2.334 19.316 1.00 91.12 304 LEU A O 1
ATOM 2362 N N . ALA A 1 305 ? -13.045 1.179 18.110 1.00 90.56 305 ALA A N 1
ATOM 2363 C CA . ALA A 1 305 ? -12.043 2.242 18.102 1.00 90.56 305 ALA A CA 1
ATOM 2364 C C . ALA A 1 305 ? -12.518 3.498 17.346 1.00 90.56 305 ALA A C 1
ATOM 2366 O O . ALA A 1 305 ? -12.272 4.631 17.780 1.00 90.56 305 ALA A O 1
ATOM 2367 N N . ASP A 1 306 ? -13.211 3.316 16.220 1.00 93.81 306 ASP A N 1
ATOM 2368 C CA . ASP A 1 306 ? -13.814 4.422 15.478 1.00 93.81 306 ASP A CA 1
ATOM 2369 C C . ASP A 1 306 ? -14.966 5.064 16.252 1.00 93.81 306 ASP A C 1
ATOM 2371 O O . ASP A 1 306 ? -15.030 6.293 16.313 1.00 93.81 306 ASP A O 1
ATOM 2375 N N . LEU A 1 307 ? -15.822 4.268 16.898 1.00 94.31 307 LEU A N 1
ATOM 2376 C CA . LEU A 1 307 ? -16.947 4.752 17.696 1.00 94.31 307 LEU A CA 1
ATOM 2377 C C . LEU A 1 307 ? -16.457 5.652 18.834 1.00 94.31 307 LEU A C 1
ATOM 2379 O O . LEU A 1 307 ? -16.938 6.777 18.973 1.00 94.31 307 LEU A O 1
ATOM 2383 N N . GLU A 1 308 ? -15.428 5.229 19.575 1.00 91.75 308 GLU A N 1
ATOM 2384 C CA . GLU A 1 308 ? -14.811 6.056 20.619 1.00 91.75 308 GLU A CA 1
ATOM 2385 C C . GLU A 1 308 ? -14.264 7.380 20.041 1.00 91.75 308 GLU A C 1
ATOM 2387 O O . GLU A 1 308 ? -14.448 8.465 20.615 1.00 91.75 308 GLU A O 1
ATOM 2392 N N . SER A 1 309 ? -13.615 7.319 18.870 1.00 91.62 309 SER A N 1
ATOM 2393 C CA . SER A 1 309 ? -13.089 8.508 18.189 1.00 91.62 309 SER A CA 1
ATOM 2394 C C . SER A 1 309 ? -14.203 9.473 17.780 1.00 91.62 309 SER A C 1
ATOM 2396 O O . SER A 1 309 ? -14.096 10.683 18.017 1.00 91.62 309 SER A O 1
ATOM 2398 N N . VAL A 1 310 ? -15.275 8.947 17.191 1.00 94.75 310 VAL A N 1
ATOM 2399 C CA . VAL A 1 310 ? -16.432 9.699 16.700 1.00 94.75 310 VAL A CA 1
ATOM 2400 C C . VAL A 1 310 ? -17.181 10.337 17.864 1.00 94.75 310 VAL A C 1
ATOM 2402 O O . VAL A 1 310 ? -17.431 11.538 17.823 1.00 94.75 310 VAL A O 1
ATOM 2405 N N . GLU A 1 311 ? -17.428 9.613 18.956 1.00 93.69 311 GLU A N 1
ATOM 2406 C CA . GLU A 1 311 ? -18.081 10.145 20.159 1.00 93.69 311 GLU A CA 1
ATOM 2407 C C . GLU A 1 311 ? -17.307 11.302 20.794 1.00 93.69 311 GLU A C 1
ATOM 2409 O O . GLU A 1 311 ? -17.881 12.287 21.275 1.00 93.69 311 GLU A O 1
ATOM 2414 N N . LYS A 1 312 ? -15.974 11.207 20.828 1.00 92.56 312 LYS A N 1
ATOM 2415 C CA . LYS A 1 312 ? -15.126 12.292 21.332 1.00 92.56 312 LYS A CA 1
ATOM 2416 C C . LYS A 1 312 ? -15.185 13.519 20.421 1.00 92.56 312 LYS A C 1
ATOM 2418 O O . LYS A 1 312 ? -15.267 14.642 20.924 1.00 92.56 312 LYS A O 1
ATOM 2423 N N . ARG A 1 313 ? -15.153 13.324 19.099 1.00 92.69 313 ARG A N 1
ATOM 2424 C CA . ARG A 1 313 ? -15.244 14.417 18.116 1.00 92.69 313 ARG A CA 1
ATOM 2425 C C . ARG A 1 313 ? -16.618 15.076 18.134 1.00 92.69 313 ARG A C 1
ATOM 2427 O O . ARG A 1 313 ? -16.680 16.301 18.186 1.00 92.69 313 ARG A O 1
ATOM 2434 N N . LEU A 1 314 ? -17.689 14.288 18.178 1.00 92.81 314 LEU A N 1
ATOM 2435 C CA . LEU A 1 314 ? -19.068 14.765 18.210 1.00 92.81 314 LEU A CA 1
ATOM 2436 C C . LEU A 1 314 ? -19.329 15.623 19.454 1.00 92.81 314 LEU A C 1
ATOM 2438 O O . LEU A 1 314 ? -19.762 16.764 19.320 1.00 92.81 314 LEU A O 1
ATOM 2442 N N . ARG A 1 315 ? -18.938 15.151 20.649 1.00 90.94 315 ARG A N 1
ATOM 2443 C CA . ARG A 1 315 ? -19.056 15.929 21.900 1.00 90.94 315 ARG A CA 1
ATOM 2444 C C . ARG A 1 315 ? -18.345 17.280 21.842 1.00 90.94 315 ARG A C 1
ATOM 2446 O O . ARG A 1 315 ? -18.788 18.232 22.482 1.00 90.94 315 ARG A O 1
ATOM 2453 N N . ASN A 1 316 ? -17.224 17.369 21.129 1.00 89.31 316 ASN A N 1
ATOM 2454 C CA . ASN A 1 316 ? -16.505 18.629 20.953 1.00 89.31 316 ASN A CA 1
ATOM 2455 C C . ASN A 1 316 ? -17.192 19.518 19.910 1.00 89.31 316 ASN A C 1
ATOM 2457 O O . ASN A 1 316 ? -17.422 20.693 20.182 1.00 89.31 316 ASN A O 1
ATOM 2461 N N . ALA A 1 317 ? -17.570 18.966 18.757 1.00 87.69 317 ALA A N 1
ATOM 2462 C CA . ALA A 1 317 ? -18.246 19.702 17.694 1.00 87.69 317 ALA A CA 1
ATOM 2463 C C . ALA A 1 317 ? -19.598 20.283 18.154 1.00 87.69 317 ALA A C 1
ATOM 2465 O O . ALA A 1 317 ? -19.869 21.460 17.923 1.00 87.69 317 ALA A O 1
ATOM 2466 N N . GLU A 1 318 ? -20.401 19.523 18.907 1.00 87.81 318 GLU A N 1
ATOM 2467 C CA . GLU A 1 318 ? -21.689 19.984 19.446 1.00 87.81 318 GLU A CA 1
ATOM 2468 C C . GLU A 1 318 ? -21.546 21.143 20.446 1.00 87.81 318 GLU A C 1
ATOM 2470 O O . GLU A 1 318 ? -22.375 22.052 20.459 1.00 87.81 318 GLU A O 1
ATOM 2475 N N . LYS A 1 319 ? -20.467 21.183 21.244 1.00 85.62 319 LYS A N 1
ATOM 2476 C CA . LYS A 1 319 ? -20.188 22.320 22.147 1.00 85.62 319 LYS A CA 1
ATOM 2477 C C . LYS A 1 319 ? -19.942 23.622 21.387 1.00 85.62 319 LYS A C 1
ATOM 2479 O O . LYS A 1 319 ? -20.256 24.698 21.903 1.00 85.62 319 LYS A O 1
ATOM 2484 N N . HIS A 1 320 ? -19.374 23.518 20.189 1.00 81.50 320 HIS A N 1
ATOM 2485 C CA . HIS A 1 320 ? -19.041 24.648 19.327 1.00 81.50 320 HIS A CA 1
ATOM 2486 C C . HIS A 1 320 ? -20.158 25.006 18.336 1.00 81.50 320 HIS A C 1
ATOM 2488 O O . HIS A 1 320 ? -20.086 26.065 17.719 1.00 81.50 320 HIS A O 1
ATOM 2494 N N . LEU A 1 321 ? -21.242 24.222 18.270 1.00 80.19 321 LEU A N 1
ATOM 2495 C CA . LEU A 1 321 ? -22.418 24.443 17.413 1.00 80.19 321 LEU A CA 1
ATOM 2496 C C . LEU A 1 321 ? -23.317 25.618 17.872 1.00 80.19 321 LEU A C 1
ATOM 2498 O O . LEU A 1 321 ? -24.526 25.627 17.661 1.00 80.19 321 LEU A O 1
ATOM 2502 N N . LYS A 1 322 ? -22.739 26.622 18.541 1.00 66.88 322 LYS A N 1
ATOM 2503 C CA . LYS A 1 322 ? -23.435 27.846 18.970 1.00 66.88 322 LYS A CA 1
ATOM 2504 C C . LYS A 1 322 ? -23.386 28.958 17.918 1.00 66.88 322 LYS A C 1
ATOM 2506 O O . LYS A 1 322 ? -24.097 29.949 18.059 1.00 66.88 322 LYS A O 1
ATOM 2511 N N . SER A 1 323 ? -22.569 28.810 16.8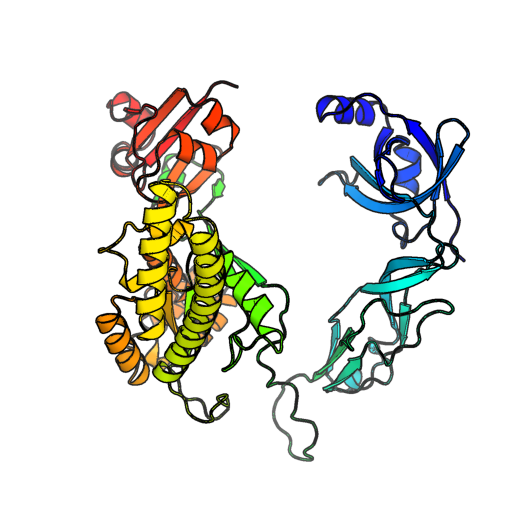78 1.00 60.97 323 SER A N 1
ATOM 2512 C CA . SER A 1 323 ? -22.514 29.709 15.724 1.00 60.97 323 SER A CA 1
ATOM 2513 C C . SER A 1 323 ? -23.250 29.076 14.544 1.00 60.97 323 SER A C 1
ATOM 2515 O O . SER A 1 323 ? -23.180 27.868 14.346 1.00 60.97 323 SER A O 1
ATOM 2517 N N . GLY A 1 324 ? -23.949 29.880 13.739 1.00 65.00 324 GLY A N 1
ATOM 2518 C CA . GLY A 1 324 ? -24.619 29.452 12.501 1.00 65.00 324 GLY A CA 1
ATOM 2519 C C . GLY A 1 324 ? -23.658 29.026 11.381 1.00 65.00 324 GLY A C 1
ATOM 2520 O O . GLY A 1 324 ? -23.902 29.333 10.216 1.00 65.00 324 GLY A O 1
ATOM 2521 N N . ASP A 1 325 ? -22.549 28.372 11.728 1.00 81.00 325 ASP A N 1
ATOM 2522 C CA . ASP A 1 325 ? -21.573 27.834 10.795 1.00 81.00 325 ASP A CA 1
ATOM 2523 C C . ASP A 1 325 ? -22.144 26.580 10.125 1.00 81.00 325 ASP A C 1
ATOM 2525 O O . ASP A 1 325 ? -22.274 25.507 10.724 1.00 81.00 325 ASP A O 1
ATOM 2529 N N . LYS A 1 326 ? -22.511 26.744 8.854 1.00 82.62 326 LYS A N 1
ATOM 2530 C CA . LYS A 1 326 ? -23.088 25.689 8.024 1.00 82.62 326 LYS A CA 1
ATOM 2531 C C . LYS A 1 326 ? -22.144 24.489 7.883 1.00 82.62 326 LYS A C 1
ATOM 2533 O O . LYS A 1 326 ? -22.622 23.360 7.868 1.00 82.62 326 LYS A O 1
ATOM 2538 N N . THR A 1 327 ? -20.830 24.718 7.849 1.00 83.75 327 THR A N 1
ATOM 2539 C CA . THR A 1 327 ? -19.838 23.645 7.678 1.00 83.75 327 THR A CA 1
ATOM 2540 C C . THR A 1 327 ? -19.731 22.769 8.924 1.00 83.75 327 THR A C 1
ATOM 2542 O O . THR A 1 327 ? -19.719 21.543 8.827 1.00 83.75 327 THR A O 1
ATOM 2545 N N . LEU A 1 328 ? -19.758 23.385 10.111 1.00 84.88 328 LEU A N 1
ATOM 2546 C CA . LEU A 1 328 ? -19.760 22.660 11.380 1.00 84.88 328 LEU A CA 1
ATOM 2547 C C . LEU A 1 328 ? -21.050 21.849 11.555 1.00 84.88 328 LEU A C 1
ATOM 2549 O O . LEU A 1 328 ? -21.017 20.735 12.076 1.00 84.88 328 LEU A O 1
ATOM 2553 N N . LYS A 1 329 ? -22.184 22.383 11.086 1.00 87.25 329 LYS A N 1
ATOM 2554 C CA . LYS A 1 329 ? -23.463 21.669 11.098 1.00 87.25 329 LYS A CA 1
ATOM 2555 C C . LYS A 1 329 ? -23.430 20.417 10.216 1.00 87.25 329 LYS A C 1
ATOM 2557 O O . LYS A 1 329 ? -23.786 19.346 10.697 1.00 87.25 329 LYS A O 1
ATOM 2562 N N . GLU A 1 330 ? -22.953 20.540 8.978 1.00 86.81 330 GLU A N 1
ATOM 2563 C CA . GLU A 1 330 ? -22.792 19.405 8.054 1.00 86.81 330 GLU A CA 1
ATOM 2564 C C . GLU A 1 330 ? -21.844 18.338 8.631 1.00 86.81 330 GLU A C 1
ATOM 2566 O O . GLU A 1 330 ? -22.121 17.141 8.554 1.00 86.81 330 GLU A O 1
ATOM 2571 N N . GLN A 1 331 ? -20.759 18.757 9.292 1.00 87.75 331 GLN A N 1
ATOM 2572 C CA . GLN A 1 331 ? -19.834 17.839 9.958 1.00 87.75 331 GLN A CA 1
ATOM 2573 C C . GLN A 1 331 ? -20.480 17.101 11.142 1.00 87.75 331 GLN A C 1
ATOM 2575 O O . GLN A 1 331 ? -20.244 15.907 11.322 1.00 87.75 331 GLN A O 1
ATOM 2580 N N . VAL A 1 332 ? -21.284 17.789 11.960 1.00 90.69 332 VAL A N 1
ATOM 2581 C CA . VAL A 1 332 ? -22.006 17.173 13.085 1.00 90.69 332 VAL A CA 1
ATOM 2582 C C . VAL A 1 332 ? -23.043 16.167 12.591 1.00 90.69 332 VAL A C 1
ATOM 2584 O O . VAL A 1 332 ? -23.144 15.087 13.166 1.00 90.69 332 VAL A O 1
ATOM 2587 N N . GLU A 1 333 ? -23.785 16.489 11.532 1.00 91.00 333 GLU A N 1
ATOM 2588 C CA . GLU A 1 333 ? -24.748 15.567 10.917 1.00 91.00 333 GLU A CA 1
ATOM 2589 C C . GLU A 1 333 ? -24.049 14.307 10.388 1.00 91.00 333 GLU A C 1
ATOM 2591 O O . GLU A 1 333 ? -24.476 13.197 10.702 1.00 91.00 333 GLU A O 1
ATOM 2596 N N . LEU A 1 334 ? -22.915 14.463 9.696 1.00 92.00 334 LEU A N 1
ATOM 2597 C CA . LEU A 1 334 ? -22.109 13.330 9.237 1.00 92.00 334 LEU A CA 1
ATOM 2598 C C . LEU A 1 334 ? -21.590 12.468 10.400 1.00 92.00 334 LEU A C 1
ATOM 2600 O O . LEU A 1 334 ? -21.661 11.245 10.342 1.00 92.00 334 LEU A O 1
ATOM 2604 N N . LEU A 1 335 ? -21.073 13.087 11.467 1.00 94.19 335 LEU A N 1
ATOM 2605 C CA . LEU A 1 335 ? -20.576 12.358 12.640 1.00 94.19 335 LEU A CA 1
ATOM 2606 C C . LEU A 1 335 ? -21.690 11.588 13.362 1.00 94.19 335 LEU A C 1
ATOM 2608 O O . LEU A 1 335 ? -21.423 10.505 13.875 1.00 94.19 335 LEU A O 1
ATOM 2612 N N . LYS A 1 336 ? -22.918 12.121 13.397 1.00 94.56 336 LYS A N 1
ATOM 2613 C CA . LYS A 1 336 ? -24.085 11.425 13.966 1.00 94.56 336 LYS A CA 1
ATOM 2614 C C . LYS A 1 336 ? -24.472 10.205 13.149 1.00 94.56 336 LYS A C 1
ATOM 2616 O O . LYS A 1 336 ? -24.708 9.149 13.726 1.00 94.56 336 LYS A O 1
ATOM 2621 N N . GLU A 1 337 ? -24.482 10.336 11.829 1.00 94.88 337 GLU A N 1
ATOM 2622 C CA . GLU A 1 337 ? -24.779 9.211 10.945 1.00 94.88 337 GLU A CA 1
ATOM 2623 C C . GLU A 1 337 ? -23.726 8.105 11.079 1.00 94.88 337 GLU A C 1
ATOM 2625 O O . GLU A 1 337 ? -24.054 6.934 11.259 1.00 94.88 337 GLU A O 1
ATOM 2630 N N . VAL A 1 338 ? -22.445 8.488 11.088 1.00 95.69 338 VAL A N 1
ATOM 2631 C CA . VAL A 1 338 ? -21.330 7.564 11.327 1.00 95.69 338 VAL A CA 1
ATOM 2632 C C . VAL A 1 338 ? -21.465 6.868 12.683 1.00 95.69 338 VAL A C 1
ATOM 2634 O O . VAL A 1 338 ? -21.292 5.654 12.763 1.00 95.69 338 VAL A O 1
ATOM 2637 N N . GLN A 1 339 ? -21.790 7.612 13.744 1.00 96.38 339 GLN A N 1
ATOM 2638 C CA . GLN A 1 339 ? -22.008 7.040 15.071 1.00 96.38 339 GLN A CA 1
ATOM 2639 C C . GLN A 1 339 ? -23.141 6.004 15.056 1.00 96.38 339 GLN A C 1
ATOM 2641 O O . GLN A 1 339 ? -22.956 4.912 15.589 1.00 96.38 339 GLN A O 1
ATOM 2646 N N . SER A 1 340 ? -24.280 6.326 14.431 1.00 95.75 340 SER A N 1
ATOM 2647 C CA . SER A 1 340 ? -25.433 5.420 14.332 1.00 95.75 340 SER A CA 1
ATOM 2648 C C . SER A 1 340 ? -25.074 4.141 13.578 1.00 95.75 340 SER A C 1
ATOM 2650 O O . SER A 1 340 ? -25.346 3.046 14.061 1.00 95.75 340 SER A O 1
ATOM 2652 N N . SER A 1 341 ? -24.387 4.267 12.437 1.00 94.81 341 SER A N 1
ATOM 2653 C CA . SER A 1 341 ? -23.922 3.120 11.648 1.00 94.81 341 SER A CA 1
ATOM 2654 C C . SER A 1 341 ? -23.034 2.185 12.472 1.00 94.81 341 SER A C 1
ATOM 2656 O O . SER A 1 341 ? -23.274 0.980 12.519 1.00 94.81 341 SER A O 1
ATOM 2658 N N . LEU A 1 342 ? -22.045 2.739 13.184 1.00 95.38 342 LEU A N 1
ATOM 2659 C CA . LEU A 1 342 ? -21.129 1.956 14.017 1.00 95.38 342 LEU A CA 1
ATOM 2660 C C . LEU A 1 342 ? -21.847 1.272 15.193 1.00 95.38 342 LEU A C 1
ATOM 2662 O O . LEU A 1 342 ? -21.519 0.137 15.530 1.00 95.38 342 LEU A O 1
ATOM 2666 N N . GLN A 1 343 ? -22.844 1.925 15.800 1.00 93.88 343 GLN A N 1
ATOM 2667 C CA . GLN A 1 343 ? -23.662 1.340 16.873 1.00 93.88 343 GLN A CA 1
ATOM 2668 C C . GLN A 1 343 ? -24.549 0.185 16.388 1.00 93.88 343 GLN A C 1
ATOM 2670 O O . GLN A 1 343 ? -24.827 -0.736 17.154 1.00 93.88 343 GLN A O 1
ATOM 2675 N N . GLU A 1 344 ? -24.957 0.206 15.120 1.00 93.88 344 GLU A N 1
ATOM 2676 C CA . GLU A 1 344 ? -25.679 -0.886 14.457 1.00 93.88 344 GLU A CA 1
ATOM 2677 C C . GLU A 1 344 ? -24.754 -2.018 13.972 1.00 93.88 344 GLU A C 1
ATOM 2679 O O . GLU A 1 344 ? -25.229 -2.984 13.378 1.00 93.88 344 GLU A O 1
ATOM 2684 N N . GLY A 1 345 ? -23.441 -1.915 14.212 1.00 92.00 345 GLY A N 1
ATOM 2685 C CA . GLY A 1 345 ? -22.453 -2.896 13.760 1.00 92.00 345 GLY A CA 1
ATOM 2686 C C . GLY A 1 345 ? -22.141 -2.815 12.264 1.00 92.00 345 GLY A C 1
ATOM 2687 O O . GLY A 1 345 ? -21.697 -3.804 11.687 1.00 92.00 345 GLY A O 1
ATOM 2688 N N . ARG A 1 346 ? -22.388 -1.660 11.628 1.00 92.06 346 ARG A N 1
ATOM 2689 C CA . ARG A 1 346 ? -22.106 -1.415 10.207 1.00 92.06 346 ARG A CA 1
ATOM 2690 C C . ARG A 1 346 ? -20.885 -0.498 10.046 1.00 92.06 346 ARG A C 1
ATOM 2692 O O . ARG A 1 346 ? -20.921 0.641 10.535 1.00 92.06 346 ARG A O 1
ATOM 2699 N N . PRO A 1 347 ? -19.810 -0.942 9.369 1.00 93.44 347 PRO A N 1
ATOM 2700 C CA . PRO A 1 347 ? -18.587 -0.160 9.219 1.00 93.44 347 PRO A CA 1
ATOM 2701 C C . PRO A 1 347 ? -18.797 1.099 8.368 1.00 93.44 347 PRO A C 1
ATOM 2703 O O . PRO A 1 347 ? -19.692 1.177 7.531 1.00 93.44 347 PRO A O 1
ATOM 2706 N N . VAL A 1 348 ? -17.919 2.095 8.526 1.00 93.94 348 VAL A N 1
ATOM 2707 C CA . VAL A 1 348 ? -18.054 3.401 7.845 1.00 93.94 348 VAL A CA 1
ATOM 2708 C C . VAL A 1 348 ? -18.051 3.284 6.319 1.00 93.94 348 VAL A C 1
ATOM 2710 O O . VAL A 1 348 ? -18.663 4.102 5.632 1.00 93.94 348 VAL A O 1
ATOM 2713 N N . ARG A 1 349 ? -17.384 2.268 5.767 1.00 91.12 349 ARG A N 1
ATOM 2714 C CA . ARG A 1 349 ? -17.386 1.990 4.324 1.00 91.12 349 ARG A CA 1
ATOM 2715 C C . ARG A 1 349 ? -18.782 1.729 3.744 1.00 91.12 349 ARG A C 1
ATOM 2717 O O . ARG A 1 349 ? -18.983 2.020 2.570 1.00 91.12 349 ARG A O 1
ATOM 2724 N N . ASP A 1 350 ? -19.746 1.277 4.545 1.00 89.88 350 ASP A N 1
ATOM 2725 C CA . ASP A 1 350 ? -21.123 1.027 4.093 1.00 89.88 350 ASP A CA 1
ATOM 2726 C C . ASP A 1 350 ? -21.881 2.331 3.811 1.00 89.88 350 ASP A C 1
ATOM 2728 O O . ASP A 1 350 ? -22.890 2.345 3.109 1.00 89.88 350 ASP A O 1
ATOM 2732 N N . LEU A 1 351 ? -21.382 3.456 4.333 1.00 90.00 351 LEU A N 1
ATOM 2733 C CA . LEU A 1 351 ? -21.929 4.787 4.077 1.00 90.00 351 LEU A CA 1
ATOM 2734 C C . LEU A 1 351 ? -21.435 5.381 2.747 1.00 90.00 351 LEU A C 1
ATOM 2736 O O . LEU A 1 351 ? -21.901 6.451 2.335 1.00 90.00 351 LEU A O 1
ATOM 2740 N N . ILE A 1 352 ? -20.500 4.709 2.062 1.00 84.31 352 ILE A N 1
ATOM 2741 C CA . ILE A 1 352 ? -20.037 5.103 0.730 1.00 84.31 352 ILE A CA 1
ATOM 2742 C C . ILE A 1 352 ? -21.199 4.941 -0.256 1.00 84.31 352 ILE A C 1
ATOM 2744 O O . ILE A 1 352 ? -21.751 3.861 -0.427 1.00 84.31 352 ILE A O 1
ATOM 2748 N N . GLY A 1 353 ? -21.555 6.033 -0.933 1.00 83.38 353 GLY A N 1
ATOM 2749 C CA . GLY A 1 353 ? -22.705 6.099 -1.841 1.00 83.38 353 GLY A CA 1
ATOM 2750 C C . GLY A 1 353 ? -23.789 7.034 -1.314 1.00 83.38 353 GLY A C 1
ATOM 2751 O O . GLY A 1 353 ? -24.279 7.870 -2.070 1.00 83.38 353 GLY A O 1
ATOM 2752 N N . THR A 1 354 ? -24.075 6.978 -0.010 1.00 88.38 354 THR A N 1
ATOM 2753 C CA . THR A 1 354 ? -24.896 7.990 0.678 1.00 88.38 354 THR A CA 1
ATOM 2754 C C . THR A 1 354 ? -24.097 9.275 0.883 1.00 88.38 354 THR A C 1
ATOM 2756 O O . THR A 1 354 ? -24.592 10.372 0.627 1.00 88.38 354 THR A O 1
ATOM 2759 N N . TYR A 1 355 ? -22.830 9.138 1.284 1.00 89.12 355 TYR A N 1
ATOM 2760 C CA . TYR A 1 355 ? -21.890 10.247 1.431 1.00 89.12 355 TYR A CA 1
ATOM 2761 C C . TYR A 1 355 ? -20.739 10.130 0.438 1.00 89.12 355 TYR A C 1
ATOM 2763 O O . TYR A 1 355 ? -20.380 9.043 -0.029 1.00 89.12 355 TYR A O 1
ATOM 2771 N N . SER A 1 356 ? -20.130 11.276 0.119 1.00 86.06 356 SER A N 1
ATOM 2772 C CA . SER A 1 356 ? -18.944 11.289 -0.731 1.00 86.06 356 SER A CA 1
ATOM 2773 C C . SER A 1 356 ? -17.778 10.608 -0.008 1.00 86.06 356 SER A C 1
ATOM 2775 O O . SER A 1 356 ? -17.515 10.887 1.165 1.00 86.06 356 SER A O 1
ATOM 2777 N N . LYS A 1 357 ? -17.034 9.756 -0.722 1.00 83.69 357 LYS A N 1
ATOM 2778 C CA . LYS A 1 357 ? -15.830 9.107 -0.182 1.00 83.69 357 LYS A CA 1
ATOM 2779 C C . LYS A 1 357 ? -14.835 10.131 0.375 1.00 83.69 357 LYS A C 1
ATOM 2781 O O . LYS A 1 357 ? -14.280 9.918 1.440 1.00 83.69 357 LYS A O 1
ATOM 2786 N N . ALA A 1 358 ? -14.690 11.286 -0.281 1.00 84.88 358 ALA A N 1
ATOM 2787 C CA . ALA A 1 358 ? -13.820 12.363 0.189 1.00 84.88 358 ALA A CA 1
ATOM 2788 C C . ALA A 1 358 ? -14.231 12.911 1.569 1.00 84.88 358 ALA A C 1
ATOM 2790 O O . ALA A 1 358 ? -13.364 13.212 2.384 1.00 84.88 358 ALA A O 1
ATOM 2791 N N . SER A 1 359 ? -15.533 13.024 1.845 1.00 86.75 359 SER A N 1
ATOM 2792 C CA . SER A 1 359 ? -16.045 13.467 3.149 1.00 86.75 359 SER A CA 1
ATOM 2793 C C . SER A 1 359 ? -15.777 12.437 4.248 1.00 86.75 359 SER A C 1
ATOM 2795 O O . SER A 1 359 ? -15.419 12.814 5.360 1.00 86.75 359 SER A O 1
ATOM 2797 N N . LEU A 1 360 ? -15.914 11.145 3.938 1.00 88.19 360 LEU A N 1
ATOM 2798 C CA . LEU A 1 360 ? -15.624 10.058 4.880 1.00 88.19 360 LEU A CA 1
ATOM 2799 C C . LEU A 1 360 ? -14.115 9.915 5.131 1.00 88.19 360 LEU A C 1
ATOM 2801 O O . LEU A 1 360 ? -13.692 9.809 6.281 1.00 88.19 360 LEU A O 1
ATOM 2805 N N . ASP A 1 361 ? -13.293 10.008 4.083 1.00 85.88 361 ASP A N 1
ATOM 2806 C CA . ASP A 1 361 ? -11.829 9.929 4.163 1.00 85.88 361 ASP A CA 1
ATOM 2807 C C . ASP A 1 361 ? -11.243 11.052 5.045 1.00 85.88 361 ASP A C 1
ATOM 2809 O O . ASP A 1 361 ? -10.275 10.832 5.774 1.00 85.88 361 ASP A O 1
ATOM 2813 N N . GLN A 1 362 ? -11.860 12.243 5.054 1.00 87.25 362 GLN A N 1
ATOM 2814 C CA . GLN A 1 362 ? -11.474 13.353 5.943 1.00 87.25 362 GLN A CA 1
ATOM 2815 C C . GLN A 1 362 ? -11.619 13.018 7.432 1.00 87.25 362 GLN A C 1
ATOM 2817 O O . GLN A 1 362 ? -10.938 13.618 8.266 1.00 87.25 362 GLN A O 1
ATOM 2822 N N . LEU A 1 363 ? -12.482 12.064 7.790 1.00 88.81 363 LEU A N 1
ATOM 2823 C CA . LEU A 1 363 ? -12.623 11.624 9.174 1.00 88.81 363 LEU A CA 1
ATOM 2824 C C . LEU A 1 363 ? -11.444 10.741 9.615 1.00 88.81 363 LEU A C 1
ATOM 2826 O O . LEU A 1 363 ? -11.216 10.618 10.822 1.00 88.81 363 LEU A O 1
ATOM 2830 N N . GLN A 1 364 ? -10.662 10.191 8.678 1.00 89.81 364 GLN A N 1
ATOM 2831 C CA . GLN A 1 364 ? -9.524 9.304 8.953 1.00 89.81 364 GLN A CA 1
ATOM 2832 C C . GLN A 1 364 ? -9.898 8.150 9.900 1.00 89.81 364 GLN A C 1
ATOM 2834 O O . GLN A 1 364 ? -9.189 7.864 10.871 1.00 89.81 364 GLN A O 1
ATOM 2839 N N . LEU A 1 365 ? -11.060 7.546 9.651 1.00 93.31 365 LEU A N 1
ATOM 2840 C CA . LEU A 1 365 ? -11.564 6.401 10.403 1.00 93.31 365 LEU A CA 1
ATOM 2841 C C . LEU A 1 365 ? -10.933 5.109 9.870 1.00 93.31 365 LEU A C 1
ATOM 2843 O O . LEU A 1 365 ? -10.444 5.048 8.741 1.00 93.31 365 LEU A O 1
ATOM 2847 N N . LEU A 1 366 ? -10.870 4.085 10.711 1.00 93.44 366 LEU A N 1
ATOM 2848 C CA . LEU A 1 366 ? -10.265 2.798 10.378 1.00 93.44 366 LEU A CA 1
ATOM 2849 C C . LEU A 1 366 ? -11.169 2.000 9.437 1.00 93.44 366 LEU A C 1
ATOM 2851 O O . LEU A 1 366 ? -10.719 1.496 8.412 1.00 93.44 366 LEU A O 1
ATOM 2855 N N . THR A 1 367 ? -12.458 1.953 9.755 1.00 94.00 367 THR A N 1
ATOM 2856 C CA . THR A 1 367 ? -13.495 1.175 9.063 1.00 94.00 367 THR A CA 1
ATOM 2857 C C . THR A 1 367 ? -13.968 1.802 7.751 1.00 94.00 367 THR A C 1
ATOM 2859 O O . THR A 1 367 ? -14.780 1.204 7.043 1.00 94.00 367 THR A O 1
ATOM 2862 N N . SER A 1 368 ? -13.456 2.988 7.392 1.00 92.31 368 SER A N 1
ATOM 2863 C CA . SER A 1 368 ? -13.627 3.572 6.054 1.00 92.31 368 SER A CA 1
ATOM 2864 C C . SER A 1 368 ? -12.615 3.027 5.043 1.00 92.31 368 SER A C 1
ATOM 2866 O O . SER A 1 368 ? -12.808 3.185 3.836 1.00 92.31 368 SER A O 1
ATOM 2868 N N . LYS A 1 369 ? -11.526 2.404 5.513 1.00 91.44 369 LYS A N 1
ATOM 2869 C CA . LYS A 1 369 ? -10.492 1.832 4.648 1.00 91.44 369 LYS A CA 1
ATOM 2870 C C . LYS A 1 369 ? -11.020 0.559 3.982 1.00 91.44 369 LYS A C 1
ATOM 2872 O O . LYS A 1 369 ? -11.691 -0.241 4.634 1.00 91.44 369 LYS A O 1
ATOM 2877 N N . PRO A 1 370 ? -10.716 0.335 2.697 1.00 92.06 370 PRO A N 1
ATOM 2878 C CA . PRO A 1 370 ? -11.094 -0.898 2.030 1.00 92.06 370 PRO A CA 1
ATOM 2879 C C . PRO A 1 370 ? -10.294 -2.094 2.580 1.00 92.06 370 PRO A C 1
ATOM 2881 O O . PRO A 1 370 ? -9.109 -1.966 2.901 1.00 92.06 370 PRO A O 1
ATOM 2884 N N . ILE A 1 371 ? -10.941 -3.262 2.653 1.00 91.88 371 ILE A N 1
ATOM 2885 C CA . ILE A 1 371 ? -10.327 -4.535 3.062 1.00 91.88 371 ILE A CA 1
ATOM 2886 C C . ILE A 1 371 ? -10.223 -5.478 1.860 1.00 91.88 371 ILE A C 1
ATOM 2888 O O . ILE A 1 371 ? -11.180 -5.640 1.101 1.00 91.88 371 ILE A O 1
ATOM 2892 N N . LEU A 1 372 ? -9.068 -6.130 1.732 1.00 94.94 372 LEU A N 1
ATOM 2893 C CA . LEU A 1 372 ? -8.868 -7.327 0.920 1.00 94.94 372 LEU A CA 1
ATOM 2894 C C . LEU A 1 372 ? -8.641 -8.519 1.851 1.00 94.94 372 LEU A C 1
ATOM 2896 O O . LEU A 1 372 ? -7.697 -8.506 2.640 1.00 94.94 372 LEU A O 1
ATOM 2900 N N . TYR A 1 373 ? -9.461 -9.561 1.741 1.00 95.50 373 TYR A N 1
ATOM 2901 C CA . TYR A 1 373 ? -9.251 -10.793 2.500 1.00 95.50 373 TYR A CA 1
ATOM 2902 C C . TYR A 1 373 ? -8.270 -11.718 1.774 1.00 95.50 373 TYR A C 1
ATOM 2904 O O . TYR A 1 373 ? -8.487 -12.092 0.626 1.00 95.50 373 TYR A O 1
ATOM 2912 N N . ALA A 1 374 ? -7.198 -12.129 2.440 1.00 95.06 374 ALA A N 1
ATOM 2913 C CA . ALA A 1 374 ? -6.267 -13.129 1.932 1.00 95.06 374 ALA A CA 1
ATOM 2914 C C . ALA A 1 374 ? -6.513 -14.462 2.640 1.00 95.06 374 ALA A C 1
ATOM 2916 O O . ALA A 1 374 ? -6.080 -14.675 3.771 1.00 95.06 374 ALA A O 1
ATOM 2917 N N . CYS A 1 375 ? -7.225 -15.365 1.972 1.00 96.12 375 CYS A N 1
ATOM 2918 C CA . CYS A 1 375 ? -7.496 -16.706 2.471 1.00 96.12 375 CYS A CA 1
ATOM 2919 C C . CYS A 1 375 ? -6.235 -17.558 2.335 1.00 96.12 375 CYS A C 1
ATOM 2921 O O . CYS A 1 375 ? -5.924 -18.026 1.239 1.00 96.12 375 CYS A O 1
ATOM 2923 N N . ASN A 1 376 ? -5.516 -17.758 3.438 1.00 94.56 376 ASN A N 1
ATOM 2924 C CA . ASN A 1 376 ? -4.354 -18.633 3.461 1.00 94.56 376 ASN A CA 1
ATOM 2925 C C . ASN A 1 376 ? -4.807 -20.091 3.540 1.00 94.56 376 ASN A C 1
ATOM 2927 O O . ASN A 1 376 ? -5.460 -20.477 4.510 1.00 94.56 376 ASN A O 1
ATOM 2931 N N . VAL A 1 377 ? -4.477 -20.884 2.526 1.00 95.00 377 VAL A N 1
ATOM 2932 C CA . VAL A 1 377 ? -4.893 -22.280 2.381 1.00 95.00 377 VAL A CA 1
ATOM 2933 C C . VAL A 1 377 ? -3.697 -23.230 2.270 1.00 95.00 377 VAL A C 1
ATOM 2935 O O . VAL A 1 377 ? -2.549 -22.821 2.069 1.00 95.00 377 VAL A O 1
ATOM 2938 N N . SER A 1 378 ? -3.980 -24.530 2.376 1.00 92.94 378 SER A N 1
ATOM 2939 C CA . SER A 1 378 ? -3.001 -25.580 2.096 1.00 92.94 378 SER A CA 1
ATOM 2940 C C . SER A 1 378 ? -2.598 -25.591 0.613 1.00 92.94 378 SER A C 1
ATOM 2942 O O . SER A 1 378 ? -3.330 -25.093 -0.241 1.00 92.94 378 SER A O 1
ATOM 2944 N N . GLU A 1 379 ? -1.457 -26.201 0.282 1.00 89.50 379 GLU A N 1
ATOM 2945 C CA . GLU A 1 379 ? -0.975 -26.318 -1.108 1.00 89.50 379 GLU A CA 1
ATOM 2946 C C . GLU A 1 379 ? -2.017 -26.952 -2.041 1.00 89.50 379 GLU A C 1
ATOM 2948 O O . GLU A 1 379 ? -2.216 -26.498 -3.164 1.00 89.50 379 GLU A O 1
ATOM 2953 N N . LYS A 1 380 ? -2.736 -27.967 -1.548 1.00 90.44 380 LYS A N 1
ATOM 2954 C CA . LYS A 1 380 ? -3.748 -28.713 -2.314 1.00 90.44 380 LYS A CA 1
ATOM 2955 C C . LYS A 1 380 ? -4.960 -27.860 -2.684 1.00 90.44 380 LYS A C 1
ATOM 2957 O O . LYS A 1 380 ? -5.620 -28.128 -3.682 1.00 90.44 380 LYS A O 1
ATOM 2962 N N . ASP A 1 381 ? -5.243 -26.843 -1.878 1.00 92.88 381 ASP A N 1
ATOM 2963 C CA . ASP A 1 381 ? -6.400 -25.967 -2.035 1.00 92.88 381 ASP A CA 1
ATOM 2964 C C . ASP A 1 381 ? -6.032 -24.646 -2.735 1.00 92.88 381 ASP A C 1
ATOM 2966 O O . ASP A 1 381 ? -6.899 -23.800 -2.939 1.00 92.88 381 ASP A O 1
ATOM 2970 N N . ALA A 1 382 ? -4.765 -24.430 -3.109 1.00 90.94 382 ALA A N 1
ATOM 2971 C CA . ALA A 1 382 ? -4.280 -23.141 -3.613 1.00 90.94 382 ALA A CA 1
ATOM 2972 C C . ALA A 1 382 ? -4.938 -22.688 -4.932 1.00 90.94 382 ALA A C 1
ATOM 2974 O O . ALA A 1 382 ? -4.984 -21.489 -5.221 1.00 90.94 382 ALA A O 1
ATOM 2975 N N . VAL A 1 383 ? -5.457 -23.633 -5.724 1.00 89.56 383 VAL A N 1
ATOM 2976 C CA . VAL A 1 383 ? -6.104 -23.360 -7.018 1.00 89.56 383 VAL A CA 1
ATOM 2977 C C . VAL A 1 383 ? -7.602 -23.085 -6.853 1.00 89.56 383 VAL A C 1
ATOM 2979 O O . VAL A 1 383 ? -8.094 -22.057 -7.313 1.00 89.56 383 VAL A O 1
ATOM 2982 N N . LEU A 1 384 ? -8.337 -23.990 -6.195 1.00 89.81 384 LEU A N 1
ATOM 2983 C CA . LEU A 1 384 ? -9.810 -23.963 -6.132 1.00 89.81 384 LEU A CA 1
ATOM 2984 C C . LEU A 1 384 ? -10.374 -23.510 -4.776 1.00 89.81 384 LEU A C 1
ATOM 2986 O O . LEU A 1 384 ? -11.579 -23.276 -4.652 1.00 89.81 384 LEU A O 1
ATOM 2990 N N . GLY A 1 385 ? -9.527 -23.396 -3.755 1.00 92.88 385 GLY A N 1
ATOM 2991 C CA . GLY A 1 385 ? -9.944 -23.192 -2.376 1.00 92.88 385 GLY A CA 1
ATOM 2992 C C . GLY A 1 385 ? -10.608 -24.423 -1.761 1.00 92.88 385 GLY A C 1
ATOM 2993 O O . GLY A 1 385 ? -10.592 -25.525 -2.306 1.00 92.88 385 GLY A O 1
ATOM 2994 N N . ASN A 1 386 ? -11.229 -24.222 -0.602 1.00 94.50 386 ASN A N 1
ATOM 2995 C CA . ASN A 1 386 ? -11.858 -25.273 0.188 1.00 94.50 386 ASN A CA 1
ATOM 2996 C C . ASN A 1 386 ? -13.185 -24.801 0.809 1.00 94.50 386 ASN A C 1
ATOM 2998 O O . ASN A 1 386 ? -13.803 -23.827 0.376 1.00 94.50 386 ASN A O 1
ATOM 3002 N N . LYS A 1 387 ? -13.697 -25.534 1.804 1.00 95.38 387 LYS A N 1
ATOM 3003 C CA . LYS A 1 387 ? -14.960 -25.181 2.472 1.00 95.38 387 LYS A CA 1
ATOM 3004 C C . LYS A 1 387 ? -14.880 -23.824 3.176 1.00 95.38 387 LYS A C 1
ATOM 3006 O O . LYS A 1 387 ? -15.859 -23.088 3.143 1.00 95.38 387 LYS A O 1
ATOM 3011 N N . LEU A 1 388 ? -13.731 -23.495 3.765 1.00 95.06 388 LEU A N 1
ATOM 3012 C CA . LEU A 1 388 ? -13.514 -22.255 4.508 1.00 95.06 388 LEU A CA 1
ATOM 3013 C C . LEU A 1 388 ? -13.460 -21.052 3.560 1.00 95.06 388 LEU A C 1
ATOM 3015 O O . LEU A 1 388 ? -14.136 -20.056 3.801 1.00 95.06 388 LEU A O 1
ATOM 3019 N N . THR A 1 389 ? -12.775 -21.173 2.418 1.00 95.50 389 THR A N 1
ATOM 3020 C CA . THR A 1 389 ? -12.746 -20.094 1.413 1.00 95.50 389 THR A CA 1
ATOM 3021 C C . THR A 1 389 ? -14.126 -19.807 0.821 1.00 95.50 389 THR A C 1
ATOM 3023 O O . THR A 1 389 ? -14.425 -18.662 0.505 1.00 95.50 389 THR A O 1
ATOM 3026 N N . LYS A 1 390 ? -15.006 -20.814 0.717 1.00 95.38 390 LYS A N 1
ATOM 3027 C CA . LYS A 1 390 ? -16.407 -20.625 0.293 1.00 95.38 390 LYS A CA 1
ATOM 3028 C C . LYS A 1 390 ? -17.252 -19.865 1.316 1.00 95.38 390 LYS A C 1
ATOM 3030 O O . LYS A 1 390 ? -18.233 -19.231 0.936 1.00 95.38 390 LYS A O 1
ATOM 3035 N N . LEU A 1 391 ? -16.920 -19.950 2.606 1.00 94.88 391 LEU A N 1
ATOM 3036 C CA . LEU A 1 391 ? -17.566 -19.120 3.626 1.00 94.88 391 LEU A CA 1
ATOM 3037 C C . LEU A 1 391 ? -17.136 -17.662 3.459 1.00 94.88 391 LEU A C 1
ATOM 3039 O O . LEU A 1 391 ? -17.990 -16.777 3.457 1.00 94.88 391 LEU A O 1
ATOM 3043 N N . VAL A 1 392 ? -15.834 -17.431 3.256 1.00 94.81 392 VAL A N 1
ATOM 3044 C CA . VAL A 1 392 ? -15.293 -16.085 3.024 1.00 94.81 392 VAL A CA 1
ATOM 3045 C C . VAL A 1 392 ? -15.878 -15.474 1.750 1.00 94.81 392 VAL A C 1
ATOM 3047 O O . VAL A 1 392 ? -16.329 -14.338 1.797 1.00 94.81 392 VAL A O 1
ATOM 3050 N N . ASP A 1 393 ? -15.987 -16.236 0.657 1.00 94.56 393 ASP A N 1
ATOM 3051 C CA . ASP A 1 393 ? -16.640 -15.792 -0.584 1.00 94.56 393 ASP A CA 1
ATOM 3052 C C . ASP A 1 393 ? -18.055 -15.245 -0.319 1.00 94.56 393 ASP A C 1
ATOM 3054 O O . ASP A 1 393 ? -18.346 -14.085 -0.618 1.00 94.56 393 ASP A O 1
ATOM 3058 N N . LYS A 1 394 ? -18.907 -16.015 0.374 1.00 94.31 394 LYS A N 1
ATOM 3059 C CA . LYS A 1 394 ? -20.262 -15.571 0.749 1.00 94.31 394 LYS A CA 1
ATOM 3060 C C . LYS A 1 394 ? -20.269 -14.290 1.585 1.00 94.31 394 LYS A C 1
ATOM 3062 O O . LYS A 1 394 ? -21.100 -13.420 1.334 1.00 94.31 394 LYS A O 1
ATOM 3067 N N . LYS A 1 395 ? -19.363 -14.170 2.563 1.00 91.62 395 LYS A N 1
ATOM 3068 C CA . LYS A 1 395 ? -19.219 -12.951 3.375 1.00 91.62 395 LYS A CA 1
ATOM 3069 C C . LYS A 1 395 ? -18.842 -11.760 2.495 1.00 91.62 395 LYS A C 1
ATOM 3071 O O . LYS A 1 395 ? -19.507 -10.730 2.538 1.00 91.62 395 LYS A O 1
ATOM 3076 N N . THR A 1 396 ? -17.840 -11.923 1.632 1.00 91.12 396 THR A N 1
ATOM 3077 C CA . THR A 1 396 ? -17.380 -10.839 0.758 1.00 91.12 396 THR A CA 1
ATOM 3078 C C . THR A 1 396 ? -18.427 -10.387 -0.253 1.00 91.12 396 THR A C 1
ATOM 3080 O O . THR A 1 396 ? -18.519 -9.195 -0.525 1.00 91.12 396 THR A O 1
ATOM 3083 N N . GLN A 1 397 ? -19.274 -11.295 -0.747 1.00 90.00 397 GLN A N 1
ATOM 3084 C CA . GLN A 1 397 ? -20.404 -10.940 -1.609 1.00 90.00 397 GLN A CA 1
ATOM 3085 C C . GLN A 1 397 ? -21.451 -10.090 -0.876 1.00 90.00 397 GLN A C 1
ATOM 3087 O O . GLN A 1 397 ? -21.989 -9.154 -1.463 1.00 90.00 397 GLN A O 1
ATOM 3092 N N . ALA A 1 398 ? -21.729 -10.390 0.397 1.00 85.88 398 ALA A N 1
ATOM 3093 C CA . ALA A 1 398 ? -22.673 -9.621 1.209 1.00 85.88 398 ALA A CA 1
ATOM 3094 C C . ALA A 1 398 ? -22.150 -8.212 1.545 1.00 85.88 398 ALA A C 1
ATOM 3096 O O . ALA A 1 398 ? -22.924 -7.262 1.581 1.00 85.88 398 ALA A O 1
ATOM 3097 N N . GLU A 1 399 ? -20.839 -8.080 1.749 1.00 84.06 399 GLU A N 1
ATOM 3098 C CA . GLU A 1 399 ? -20.177 -6.835 2.171 1.00 84.06 399 GLU A CA 1
ATOM 3099 C C . GLU A 1 399 ? -19.580 -6.034 1.001 1.00 84.06 399 GLU A C 1
ATOM 3101 O O . GLU A 1 399 ? -18.935 -5.008 1.211 1.00 84.06 399 GLU A O 1
ATOM 3106 N N . ASN A 1 400 ? -19.749 -6.508 -0.240 1.00 83.25 400 ASN A N 1
ATOM 3107 C CA . ASN A 1 400 ? -19.085 -5.962 -1.429 1.00 83.25 400 ASN A CA 1
ATOM 3108 C C . ASN A 1 400 ? -17.553 -5.821 -1.250 1.00 83.25 400 ASN A C 1
ATOM 3110 O O . ASN A 1 400 ? -16.919 -4.883 -1.742 1.00 83.25 400 ASN A O 1
ATOM 3114 N N . ALA A 1 401 ? -16.961 -6.758 -0.510 1.00 87.31 401 ALA A N 1
ATOM 3115 C CA . ALA A 1 401 ? -15.527 -6.872 -0.301 1.00 87.31 401 ALA A CA 1
ATOM 3116 C C . ALA A 1 401 ? -14.912 -7.828 -1.332 1.00 87.31 401 ALA A C 1
ATOM 3118 O O . ALA A 1 401 ? -15.604 -8.492 -2.104 1.00 87.31 401 ALA A O 1
ATOM 3119 N N . LYS A 1 402 ? -13.582 -7.911 -1.346 1.00 91.88 402 LYS A N 1
ATOM 3120 C CA . LYS A 1 402 ? -12.846 -8.838 -2.210 1.00 91.88 402 LYS A CA 1
ATOM 3121 C C . LYS A 1 402 ? -12.048 -9.827 -1.384 1.00 91.88 402 LYS A C 1
ATOM 3123 O O . LYS A 1 402 ? -11.620 -9.512 -0.272 1.00 91.88 402 LYS A O 1
ATOM 3128 N N . TYR A 1 403 ? -11.782 -10.990 -1.967 1.00 95.00 403 TYR A N 1
ATOM 3129 C CA . TYR A 1 403 ? -10.847 -11.951 -1.406 1.00 95.00 403 TYR A CA 1
ATOM 3130 C C . TYR A 1 403 ? -9.915 -12.529 -2.471 1.00 95.00 403 TYR A C 1
ATOM 3132 O O . TYR A 1 403 ? -10.225 -12.545 -3.661 1.00 95.00 403 TYR A O 1
ATOM 3140 N N . VAL A 1 404 ? -8.769 -13.024 -2.017 1.00 95.25 404 VAL A N 1
ATOM 3141 C CA . VAL A 1 404 ? -7.809 -13.802 -2.799 1.00 95.25 404 VAL A CA 1
ATOM 3142 C C . VAL A 1 404 ? -7.446 -15.068 -2.042 1.00 95.25 404 VAL A C 1
ATOM 3144 O O . VAL A 1 404 ? -7.386 -15.076 -0.813 1.00 95.25 404 VAL A O 1
ATOM 3147 N N . ILE A 1 405 ? -7.196 -16.144 -2.780 1.00 95.31 405 ILE A N 1
ATOM 3148 C CA . ILE A 1 405 ? -6.685 -17.398 -2.228 1.00 95.31 405 ILE A CA 1
ATOM 3149 C C . ILE A 1 405 ? -5.169 -17.394 -2.394 1.00 95.31 405 ILE A C 1
ATOM 3151 O O . ILE A 1 405 ? -4.661 -17.186 -3.500 1.00 95.31 405 ILE A O 1
ATOM 3155 N N . ILE A 1 406 ? -4.461 -17.614 -1.291 1.00 94.38 406 ILE A N 1
ATOM 3156 C CA . ILE A 1 406 ? -3.003 -17.702 -1.251 1.00 94.38 406 ILE A CA 1
ATOM 3157 C C . ILE A 1 406 ? -2.583 -18.943 -0.475 1.00 94.38 406 ILE A C 1
ATOM 3159 O O . ILE A 1 406 ? -3.323 -19.422 0.377 1.00 94.38 406 ILE A O 1
ATOM 3163 N N . SER A 1 407 ? -1.370 -19.431 -0.709 1.00 93.19 407 SER A N 1
ATOM 3164 C CA . SER A 1 407 ? -0.751 -20.410 0.180 1.00 93.19 407 SER A CA 1
ATOM 3165 C C . SER A 1 407 ? 0.609 -19.893 0.607 1.00 93.19 407 SER A C 1
ATOM 3167 O O . SER A 1 407 ? 1.535 -19.825 -0.197 1.00 93.19 407 SER A O 1
ATOM 3169 N N . SER A 1 408 ? 0.745 -19.527 1.882 1.00 89.50 408 SER A N 1
ATOM 3170 C CA . SER A 1 408 ? 2.019 -19.031 2.415 1.00 89.50 408 SER A CA 1
ATOM 3171 C C . SER A 1 408 ? 3.146 -20.057 2.296 1.00 89.50 408 SER A C 1
ATOM 3173 O O . SER A 1 408 ? 4.307 -19.667 2.235 1.00 89.50 408 SER A O 1
ATOM 3175 N N . LYS A 1 409 ? 2.814 -21.354 2.246 1.00 88.81 409 LYS A N 1
ATOM 3176 C CA . LYS A 1 409 ? 3.792 -22.430 2.065 1.00 88.81 409 LYS A CA 1
ATOM 3177 C C . LYS A 1 409 ? 4.366 -22.435 0.644 1.00 88.81 409 LYS A C 1
ATOM 3179 O O . LYS A 1 409 ? 5.579 -22.375 0.496 1.00 88.81 409 LYS A O 1
ATOM 3184 N N . ILE A 1 410 ? 3.498 -22.353 -0.369 1.00 89.81 410 ILE A N 1
ATOM 3185 C CA . ILE A 1 410 ? 3.900 -22.184 -1.777 1.00 89.81 410 ILE A CA 1
ATOM 3186 C C . ILE A 1 410 ? 4.769 -20.931 -1.943 1.00 89.81 410 ILE A C 1
ATOM 3188 O O . ILE A 1 410 ? 5.817 -20.987 -2.578 1.00 89.81 410 ILE A O 1
ATOM 3192 N N . GLU A 1 411 ? 4.375 -19.802 -1.345 1.00 89.38 411 GLU A N 1
ATOM 3193 C CA . GLU A 1 411 ? 5.159 -18.561 -1.434 1.00 89.38 411 GLU A CA 1
ATOM 3194 C C . GLU A 1 411 ? 6.537 -18.683 -0.772 1.00 89.38 411 GLU A C 1
ATOM 3196 O O . GLU A 1 411 ? 7.518 -18.153 -1.295 1.00 89.38 411 GLU A O 1
ATOM 3201 N N . ALA A 1 412 ? 6.628 -19.383 0.362 1.00 87.94 412 ALA A N 1
ATOM 3202 C CA . ALA A 1 412 ? 7.897 -19.619 1.042 1.00 87.94 412 ALA A CA 1
ATOM 3203 C C . ALA A 1 412 ? 8.843 -20.479 0.193 1.00 87.94 412 ALA A C 1
ATOM 3205 O O . ALA A 1 412 ? 10.027 -20.156 0.105 1.00 87.94 412 ALA A O 1
ATOM 3206 N N . ASP A 1 413 ? 8.325 -21.512 -0.472 1.00 88.12 413 ASP A N 1
ATOM 3207 C CA . ASP A 1 413 ? 9.115 -22.362 -1.365 1.00 88.12 413 ASP A CA 1
ATOM 3208 C C . ASP A 1 413 ? 9.589 -21.576 -2.599 1.00 88.12 413 ASP A C 1
ATOM 3210 O O . ASP A 1 413 ? 10.775 -21.589 -2.935 1.00 88.12 413 ASP A O 1
ATOM 3214 N N . ILE A 1 414 ? 8.699 -20.790 -3.219 1.00 86.50 414 ILE A N 1
ATOM 3215 C CA . ILE A 1 414 ? 9.026 -19.924 -4.365 1.00 86.50 414 ILE A CA 1
ATOM 3216 C C . ILE A 1 414 ? 10.072 -18.862 -4.000 1.00 86.50 414 ILE A C 1
ATOM 3218 O O . ILE A 1 414 ? 10.891 -18.489 -4.844 1.00 86.50 414 ILE A O 1
ATOM 3222 N N . ALA A 1 415 ? 10.069 -18.363 -2.761 1.00 85.50 415 ALA A N 1
ATOM 3223 C CA . ALA A 1 415 ? 11.020 -17.352 -2.304 1.00 85.50 415 ALA A CA 1
ATOM 3224 C C . ALA A 1 415 ? 12.474 -17.856 -2.264 1.00 85.50 415 ALA A C 1
ATOM 3226 O O . ALA A 1 415 ? 13.392 -17.038 -2.333 1.00 85.50 415 ALA A O 1
ATOM 3227 N N . VAL A 1 416 ? 12.685 -19.174 -2.169 1.00 88.56 416 VAL A N 1
ATOM 3228 C CA . VAL A 1 416 ? 14.019 -19.800 -2.160 1.00 88.56 416 VAL A CA 1
ATOM 3229 C C . VAL A 1 416 ? 14.535 -20.070 -3.580 1.00 88.56 416 VAL A C 1
ATOM 3231 O O . VAL A 1 416 ? 15.736 -20.241 -3.769 1.00 88.56 416 VAL A O 1
ATOM 3234 N N . LEU A 1 417 ? 13.657 -20.065 -4.587 1.00 86.75 417 LEU A N 1
ATOM 3235 C CA . LEU A 1 417 ? 14.038 -20.251 -5.987 1.00 86.75 417 LEU A CA 1
ATOM 3236 C C . LEU A 1 417 ? 14.703 -18.986 -6.550 1.00 86.75 417 LEU A C 1
ATOM 3238 O O . LEU A 1 417 ? 14.204 -17.865 -6.379 1.00 86.75 417 LEU A O 1
ATOM 3242 N N . GLU A 1 418 ? 15.808 -19.158 -7.272 1.00 84.44 418 GLU A N 1
ATOM 3243 C CA . GLU A 1 418 ? 16.586 -18.041 -7.821 1.00 84.44 418 GLU A CA 1
ATOM 3244 C C . GLU A 1 418 ? 16.214 -17.744 -9.279 1.00 84.44 418 GLU A C 1
ATOM 3246 O O . GLU A 1 418 ? 16.100 -16.572 -9.654 1.00 84.44 418 GLU A O 1
ATOM 3251 N N . SER A 1 419 ? 15.956 -18.776 -10.093 1.00 87.19 419 SER A N 1
ATOM 3252 C CA . SER A 1 419 ? 15.654 -18.596 -11.517 1.00 87.19 419 SER A CA 1
ATOM 3253 C C . SER A 1 419 ? 14.164 -18.310 -11.774 1.00 87.19 419 SER A C 1
ATOM 3255 O O . SER A 1 419 ? 13.296 -19.002 -11.235 1.00 87.19 419 SER A O 1
ATOM 3257 N N . PRO A 1 420 ? 13.818 -17.334 -12.641 1.00 83.50 420 PRO A N 1
ATOM 3258 C CA . PRO A 1 420 ? 12.449 -17.154 -13.130 1.00 83.50 420 PRO A CA 1
ATOM 3259 C C . PRO A 1 420 ? 11.870 -18.402 -13.812 1.00 83.50 420 PRO A C 1
ATOM 3261 O O . PRO A 1 420 ? 10.665 -18.629 -13.737 1.00 83.50 420 PRO A O 1
ATOM 3264 N N . GLU A 1 421 ? 12.718 -19.203 -14.458 1.00 87.25 421 GLU A N 1
ATOM 3265 C CA . GLU A 1 421 ? 12.324 -20.436 -15.151 1.00 87.25 421 GLU A CA 1
ATOM 3266 C C . GLU A 1 421 ? 11.904 -21.508 -14.139 1.00 87.25 421 GLU A C 1
ATOM 3268 O O . GLU A 1 421 ? 10.813 -22.057 -14.254 1.00 87.25 421 GLU A O 1
ATOM 3273 N N . GLU A 1 422 ? 12.696 -21.708 -13.080 1.00 88.44 422 GLU A N 1
ATOM 3274 C CA . GLU A 1 422 ? 12.370 -22.624 -11.975 1.00 88.44 422 GLU A CA 1
ATOM 3275 C C . GLU A 1 422 ? 11.063 -22.226 -11.283 1.00 88.44 422 GLU A C 1
ATOM 3277 O O . GLU A 1 422 ? 10.225 -23.074 -10.980 1.00 88.44 422 GLU A O 1
ATOM 3282 N N . LYS A 1 423 ? 10.855 -20.920 -11.064 1.00 87.81 423 LYS A N 1
ATOM 3283 C CA . LYS A 1 423 ? 9.601 -20.406 -10.494 1.00 87.81 423 LYS A CA 1
ATOM 3284 C C . LYS A 1 423 ? 8.408 -20.734 -11.381 1.00 87.81 423 LYS A C 1
ATOM 3286 O O . LYS A 1 423 ? 7.361 -21.123 -10.869 1.00 87.81 423 LYS A O 1
ATOM 3291 N N . LEU A 1 424 ? 8.555 -20.574 -12.695 1.00 87.56 424 LEU A N 1
ATOM 3292 C CA . LEU A 1 424 ? 7.495 -20.867 -13.652 1.00 87.56 424 LEU A CA 1
ATOM 3293 C C . LEU A 1 424 ? 7.201 -22.372 -13.723 1.00 87.56 424 LEU A C 1
ATOM 3295 O O . LEU A 1 424 ? 6.037 -22.762 -13.724 1.00 87.56 424 LEU A O 1
ATOM 3299 N N . GLU A 1 425 ? 8.230 -23.217 -13.737 1.00 89.88 425 GLU A N 1
ATOM 3300 C CA . GLU A 1 425 ? 8.076 -24.675 -13.702 1.00 89.88 425 GLU A CA 1
ATOM 3301 C C . GLU A 1 425 ? 7.384 -25.146 -12.419 1.00 89.88 425 GLU A C 1
ATOM 3303 O O . GLU A 1 425 ? 6.452 -25.951 -12.485 1.00 89.88 425 GLU A O 1
ATOM 3308 N N . PHE A 1 426 ? 7.772 -24.598 -11.264 1.00 90.25 426 PHE A N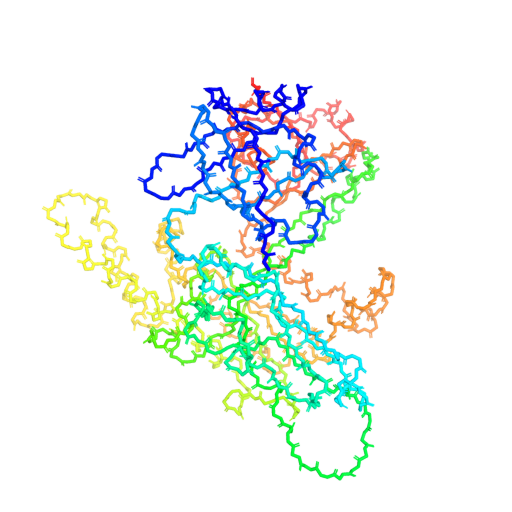 1
ATOM 3309 C CA . PHE A 1 426 ? 7.145 -24.904 -9.980 1.00 90.25 426 PHE A CA 1
ATOM 3310 C C . PHE A 1 426 ? 5.659 -24.531 -9.971 1.00 90.25 426 PHE A C 1
ATOM 3312 O O . PHE A 1 426 ? 4.818 -25.359 -9.619 1.00 90.25 426 PHE A O 1
ATOM 3319 N N . LEU A 1 427 ? 5.321 -23.322 -10.430 1.00 89.62 427 LEU A N 1
ATOM 3320 C CA . LEU A 1 427 ? 3.935 -22.865 -10.549 1.00 89.62 427 LEU A CA 1
ATOM 3321 C C . LEU A 1 427 ? 3.116 -23.768 -11.483 1.00 89.62 427 LEU A C 1
ATOM 3323 O O . LEU A 1 427 ? 2.045 -24.235 -11.097 1.00 89.62 427 LEU A O 1
ATOM 3327 N N . ASN A 1 428 ? 3.653 -24.090 -12.662 1.00 90.94 428 ASN A N 1
ATOM 3328 C CA . ASN A 1 428 ? 2.992 -24.967 -13.628 1.00 90.94 428 ASN A CA 1
ATOM 3329 C C . ASN A 1 428 ? 2.774 -26.383 -13.076 1.00 90.94 428 ASN A C 1
ATOM 3331 O O . ASN A 1 428 ? 1.741 -26.985 -13.347 1.00 90.94 428 ASN A O 1
ATOM 3335 N N . SER A 1 429 ? 3.709 -26.909 -12.275 1.00 90.31 429 SER A N 1
ATOM 3336 C CA . SER A 1 429 ? 3.563 -28.227 -11.637 1.00 90.31 429 SER A CA 1
ATOM 3337 C C . SER A 1 429 ? 2.407 -28.297 -10.629 1.00 90.31 429 SER A C 1
ATOM 3339 O O . SER A 1 429 ? 1.940 -29.387 -10.303 1.00 90.31 429 SER A O 1
ATOM 3341 N N . MET A 1 430 ? 1.944 -27.137 -10.152 1.00 87.38 430 MET A N 1
ATOM 3342 C CA . MET A 1 430 ? 0.830 -26.977 -9.216 1.00 87.38 430 MET A CA 1
ATOM 3343 C C . MET A 1 430 ? -0.432 -26.404 -9.881 1.00 87.38 430 MET A C 1
ATOM 3345 O O . MET A 1 430 ? -1.340 -25.967 -9.174 1.00 87.38 430 MET A O 1
ATOM 3349 N N . ASP A 1 431 ? -0.487 -26.360 -11.218 1.00 89.62 431 ASP A N 1
ATOM 3350 C CA . ASP A 1 431 ? -1.574 -25.745 -11.995 1.00 89.62 431 ASP A CA 1
ATOM 3351 C C . ASP A 1 431 ? -1.830 -24.262 -11.638 1.00 89.62 431 ASP A C 1
ATOM 3353 O O . ASP A 1 431 ? -2.944 -23.741 -11.750 1.00 89.62 431 ASP A O 1
ATOM 3357 N N . LEU A 1 432 ? -0.784 -23.553 -11.202 1.00 88.19 432 LEU A N 1
ATOM 3358 C CA . LEU A 1 432 ? -0.823 -22.127 -10.897 1.00 88.19 432 LEU A CA 1
ATOM 3359 C C . LEU A 1 432 ? -0.210 -21.320 -12.043 1.00 88.19 432 LEU A C 1
ATOM 3361 O O . LEU A 1 432 ? 0.870 -21.618 -12.534 1.00 88.19 432 LEU A O 1
ATOM 3365 N N . THR A 1 433 ? -0.882 -20.240 -12.440 1.00 84.88 433 THR A N 1
ATOM 3366 C CA . THR A 1 433 ? -0.395 -19.326 -13.490 1.00 84.88 433 THR A CA 1
ATOM 3367 C C . THR A 1 433 ? 0.425 -18.161 -12.940 1.00 84.88 433 THR A C 1
ATOM 3369 O O . THR A 1 433 ? 1.156 -17.506 -13.677 1.00 84.88 433 THR A O 1
ATOM 3372 N N . GLU A 1 434 ? 0.270 -17.848 -11.654 1.00 87.50 434 GLU A N 1
ATOM 3373 C CA . GLU A 1 434 ? 0.972 -16.763 -10.972 1.00 87.50 434 GLU A CA 1
ATOM 3374 C C . GLU A 1 434 ? 1.022 -16.998 -9.458 1.00 87.50 434 GLU A C 1
ATOM 3376 O O . GLU A 1 434 ? 0.207 -17.744 -8.906 1.00 87.50 434 GLU A O 1
ATOM 3381 N N . THR A 1 435 ? 1.957 -16.322 -8.785 1.00 90.38 435 THR A N 1
ATOM 3382 C CA . THR A 1 435 ? 2.100 -16.367 -7.325 1.00 90.38 435 THR A CA 1
ATOM 3383 C C . THR A 1 435 ? 0.917 -15.701 -6.620 1.00 90.38 435 THR A C 1
ATOM 3385 O O . THR A 1 435 ? 0.292 -14.769 -7.136 1.00 90.38 435 THR A O 1
ATOM 3388 N N . GLY A 1 436 ? 0.623 -16.138 -5.399 1.00 89.62 436 GLY A N 1
ATOM 3389 C CA . GLY A 1 436 ? -0.328 -15.489 -4.502 1.00 89.62 436 GLY A CA 1
ATOM 3390 C C . GLY A 1 436 ? 0.045 -14.035 -4.211 1.00 89.62 436 GLY A C 1
ATOM 3391 O O . GLY A 1 436 ? -0.842 -13.184 -4.156 1.00 89.62 436 GLY A O 1
ATOM 3392 N N . LEU A 1 437 ? 1.343 -13.716 -4.119 1.00 88.50 437 LEU A N 1
ATOM 3393 C CA . LEU A 1 437 ? 1.803 -12.332 -3.976 1.00 88.50 437 LEU A CA 1
ATOM 3394 C C . LEU A 1 437 ? 1.409 -11.462 -5.182 1.00 88.50 437 LEU A C 1
ATOM 3396 O O . LEU A 1 437 ? 0.902 -10.356 -4.993 1.00 88.50 437 LEU A O 1
ATOM 3400 N N . ASN A 1 438 ? 1.560 -11.962 -6.413 1.00 88.81 438 ASN A N 1
ATOM 3401 C CA . ASN A 1 438 ? 1.136 -11.234 -7.614 1.00 88.81 438 ASN A CA 1
ATOM 3402 C C . ASN A 1 438 ? -0.388 -11.044 -7.667 1.00 88.81 438 ASN A C 1
ATOM 3404 O O . ASN A 1 438 ? -0.849 -9.951 -8.008 1.00 88.81 438 ASN A O 1
ATOM 3408 N N . LYS A 1 439 ? -1.170 -12.050 -7.244 1.00 91.50 439 LYS A N 1
ATOM 3409 C CA . LYS A 1 439 ? -2.634 -11.924 -7.100 1.00 91.50 439 LYS A CA 1
ATOM 3410 C C . LYS A 1 439 ? -3.008 -10.817 -6.110 1.00 91.50 439 LYS A C 1
ATOM 3412 O O . LYS A 1 439 ? -3.852 -9.981 -6.428 1.00 91.50 439 LYS A O 1
ATOM 3417 N N . ILE A 1 440 ? -2.351 -10.769 -4.944 1.00 93.00 440 ILE A N 1
ATOM 3418 C CA . ILE A 1 440 ? -2.557 -9.706 -3.946 1.00 93.00 440 ILE A CA 1
ATOM 3419 C C . ILE A 1 440 ? -2.250 -8.337 -4.556 1.00 93.00 440 ILE A C 1
ATOM 3421 O O . ILE A 1 440 ? -3.070 -7.432 -4.454 1.00 93.00 440 ILE A O 1
ATOM 3425 N N . ILE A 1 441 ? -1.095 -8.177 -5.206 1.00 91.19 441 ILE A N 1
ATOM 3426 C CA . ILE A 1 441 ? -0.667 -6.903 -5.806 1.00 91.19 441 ILE A CA 1
ATOM 3427 C C . ILE A 1 441 ? -1.705 -6.391 -6.811 1.00 91.19 441 ILE A C 1
ATOM 3429 O O . ILE A 1 441 ? -2.096 -5.223 -6.744 1.00 91.19 441 ILE A O 1
ATOM 3433 N N . LYS A 1 442 ? -2.184 -7.259 -7.711 1.00 90.31 442 LYS A N 1
ATOM 3434 C CA . LYS A 1 442 ? -3.212 -6.914 -8.705 1.00 90.31 442 LYS A CA 1
ATOM 3435 C C . LYS A 1 442 ? -4.517 -6.479 -8.043 1.00 90.31 442 LYS A C 1
ATOM 3437 O O . LYS A 1 442 ? -5.073 -5.441 -8.404 1.00 90.31 442 LYS A O 1
ATOM 3442 N N . GLU A 1 443 ? -4.989 -7.230 -7.050 1.00 92.81 443 GLU A N 1
ATOM 3443 C CA . GLU A 1 443 ? -6.222 -6.874 -6.351 1.00 92.81 443 GLU A CA 1
ATOM 3444 C C . GLU A 1 443 ? -6.083 -5.604 -5.513 1.00 92.81 443 GLU A C 1
ATOM 3446 O O . GLU A 1 443 ? -7.017 -4.808 -5.491 1.00 92.81 443 GLU A O 1
ATOM 3451 N N . VAL A 1 444 ? -4.923 -5.345 -4.905 1.00 92.31 444 VAL A N 1
ATOM 3452 C CA . VAL A 1 444 ? -4.647 -4.086 -4.194 1.00 92.31 444 VAL A CA 1
ATOM 3453 C C . VAL A 1 444 ? -4.651 -2.896 -5.157 1.00 92.31 444 VAL A C 1
ATOM 3455 O O . VAL A 1 444 ? -5.255 -1.873 -4.837 1.00 92.31 444 VAL A O 1
ATOM 3458 N N . TYR A 1 445 ? -4.059 -3.022 -6.352 1.00 91.38 445 TYR A N 1
ATOM 3459 C CA . TYR A 1 445 ? -4.138 -1.984 -7.392 1.00 91.38 445 TYR A CA 1
ATOM 3460 C C . TYR A 1 445 ? -5.584 -1.669 -7.765 1.00 91.38 445 TYR A C 1
ATOM 3462 O O . TYR A 1 445 ? -5.976 -0.504 -7.822 1.00 91.38 445 TYR A O 1
ATOM 3470 N N . ASN A 1 446 ? -6.392 -2.709 -7.966 1.00 91.00 446 ASN A N 1
ATOM 3471 C CA . ASN A 1 446 ? -7.808 -2.553 -8.271 1.00 91.00 446 ASN A CA 1
ATOM 3472 C C . ASN A 1 446 ? -8.583 -1.935 -7.095 1.00 91.00 446 ASN A C 1
ATOM 3474 O O . ASN A 1 446 ? -9.434 -1.076 -7.307 1.00 91.00 446 ASN A O 1
ATOM 3478 N N . LEU A 1 447 ? -8.290 -2.353 -5.861 1.00 91.38 447 LEU A N 1
ATOM 3479 C CA . LEU A 1 447 ? -8.967 -1.904 -4.643 1.00 91.38 447 LEU A CA 1
ATOM 3480 C C . LEU A 1 447 ? -8.700 -0.426 -4.334 1.00 91.38 447 LEU A C 1
ATOM 3482 O O . LEU A 1 447 ? -9.603 0.307 -3.930 1.00 91.38 447 LEU A O 1
ATOM 3486 N N . LEU A 1 448 ? -7.455 0.009 -4.524 1.00 90.56 448 LEU A N 1
ATOM 3487 C CA . LEU A 1 448 ? -7.017 1.384 -4.287 1.00 90.56 448 LEU A CA 1
ATOM 3488 C C . LEU A 1 448 ? -7.236 2.306 -5.500 1.00 90.56 448 LEU A C 1
ATOM 3490 O O . LEU A 1 448 ? -6.943 3.501 -5.411 1.00 90.56 448 LEU A O 1
ATOM 3494 N N . ASP A 1 449 ? -7.786 1.773 -6.598 1.00 92.50 449 ASP A N 1
ATOM 3495 C CA . ASP A 1 449 ? -7.969 2.460 -7.883 1.00 92.50 449 ASP A CA 1
ATOM 3496 C C . ASP A 1 449 ? -6.656 3.093 -8.383 1.00 92.50 449 ASP A C 1
ATOM 3498 O O . ASP A 1 449 ? -6.578 4.270 -8.749 1.00 92.50 449 ASP A O 1
ATOM 3502 N N . LEU A 1 450 ? -5.586 2.295 -8.325 1.00 93.44 450 LEU A N 1
ATOM 3503 C CA . LEU A 1 450 ? -4.243 2.664 -8.756 1.00 93.44 450 LEU A CA 1
ATOM 3504 C C . LEU A 1 450 ? -4.024 2.274 -10.215 1.00 93.44 450 LEU A C 1
ATOM 3506 O O . LEU A 1 450 ? -4.451 1.213 -10.671 1.00 93.44 450 LEU A O 1
ATOM 3510 N N . LYS A 1 451 ? -3.315 3.140 -10.928 1.00 94.88 451 LYS A N 1
ATOM 3511 C CA . LYS A 1 451 ? -2.882 3.003 -12.320 1.00 94.88 451 LYS A CA 1
ATOM 3512 C C . LYS A 1 451 ? -1.392 3.322 -12.417 1.00 94.88 451 LYS A C 1
ATOM 3514 O O . LYS A 1 451 ? -0.789 3.780 -11.441 1.00 94.88 451 LYS A O 1
ATOM 3519 N N . SER A 1 452 ? -0.794 3.098 -13.583 1.00 95.12 452 SER A N 1
ATOM 3520 C CA . SER A 1 452 ? 0.625 3.386 -13.804 1.00 95.12 452 SER A CA 1
ATOM 3521 C C . SER A 1 452 ? 0.850 4.214 -15.060 1.00 95.12 452 SER A C 1
ATOM 3523 O O . SER A 1 452 ? 0.247 3.950 -16.093 1.00 95.12 452 SER A O 1
ATOM 3525 N N . PHE A 1 453 ? 1.722 5.218 -14.979 1.00 97.12 453 PHE A N 1
ATOM 3526 C CA . PHE A 1 453 ? 2.266 5.906 -16.153 1.00 97.12 453 PHE A CA 1
ATOM 3527 C C . PHE A 1 453 ? 3.759 5.601 -16.267 1.00 97.12 453 PHE A C 1
ATOM 3529 O O . PHE A 1 453 ? 4.396 5.177 -15.298 1.00 97.12 453 PHE A O 1
ATOM 3536 N N . PHE A 1 454 ? 4.330 5.823 -17.445 1.00 98.00 454 PHE A N 1
ATOM 3537 C CA . PHE A 1 454 ? 5.709 5.465 -17.741 1.00 98.00 454 PHE A CA 1
ATOM 3538 C C . PHE A 1 454 ? 6.529 6.671 -18.183 1.00 98.00 454 PHE A C 1
ATOM 3540 O O . PHE A 1 454 ? 6.093 7.473 -19.005 1.00 98.00 454 PHE A O 1
ATOM 3547 N N . THR A 1 455 ? 7.761 6.756 -17.693 1.00 96.50 455 THR A N 1
ATOM 3548 C CA . THR A 1 455 ? 8.796 7.622 -18.267 1.00 96.50 455 THR A CA 1
ATOM 3549 C C . THR A 1 455 ? 9.812 6.732 -18.963 1.00 96.50 455 THR A C 1
ATOM 3551 O O . THR A 1 455 ? 10.451 5.905 -18.309 1.00 96.50 455 THR A O 1
ATOM 3554 N N . ILE A 1 456 ? 9.933 6.872 -20.282 1.00 96.75 456 ILE A N 1
ATOM 3555 C CA . ILE A 1 456 ? 10.719 5.974 -21.130 1.00 96.75 456 ILE A CA 1
ATOM 3556 C C . ILE A 1 456 ? 11.826 6.761 -21.826 1.00 96.75 456 ILE A C 1
ATOM 3558 O O . ILE A 1 456 ? 11.576 7.805 -22.419 1.00 96.75 456 ILE A O 1
ATOM 3562 N N . GLY A 1 457 ? 13.052 6.248 -21.769 1.00 92.50 457 GLY A N 1
ATOM 3563 C CA . GLY A 1 457 ? 14.186 6.786 -22.509 1.00 92.50 457 GLY A CA 1
ATOM 3564 C C . GLY A 1 457 ? 15.364 5.810 -22.559 1.00 92.50 457 GLY A C 1
ATOM 3565 O O . GLY A 1 457 ? 15.331 4.756 -21.924 1.00 92.50 457 GLY A O 1
ATOM 3566 N N . PRO A 1 458 ? 16.454 6.157 -23.262 1.00 90.44 458 PRO A N 1
ATOM 3567 C CA . PRO A 1 458 ? 17.598 5.255 -23.443 1.00 90.44 458 PRO A CA 1
ATOM 3568 C C . PRO A 1 458 ? 18.344 4.955 -22.132 1.00 90.44 458 PRO A C 1
ATOM 3570 O O . PRO A 1 458 ? 18.987 3.920 -21.990 1.00 90.44 458 PRO A O 1
ATOM 3573 N N . LYS A 1 459 ? 18.261 5.850 -21.137 1.00 93.38 459 LYS A N 1
ATOM 3574 C CA . LYS A 1 459 ? 18.881 5.635 -19.820 1.00 93.38 459 LYS A CA 1
ATOM 3575 C C . LYS A 1 459 ? 18.055 4.707 -18.938 1.00 93.38 459 LYS A C 1
ATOM 3577 O O . LYS A 1 459 ? 18.608 3.799 -18.326 1.00 93.38 459 LYS A O 1
ATOM 3582 N N . GLU A 1 460 ? 16.753 4.951 -18.856 1.00 93.75 460 GLU A N 1
ATOM 3583 C CA . GLU A 1 460 ? 15.858 4.184 -18.000 1.00 93.75 460 GLU A CA 1
ATOM 3584 C C . GLU A 1 460 ? 14.424 4.165 -18.532 1.00 93.75 460 GLU A C 1
ATOM 3586 O O . GLU A 1 460 ? 13.967 5.111 -19.175 1.00 93.75 460 GLU A O 1
ATOM 3591 N N . ALA A 1 461 ? 13.727 3.079 -18.216 1.00 95.94 461 ALA A N 1
ATOM 3592 C CA . ALA A 1 461 ? 12.285 2.943 -18.293 1.00 95.94 461 ALA A CA 1
ATOM 3593 C C . ALA A 1 461 ? 11.756 2.799 -16.865 1.00 95.94 461 ALA A C 1
ATOM 3595 O O . ALA A 1 461 ? 12.171 1.890 -16.145 1.00 95.94 461 ALA A O 1
ATOM 3596 N N . HIS A 1 462 ? 10.862 3.689 -16.446 1.00 94.81 462 HIS A N 1
ATOM 3597 C CA . HIS A 1 462 ? 10.358 3.729 -15.073 1.00 94.81 462 HIS A CA 1
ATOM 3598 C C . HIS A 1 462 ? 8.831 3.786 -15.064 1.00 94.81 462 HIS A C 1
ATOM 3600 O O . HIS A 1 462 ? 8.237 4.607 -15.765 1.00 94.81 462 HIS A O 1
ATOM 3606 N N . ALA A 1 463 ? 8.208 2.909 -14.278 1.00 95.25 463 ALA A N 1
ATOM 3607 C CA . ALA A 1 463 ? 6.779 2.918 -13.996 1.00 95.25 463 ALA A CA 1
ATOM 3608 C C . ALA A 1 463 ? 6.462 3.653 -12.687 1.00 95.25 463 ALA A C 1
ATOM 3610 O O . ALA A 1 463 ? 7.040 3.362 -11.642 1.00 95.25 463 ALA A O 1
ATOM 3611 N N . TRP A 1 464 ? 5.491 4.558 -12.742 1.00 93.94 464 TRP A N 1
ATOM 3612 C CA . TRP A 1 464 ? 5.064 5.384 -11.619 1.00 93.94 464 TRP A CA 1
ATOM 3613 C C . TRP A 1 464 ? 3.604 5.105 -11.289 1.00 93.94 464 TRP A C 1
ATOM 3615 O O . TRP A 1 464 ? 2.733 5.230 -12.150 1.00 93.94 464 TRP A O 1
ATOM 3625 N N . THR A 1 465 ? 3.332 4.740 -10.039 1.00 92.62 465 THR A N 1
ATOM 3626 C CA . THR A 1 465 ? 1.973 4.495 -9.545 1.00 92.62 465 THR A CA 1
ATOM 3627 C C . THR A 1 465 ? 1.249 5.806 -9.288 1.00 92.62 465 THR A C 1
ATOM 3629 O O . THR A 1 465 ? 1.808 6.711 -8.671 1.00 92.62 465 THR A O 1
ATOM 3632 N N . PHE A 1 466 ? -0.016 5.896 -9.683 1.00 93.81 466 PHE A N 1
ATOM 3633 C CA . PHE A 1 466 ? -0.872 7.033 -9.371 1.00 93.81 466 PHE A CA 1
ATOM 3634 C C . PHE A 1 466 ? -2.319 6.600 -9.129 1.00 93.81 466 PHE A C 1
ATOM 3636 O O . PHE A 1 466 ? -2.761 5.569 -9.626 1.00 93.81 466 PHE A O 1
ATOM 3643 N N . LYS A 1 467 ? -3.077 7.405 -8.381 1.00 92.50 467 LYS A N 1
ATOM 3644 C CA . LYS A 1 467 ? -4.515 7.185 -8.188 1.00 92.50 467 LYS A CA 1
ATOM 3645 C C . LYS A 1 467 ? -5.294 7.682 -9.399 1.00 92.50 467 LYS A C 1
ATOM 3647 O O . LYS A 1 467 ? -5.066 8.801 -9.860 1.00 92.50 467 LYS A O 1
ATOM 3652 N N . ASN A 1 468 ? -6.229 6.882 -9.889 1.00 93.62 468 ASN A N 1
ATOM 3653 C CA . ASN A 1 468 ? -7.065 7.229 -11.027 1.00 93.62 468 ASN A CA 1
ATOM 3654 C C . ASN A 1 468 ? -7.735 8.610 -10.862 1.00 93.62 468 ASN A C 1
ATOM 3656 O O . ASN A 1 468 ? -8.139 9.016 -9.770 1.00 93.62 468 ASN A O 1
ATOM 3660 N N . GLY A 1 469 ? -7.823 9.355 -11.964 1.00 92.56 469 GLY A N 1
ATOM 3661 C CA . GLY A 1 469 ? -8.355 10.719 -11.979 1.00 92.56 469 GLY A CA 1
ATOM 3662 C C . GLY A 1 469 ? -7.381 11.810 -11.520 1.00 92.56 469 GLY A C 1
ATOM 3663 O O . GLY A 1 469 ? -7.786 12.973 -11.452 1.00 92.56 469 GLY A O 1
ATOM 3664 N N . ILE A 1 470 ? -6.113 11.484 -11.231 1.00 94.88 470 ILE A N 1
ATOM 3665 C CA . ILE A 1 470 ? -5.081 12.496 -10.969 1.00 94.88 470 ILE A CA 1
ATOM 3666 C C . ILE A 1 470 ? -4.859 13.394 -12.198 1.00 94.88 470 ILE A C 1
ATOM 3668 O O . ILE A 1 470 ? -4.893 12.942 -13.345 1.00 94.88 470 ILE A O 1
ATOM 3672 N N . LEU A 1 471 ? -4.599 14.678 -11.950 1.00 97.50 471 LEU A N 1
ATOM 3673 C CA . LEU A 1 471 ? -4.246 15.642 -12.992 1.00 97.50 471 LEU A CA 1
ATOM 3674 C C . LEU A 1 471 ? -2.747 15.595 -13.314 1.00 97.50 471 LEU A C 1
ATOM 3676 O O . LEU A 1 471 ? -1.931 15.320 -12.431 1.00 97.50 471 LEU A O 1
ATOM 3680 N N . ALA A 1 472 ? -2.382 15.942 -14.549 1.00 96.88 472 ALA A N 1
ATOM 3681 C CA . ALA A 1 472 ? -1.001 15.920 -15.035 1.00 96.88 472 ALA A CA 1
ATOM 3682 C C . ALA A 1 472 ? 0.017 16.653 -14.130 1.00 96.88 472 ALA A C 1
ATOM 3684 O O . ALA A 1 472 ? 1.079 16.081 -13.882 1.00 96.88 472 ALA A O 1
ATOM 3685 N N . PRO A 1 473 ? -0.266 17.844 -13.555 1.00 96.19 473 PRO A N 1
ATOM 3686 C CA . PRO A 1 473 ? 0.676 18.506 -12.647 1.00 96.19 473 PRO A CA 1
ATOM 3687 C C . PRO A 1 473 ? 0.961 17.700 -11.378 1.00 96.19 473 PRO A C 1
ATOM 3689 O O . PRO A 1 473 ? 2.113 17.568 -10.972 1.00 96.19 473 PRO A O 1
ATOM 3692 N N . ARG A 1 474 ? -0.078 17.105 -10.780 1.00 95.31 474 ARG A N 1
ATOM 3693 C CA . ARG A 1 474 ? 0.066 16.269 -9.580 1.00 95.31 474 ARG A CA 1
ATOM 3694 C C . ARG A 1 474 ? 0.794 14.966 -9.889 1.00 95.31 474 ARG A C 1
ATOM 3696 O O . ARG A 1 474 ? 1.595 14.516 -9.080 1.00 95.31 474 ARG A O 1
ATOM 3703 N N . ALA A 1 475 ? 0.556 14.383 -11.065 1.00 95.56 475 ALA A N 1
ATOM 3704 C CA . ALA A 1 475 ? 1.307 13.220 -11.530 1.00 95.56 475 ALA A CA 1
ATOM 3705 C C . ALA A 1 475 ? 2.798 13.538 -11.720 1.00 95.56 475 ALA A C 1
ATOM 3707 O O . ALA A 1 475 ? 3.647 12.741 -11.334 1.00 95.56 475 ALA A O 1
ATOM 3708 N N . ALA A 1 476 ? 3.129 14.731 -12.222 1.00 94.88 476 ALA A N 1
ATOM 3709 C CA . ALA A 1 476 ? 4.512 15.197 -12.294 1.00 94.88 476 ALA A CA 1
ATOM 3710 C C . ALA A 1 476 ? 5.148 15.330 -10.894 1.00 94.88 476 ALA A C 1
ATOM 3712 O O . ALA A 1 476 ? 6.313 14.977 -10.707 1.00 94.88 476 ALA A O 1
ATOM 3713 N N . GLY A 1 477 ? 4.360 15.750 -9.898 1.00 94.88 477 GLY A N 1
ATOM 3714 C CA . GLY A 1 477 ? 4.749 15.812 -8.484 1.00 94.88 477 GLY A CA 1
ATOM 3715 C C . GLY A 1 477 ? 5.184 14.476 -7.874 1.00 94.88 477 GLY A C 1
ATOM 3716 O O . GLY A 1 477 ? 6.038 14.473 -6.989 1.00 94.88 477 GLY A O 1
ATOM 3717 N N . ILE A 1 478 ? 4.663 13.348 -8.381 1.00 92.06 478 ILE A N 1
ATOM 3718 C CA . ILE A 1 478 ? 5.061 11.990 -7.958 1.00 92.06 478 ILE A CA 1
ATOM 3719 C C . ILE A 1 478 ? 6.535 11.724 -8.294 1.00 92.06 478 ILE A C 1
ATOM 3721 O O . ILE A 1 478 ? 7.228 11.050 -7.535 1.00 92.06 478 ILE A O 1
ATOM 3725 N N . ILE A 1 479 ? 7.030 12.287 -9.402 1.00 90.12 479 ILE A N 1
ATOM 3726 C CA . ILE A 1 479 ? 8.445 12.203 -9.781 1.00 90.12 479 ILE A CA 1
ATOM 3727 C C . ILE A 1 479 ? 9.275 13.138 -8.902 1.00 90.12 479 ILE A C 1
ATOM 3729 O O . ILE A 1 479 ? 10.284 12.734 -8.324 1.00 90.12 479 ILE A O 1
ATOM 3733 N N . HIS A 1 480 ? 8.867 14.407 -8.831 1.00 89.88 480 HIS A N 1
ATOM 3734 C CA . HIS A 1 480 ? 9.521 15.412 -8.006 1.00 89.88 480 HIS A CA 1
ATOM 3735 C C . HIS A 1 480 ? 8.596 16.605 -7.749 1.00 89.88 480 HIS A C 1
ATOM 3737 O O . HIS A 1 480 ? 7.929 17.094 -8.660 1.00 89.88 480 HIS A O 1
ATOM 3743 N N . THR A 1 481 ? 8.628 17.157 -6.534 1.00 90.62 481 THR A N 1
ATOM 3744 C CA . THR A 1 481 ? 7.756 18.283 -6.140 1.00 90.62 481 THR A CA 1
ATOM 3745 C C . THR A 1 481 ? 7.972 19.553 -6.976 1.00 90.62 481 THR A C 1
ATOM 3747 O O . THR A 1 481 ? 7.033 20.318 -7.197 1.00 90.62 481 THR A O 1
ATOM 3750 N N . ASP A 1 482 ? 9.182 19.767 -7.498 1.00 92.69 482 ASP A N 1
ATOM 3751 C CA . ASP A 1 482 ? 9.474 20.894 -8.398 1.00 92.69 482 ASP A CA 1
ATOM 3752 C C . ASP A 1 482 ? 8.759 20.778 -9.750 1.00 92.69 482 ASP A C 1
ATOM 3754 O O . ASP A 1 482 ? 8.396 21.797 -10.333 1.00 92.69 482 ASP A O 1
ATOM 3758 N N . PHE A 1 483 ? 8.494 19.562 -10.243 1.00 93.06 483 PHE A N 1
ATOM 3759 C CA . PHE A 1 483 ? 7.799 19.388 -11.521 1.00 93.06 483 PHE A CA 1
ATOM 3760 C C . PHE A 1 483 ? 6.335 19.805 -11.414 1.00 93.06 483 PHE A C 1
ATOM 3762 O O . PHE A 1 483 ? 5.789 20.353 -12.367 1.00 93.06 483 PHE A O 1
ATOM 3769 N N . GLU A 1 484 ? 5.709 19.586 -10.255 1.00 93.12 484 GLU A N 1
ATOM 3770 C CA . GLU A 1 484 ? 4.348 20.050 -9.988 1.00 93.12 484 GLU A CA 1
ATOM 3771 C C . GLU A 1 484 ? 4.287 21.581 -9.928 1.00 93.12 484 GLU A C 1
ATOM 3773 O O . GLU A 1 484 ? 3.448 22.197 -10.588 1.00 93.12 484 GLU A O 1
ATOM 3778 N N . LYS A 1 485 ? 5.208 22.212 -9.185 1.00 92.94 485 LYS A N 1
ATOM 3779 C CA . LYS A 1 485 ? 5.261 23.678 -9.038 1.00 92.94 485 LYS A CA 1
ATOM 3780 C C . LYS A 1 485 ? 5.592 24.382 -10.352 1.00 92.94 485 LYS A C 1
ATOM 3782 O O . LYS A 1 485 ? 4.983 25.399 -10.678 1.00 92.94 485 LYS A O 1
ATOM 3787 N N . GLY A 1 486 ? 6.552 23.837 -11.092 1.00 94.44 486 GLY A N 1
ATOM 3788 C CA . GLY A 1 486 ? 7.043 24.376 -12.353 1.00 94.44 486 GLY A CA 1
ATOM 3789 C C . GLY A 1 486 ? 6.271 23.904 -13.583 1.00 94.44 486 GLY A C 1
ATOM 3790 O O . GLY A 1 486 ? 6.697 24.220 -14.691 1.00 94.44 486 GLY A O 1
ATOM 3791 N N . PHE A 1 487 ? 5.185 23.136 -13.434 1.00 96.81 487 PHE A N 1
ATOM 3792 C CA . PHE A 1 487 ? 4.512 22.463 -14.548 1.00 96.81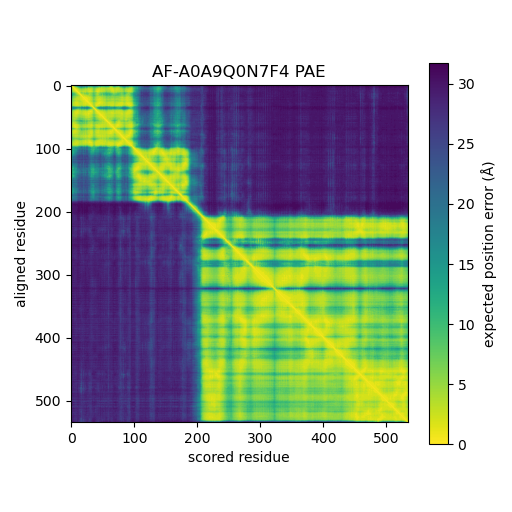 487 PHE A CA 1
ATOM 3793 C C . PHE A 1 487 ? 4.105 23.430 -15.672 1.00 96.81 487 PHE A C 1
ATOM 3795 O O . PHE A 1 487 ? 3.339 24.377 -15.458 1.00 96.81 487 PHE A O 1
ATOM 3802 N N . ILE A 1 488 ? 4.552 23.130 -16.894 1.00 95.94 488 ILE A N 1
ATOM 3803 C CA . ILE A 1 488 ? 4.170 23.843 -18.119 1.00 95.94 488 ILE A CA 1
ATOM 3804 C C . ILE A 1 488 ? 3.160 23.006 -18.908 1.00 95.94 488 ILE A C 1
ATOM 3806 O O . ILE A 1 488 ? 2.057 23.472 -19.189 1.00 95.94 488 ILE A O 1
ATOM 3810 N N . ARG A 1 489 ? 3.548 21.782 -19.285 1.00 96.44 489 ARG A N 1
ATOM 3811 C CA . ARG A 1 489 ? 2.753 20.848 -20.102 1.00 96.44 489 ARG A CA 1
ATOM 3812 C C . ARG A 1 489 ? 3.311 19.430 -20.008 1.00 96.44 489 ARG A C 1
ATOM 3814 O O . ARG A 1 489 ? 4.482 19.253 -19.674 1.00 96.44 489 ARG A O 1
ATOM 3821 N N . ALA A 1 490 ? 2.507 18.441 -20.371 1.00 97.50 490 ALA A N 1
ATOM 3822 C CA . ALA A 1 490 ? 2.925 17.050 -20.500 1.00 97.50 490 ALA A CA 1
ATOM 3823 C C . ALA A 1 490 ? 2.929 16.628 -21.979 1.00 97.50 490 ALA A C 1
ATOM 3825 O O . ALA A 1 490 ? 1.944 16.824 -22.684 1.00 97.50 490 ALA A O 1
ATOM 3826 N N . GLU A 1 491 ? 4.038 16.069 -22.456 1.00 97.56 491 GLU A N 1
ATOM 3827 C CA . GLU A 1 491 ? 4.109 15.357 -23.737 1.00 97.56 491 GLU A CA 1
ATOM 3828 C C . GLU A 1 491 ? 3.670 13.915 -23.489 1.00 97.56 491 GLU A C 1
ATOM 3830 O O . GLU A 1 491 ? 4.328 13.213 -22.727 1.00 97.56 491 GLU A O 1
ATOM 3835 N N . ILE A 1 492 ? 2.543 13.495 -24.070 1.00 97.69 492 ILE A N 1
ATOM 3836 C CA . ILE A 1 492 ? 1.908 12.204 -23.772 1.00 97.69 492 ILE A CA 1
ATOM 3837 C C . ILE A 1 492 ? 1.724 11.387 -25.047 1.00 97.69 492 ILE A C 1
ATOM 3839 O O . ILE A 1 492 ? 1.197 11.876 -26.048 1.00 97.69 492 ILE A O 1
ATOM 3843 N N . ILE A 1 493 ? 2.123 10.120 -24.983 1.00 97.94 493 ILE A N 1
ATOM 3844 C CA . ILE A 1 493 ? 1.871 9.094 -25.994 1.00 97.94 493 ILE A CA 1
ATOM 3845 C C . ILE A 1 493 ? 1.156 7.940 -25.289 1.00 97.94 493 ILE A C 1
ATOM 3847 O O . ILE A 1 493 ? 1.585 7.505 -24.222 1.00 97.94 493 ILE A O 1
ATOM 3851 N N . SER A 1 494 ? 0.066 7.431 -25.864 1.00 97.56 494 SER A N 1
ATOM 3852 C CA . SER A 1 494 ? -0.604 6.262 -25.284 1.00 97.56 494 SER A CA 1
ATOM 3853 C C . SER A 1 494 ? 0.281 5.017 -25.415 1.00 97.56 494 SER A C 1
ATOM 3855 O O . SER A 1 494 ? 1.000 4.879 -26.407 1.00 97.56 494 SER A O 1
ATOM 3857 N N . TYR A 1 495 ? 0.204 4.080 -24.464 1.00 97.44 495 TYR A N 1
ATOM 3858 C CA . TYR A 1 495 ? 0.921 2.800 -24.554 1.00 97.44 495 TYR A CA 1
ATOM 3859 C C . TYR A 1 495 ? 0.739 2.128 -25.925 1.00 97.44 495 TYR A C 1
ATOM 3861 O O . TYR A 1 495 ? 1.714 1.754 -26.573 1.00 97.44 495 TYR A O 1
ATOM 3869 N N . ASN A 1 496 ? -0.508 2.031 -26.394 1.00 96.81 496 ASN A N 1
ATOM 3870 C CA . ASN A 1 496 ? -0.830 1.375 -27.659 1.00 96.81 496 ASN A CA 1
ATOM 3871 C C . ASN A 1 496 ? -0.193 2.088 -28.858 1.00 96.81 496 ASN A C 1
ATOM 3873 O O . ASN A 1 496 ? 0.353 1.422 -29.732 1.00 96.81 496 ASN A O 1
ATOM 3877 N N . ASP A 1 497 ? -0.233 3.425 -28.902 1.00 97.12 497 ASP A N 1
ATOM 3878 C CA . ASP A 1 497 ? 0.410 4.182 -29.983 1.00 97.12 497 ASP A CA 1
ATOM 3879 C C . ASP A 1 497 ? 1.937 4.018 -29.939 1.00 97.12 497 ASP A C 1
ATOM 3881 O O . ASP A 1 497 ? 2.554 3.847 -30.987 1.00 97.12 497 ASP A O 1
ATOM 3885 N N . TYR A 1 498 ? 2.544 4.011 -28.746 1.00 97.12 498 TYR A N 1
ATOM 3886 C CA . TYR A 1 498 ? 3.991 3.830 -28.583 1.00 97.12 498 TYR A CA 1
ATOM 3887 C C . TYR A 1 498 ? 4.459 2.461 -29.093 1.00 97.12 498 TYR A C 1
ATOM 3889 O O . TYR A 1 498 ? 5.465 2.377 -29.796 1.00 97.12 498 TYR A O 1
ATOM 3897 N N . ILE A 1 499 ? 3.722 1.393 -28.760 1.00 96.69 499 ILE A N 1
ATOM 3898 C CA . ILE A 1 499 ? 4.016 0.032 -29.228 1.00 96.69 499 ILE A CA 1
ATOM 3899 C C . ILE A 1 499 ? 3.792 -0.086 -30.739 1.00 96.69 499 ILE A C 1
ATOM 3901 O O . ILE A 1 499 ? 4.681 -0.542 -31.453 1.00 96.69 499 ILE A O 1
ATOM 3905 N N . ASN A 1 500 ? 2.629 0.340 -31.241 1.00 96.44 500 ASN A N 1
ATOM 3906 C CA . ASN A 1 500 ? 2.261 0.166 -32.651 1.00 96.44 500 ASN A CA 1
ATOM 3907 C C . ASN A 1 500 ? 3.156 0.960 -33.605 1.00 96.44 500 ASN A C 1
ATOM 3909 O O . ASN A 1 500 ? 3.338 0.562 -34.755 1.00 96.44 500 ASN A O 1
ATOM 3913 N N . LEU A 1 501 ? 3.682 2.094 -33.143 1.00 95.31 501 LEU A N 1
ATOM 3914 C CA . LEU A 1 501 ? 4.541 2.964 -33.936 1.00 95.31 501 LEU A CA 1
ATOM 3915 C C . LEU A 1 501 ? 6.020 2.754 -33.638 1.00 95.31 501 LEU A C 1
ATOM 3917 O O . LEU A 1 501 ? 6.824 3.447 -34.240 1.00 95.31 501 LEU A O 1
ATOM 3921 N N . ASP A 1 502 ? 6.391 1.785 -32.798 1.00 93.62 502 ASP A N 1
ATOM 3922 C CA . ASP A 1 502 ? 7.787 1.420 -32.542 1.00 93.62 502 ASP A CA 1
ATOM 3923 C C . ASP A 1 502 ? 8.625 2.608 -32.021 1.00 93.62 502 ASP A C 1
ATOM 3925 O O . ASP A 1 502 ? 9.692 2.945 -32.538 1.00 93.62 502 ASP A O 1
ATOM 3929 N N . GLY A 1 503 ? 8.100 3.276 -30.988 1.00 91.81 503 GLY A N 1
ATOM 3930 C CA . GLY A 1 503 ? 8.841 4.256 -30.196 1.00 91.81 503 GLY A CA 1
ATOM 3931 C C . GLY A 1 503 ? 8.419 5.717 -30.356 1.00 91.81 503 GLY A C 1
ATOM 3932 O O . GLY A 1 503 ? 7.557 6.090 -31.152 1.00 91.81 503 GLY A O 1
ATOM 3933 N N . GLU A 1 504 ? 9.065 6.576 -29.565 1.00 92.88 504 GLU A N 1
ATOM 3934 C CA . GLU A 1 504 ? 8.724 8.000 -29.428 1.00 92.88 504 GLU A CA 1
ATOM 3935 C C . GLU A 1 504 ? 8.854 8.785 -30.743 1.00 92.88 504 GLU A C 1
ATOM 3937 O O . GLU A 1 504 ? 7.967 9.565 -31.090 1.00 92.88 504 GLU A O 1
ATOM 3942 N N . ALA A 1 505 ? 9.943 8.577 -31.492 1.00 93.06 505 ALA A N 1
ATOM 3943 C CA . ALA A 1 505 ? 10.234 9.346 -32.704 1.00 93.06 505 ALA A CA 1
ATOM 3944 C C . ALA A 1 505 ? 9.153 9.152 -33.780 1.00 93.06 505 ALA A C 1
ATOM 3946 O O . ALA A 1 505 ? 8.573 10.121 -34.269 1.00 93.06 505 ALA A O 1
ATOM 3947 N N . LYS A 1 506 ? 8.815 7.895 -34.074 1.00 94.50 506 LYS A N 1
ATOM 3948 C CA . LYS A 1 506 ? 7.774 7.529 -35.040 1.00 94.50 506 LYS A CA 1
ATOM 3949 C C . LYS A 1 506 ? 6.377 7.924 -34.552 1.00 94.50 506 LYS A C 1
ATOM 3951 O O . LYS A 1 506 ? 5.569 8.414 -35.339 1.00 94.50 506 LYS A O 1
ATOM 3956 N N . ALA A 1 507 ? 6.097 7.797 -33.251 1.00 94.94 507 ALA A N 1
ATOM 3957 C CA . ALA A 1 507 ? 4.846 8.280 -32.665 1.00 94.94 507 ALA A CA 1
ATOM 3958 C C . ALA A 1 507 ? 4.673 9.801 -32.820 1.00 94.94 507 ALA A C 1
ATOM 3960 O O . ALA A 1 507 ? 3.572 10.285 -33.099 1.00 94.94 507 ALA A O 1
ATOM 3961 N N . LYS A 1 508 ? 5.763 10.561 -32.691 1.00 94.00 508 LYS A N 1
ATOM 3962 C CA . LYS A 1 508 ? 5.781 12.006 -32.918 1.00 94.00 508 LYS A CA 1
ATOM 3963 C C . LYS A 1 508 ? 5.585 12.368 -34.392 1.00 94.00 508 LYS A C 1
ATOM 3965 O O . LYS A 1 508 ? 4.781 13.251 -34.678 1.00 94.00 508 LYS A O 1
ATOM 3970 N N . GLU A 1 509 ? 6.257 11.681 -35.314 1.00 95.19 509 GLU A N 1
ATOM 3971 C CA . GLU A 1 509 ? 6.093 11.875 -36.767 1.00 95.19 509 GLU A CA 1
ATOM 3972 C C . GLU A 1 509 ? 4.663 11.573 -37.239 1.00 95.19 509 GLU A C 1
ATOM 3974 O O . GLU A 1 509 ? 4.112 12.302 -38.061 1.00 95.19 509 GLU A O 1
ATOM 3979 N N . ALA A 1 510 ? 4.023 10.557 -36.657 1.00 95.06 510 ALA A N 1
ATOM 3980 C CA . ALA A 1 510 ? 2.631 10.200 -36.923 1.00 95.06 510 ALA A CA 1
ATOM 3981 C C . ALA A 1 510 ? 1.600 11.102 -36.207 1.00 95.06 510 ALA A C 1
ATOM 3983 O O . ALA A 1 510 ? 0.397 10.837 -36.276 1.00 95.06 510 ALA A O 1
ATOM 3984 N N . GLY A 1 511 ? 2.042 12.133 -35.476 1.00 94.31 511 GLY A N 1
ATOM 3985 C CA . GLY A 1 511 ? 1.162 13.064 -34.763 1.00 94.31 511 GLY A CA 1
ATOM 3986 C C . GLY A 1 511 ? 0.419 12.455 -33.566 1.00 94.31 511 GLY A C 1
ATOM 3987 O O . GLY A 1 511 ? -0.608 12.989 -33.151 1.00 94.31 511 GLY A O 1
ATOM 3988 N N . LYS A 1 512 ? 0.904 11.339 -33.007 1.00 95.75 512 LYS A N 1
ATOM 3989 C CA . LYS A 1 512 ? 0.307 10.668 -31.835 1.00 95.75 512 LYS A CA 1
ATOM 3990 C C . LYS A 1 512 ? 0.819 11.182 -30.493 1.00 95.75 512 LYS A C 1
ATOM 3992 O O . LYS A 1 512 ? 0.242 10.857 -29.459 1.00 95.75 512 LYS A O 1
ATOM 3997 N N . MET A 1 513 ? 1.865 12.004 -30.502 1.00 96.44 513 MET A N 1
ATOM 3998 C CA . MET A 1 513 ? 2.348 12.699 -29.311 1.00 96.44 513 MET A CA 1
ATOM 3999 C C . MET A 1 513 ? 1.497 13.945 -29.047 1.00 96.44 513 MET A C 1
ATOM 4001 O O . MET A 1 513 ? 1.562 14.925 -29.792 1.00 96.44 513 MET A O 1
ATOM 4005 N N . ARG A 1 514 ? 0.706 13.907 -27.974 1.00 96.62 514 ARG A N 1
ATOM 4006 C CA . ARG A 1 514 ? -0.164 15.009 -27.551 1.00 96.62 514 ARG A CA 1
ATOM 4007 C C . ARG A 1 514 ? 0.563 15.934 -26.582 1.00 96.62 514 ARG A C 1
ATOM 4009 O O . ARG A 1 514 ? 1.400 15.494 -25.797 1.00 96.62 514 ARG A O 1
ATOM 4016 N N . LEU A 1 515 ? 0.225 17.220 -26.634 1.00 97.00 515 LEU A N 1
ATOM 4017 C CA . LEU A 1 515 ? 0.647 18.213 -25.649 1.00 97.00 515 LEU A CA 1
ATOM 4018 C C . LEU A 1 515 ? -0.539 18.525 -24.749 1.00 97.00 515 LEU A C 1
ATOM 4020 O O . LEU A 1 515 ? -1.487 19.177 -25.175 1.00 97.00 515 LEU A O 1
ATOM 4024 N N . GLU A 1 516 ? -0.460 18.065 -23.511 1.00 97.62 516 GLU A N 1
ATOM 4025 C CA . GLU A 1 516 ? -1.555 18.124 -22.556 1.00 97.62 516 GLU A CA 1
ATOM 4026 C C . GLU A 1 516 ? -1.292 19.177 -21.473 1.00 97.62 516 GLU A C 1
ATOM 4028 O O . GLU A 1 516 ? -0.164 19.377 -21.005 1.00 97.62 516 GLU A O 1
ATOM 4033 N N . GLY A 1 517 ? -2.355 19.896 -21.110 1.00 95.38 517 GLY A N 1
ATOM 4034 C CA . GLY A 1 517 ? -2.324 20.991 -20.141 1.00 95.38 517 GLY A CA 1
ATOM 4035 C C . GLY A 1 517 ? -2.530 20.540 -18.693 1.00 95.38 517 GLY A C 1
ATOM 4036 O O . GLY A 1 517 ? -2.502 19.356 -18.365 1.00 95.38 517 GLY A O 1
ATOM 4037 N N . LYS A 1 518 ? -2.770 21.512 -17.806 1.00 95.62 518 LYS A N 1
ATOM 4038 C CA . LYS A 1 518 ? -2.947 21.274 -16.361 1.00 95.62 518 LYS A CA 1
ATOM 4039 C C . LYS A 1 518 ? -4.198 20.458 -16.019 1.00 95.62 518 LYS A C 1
ATOM 4041 O O . LYS A 1 518 ? -4.194 19.755 -15.014 1.00 95.62 518 LYS A O 1
ATOM 4046 N N . ASP A 1 519 ? -5.228 20.535 -16.856 1.00 96.31 519 ASP A N 1
ATOM 4047 C CA . ASP A 1 519 ? -6.522 19.881 -16.627 1.00 96.31 519 ASP A CA 1
ATOM 4048 C C . ASP A 1 519 ? -6.585 18.452 -17.182 1.00 96.31 519 ASP A C 1
ATOM 4050 O O . ASP A 1 519 ? -7.603 17.770 -17.039 1.00 96.31 519 ASP A O 1
ATOM 4054 N N . TYR A 1 520 ? -5.505 17.977 -17.813 1.00 97.56 520 TYR A N 1
ATOM 4055 C CA . TYR A 1 520 ? -5.456 16.617 -18.327 1.00 97.56 520 TYR A CA 1
ATOM 4056 C C . TYR A 1 520 ? -5.468 15.608 -17.183 1.00 97.56 520 TYR A C 1
ATOM 4058 O O . TYR A 1 520 ? -4.650 15.676 -16.263 1.00 97.56 520 TYR A O 1
ATOM 4066 N N . LYS A 1 521 ? -6.391 14.651 -17.272 1.00 97.56 521 LYS A N 1
ATOM 4067 C CA . LYS A 1 521 ? -6.469 13.503 -16.371 1.00 97.56 521 LYS A CA 1
ATOM 4068 C C . LYS A 1 521 ? -5.600 12.389 -16.928 1.00 97.56 521 LYS A C 1
ATOM 4070 O O . LYS A 1 521 ? -5.881 11.896 -18.021 1.00 97.56 521 LYS A O 1
ATOM 4075 N N . MET A 1 522 ? -4.592 11.986 -16.160 1.00 97.69 522 MET A N 1
ATOM 4076 C CA . MET A 1 522 ? -3.683 10.911 -16.556 1.00 97.69 522 MET A CA 1
ATOM 4077 C C . MET A 1 522 ? -4.451 9.624 -16.840 1.00 97.69 522 MET A C 1
ATOM 4079 O O . MET A 1 522 ? -5.371 9.271 -16.096 1.00 97.69 522 MET A O 1
ATOM 4083 N N . GLN A 1 523 ? -4.064 8.933 -17.908 1.00 97.19 523 GLN A N 1
ATOM 4084 C CA . GLN A 1 523 ? -4.610 7.634 -18.277 1.00 97.19 523 GLN A CA 1
ATOM 4085 C C . GLN A 1 523 ? -3.616 6.526 -17.934 1.00 97.19 523 GLN A C 1
ATOM 4087 O O . GLN A 1 523 ? -2.403 6.734 -17.868 1.00 97.19 523 GLN A O 1
ATOM 4092 N N . ASP A 1 524 ? -4.145 5.332 -17.686 1.00 96.62 524 ASP A N 1
ATOM 4093 C CA . ASP A 1 524 ? -3.311 4.166 -17.427 1.00 96.62 524 ASP A CA 1
ATOM 4094 C C . ASP A 1 524 ? -2.484 3.801 -18.663 1.00 96.62 524 ASP A C 1
ATOM 4096 O O . ASP A 1 524 ? -2.999 3.694 -19.776 1.00 96.62 524 ASP A O 1
ATOM 4100 N N . GLY A 1 525 ? -1.191 3.602 -18.450 1.00 96.38 525 GLY A N 1
ATOM 4101 C CA . GLY A 1 525 ? -0.219 3.320 -19.492 1.00 96.38 525 GLY A CA 1
ATOM 4102 C C . GLY A 1 525 ? 0.238 4.532 -20.303 1.00 96.38 525 GLY A C 1
ATOM 4103 O O . GLY A 1 525 ? 0.920 4.343 -21.309 1.00 96.38 525 GLY A O 1
ATOM 4104 N N . ASP A 1 526 ? -0.097 5.761 -19.900 1.00 98.19 526 ASP A N 1
ATOM 4105 C CA . ASP A 1 526 ? 0.456 6.955 -20.545 1.00 98.19 526 ASP A CA 1
ATOM 4106 C C . ASP A 1 526 ? 1.993 6.934 -20.479 1.00 98.19 526 ASP A C 1
ATOM 4108 O O . ASP A 1 526 ? 2.584 6.803 -19.407 1.00 98.19 526 ASP A O 1
ATOM 4112 N N . VAL A 1 527 ? 2.647 7.080 -21.633 1.00 97.94 527 VAL A N 1
ATOM 4113 C CA . VAL A 1 527 ? 4.086 7.333 -21.737 1.00 97.94 527 VAL A CA 1
ATOM 4114 C C . VAL A 1 527 ? 4.272 8.841 -21.781 1.00 97.94 527 VAL A C 1
ATOM 4116 O O . VAL A 1 527 ? 3.823 9.495 -22.725 1.00 97.94 527 VAL A O 1
ATOM 4119 N N . VAL A 1 528 ? 4.891 9.403 -20.745 1.00 97.31 528 VAL A N 1
ATOM 4120 C CA . VAL A 1 528 ? 4.883 10.846 -20.498 1.00 97.31 528 VAL A CA 1
ATOM 4121 C C . VAL A 1 528 ? 6.280 11.438 -20.353 1.00 97.31 528 VAL A C 1
ATOM 4123 O O . VAL A 1 528 ? 7.173 10.869 -19.723 1.00 97.31 528 VAL A O 1
ATOM 4126 N N . HIS A 1 529 ? 6.437 12.645 -20.892 1.00 96.44 529 HIS A N 1
ATOM 4127 C CA . HIS A 1 529 ? 7.555 13.537 -20.628 1.00 96.44 529 HIS A CA 1
ATOM 4128 C C . HIS A 1 529 ? 7.033 14.899 -20.140 1.00 96.44 529 HIS A C 1
ATOM 4130 O O . HIS A 1 529 ? 6.379 15.644 -20.873 1.00 96.44 529 HIS A O 1
ATOM 4136 N N . PHE A 1 530 ? 7.305 15.242 -18.879 1.00 96.56 530 PHE A N 1
ATOM 4137 C CA . PHE A 1 530 ? 6.848 16.502 -18.288 1.00 96.56 530 PHE A CA 1
ATOM 4138 C C . PHE A 1 530 ? 7.789 17.661 -18.626 1.00 96.56 530 PHE A C 1
ATOM 4140 O O . PHE A 1 530 ? 8.996 17.591 -18.402 1.00 96.56 530 PHE A O 1
ATOM 4147 N N . ARG A 1 531 ? 7.224 18.768 -19.116 1.00 94.56 531 ARG A N 1
ATOM 4148 C CA . ARG A 1 531 ? 7.924 20.044 -19.295 1.00 94.56 531 ARG A CA 1
ATOM 4149 C C . ARG A 1 531 ? 7.621 20.940 -18.105 1.00 94.56 531 ARG A C 1
ATOM 4151 O O . ARG A 1 531 ? 6.456 21.207 -17.810 1.00 94.56 531 ARG A O 1
ATOM 4158 N N . PHE A 1 532 ? 8.665 21.441 -17.464 1.00 92.44 532 PHE A N 1
ATOM 4159 C CA . PHE A 1 532 ? 8.564 22.315 -16.304 1.00 92.44 532 PHE A CA 1
ATOM 4160 C C . PHE A 1 532 ? 9.619 23.421 -16.380 1.00 92.44 532 PHE A C 1
ATOM 4162 O O . PHE A 1 532 ? 10.628 23.275 -17.074 1.00 92.44 532 PHE A O 1
ATOM 4169 N N . ASN A 1 533 ? 9.359 24.532 -15.697 1.00 88.00 533 ASN A N 1
ATOM 4170 C CA . ASN A 1 533 ? 10.335 25.594 -15.488 1.00 88.00 533 ASN A CA 1
ATOM 4171 C C . ASN A 1 533 ? 10.995 25.417 -14.116 1.00 88.00 533 ASN A C 1
ATOM 4173 O O . ASN A 1 533 ? 10.302 25.065 -13.160 1.00 88.00 533 ASN A O 1
ATOM 4177 N N . VAL A 1 534 ? 12.307 25.647 -14.039 1.00 61.50 534 VAL A N 1
ATOM 4178 C CA . VAL A 1 534 ? 13.095 25.570 -12.793 1.00 61.50 534 VAL A CA 1
ATOM 4179 C C . VAL A 1 534 ? 13.161 26.931 -12.125 1.00 61.50 534 VAL A C 1
ATOM 4181 O O . VAL A 1 534 ? 13.410 27.918 -12.856 1.00 61.50 534 VAL A O 1
#

Sequence (534 aa):
MSEVLELEATLRENFGTGNARDLRRKGYVPAVIYGAGREVLAVSVAEKEITKYYRKPGFISTVINLKLDGNTHKVLPKEIQLHPVTDIVRHVDFVNLEQKVQKMQVPIVYEGKDRALGIKRGGFFNIIKRTITLLCDVNNIPKNVTIDVSNMHIGQSLKAKNIILPEGTKLAAQSDFILATIIGRKGNKAEGEEIAAEAANYPFCTIEPNLGRVSVADERLQKLASIAGSAKIIPAYIEFVDIAGLVKGASAGEGKGNKFLSHIKEVDAILHVLRCFEDDDITHVYNRIDPIEDAEIIETELMLADLESVEKRLRNAEKHLKSGDKTLKEQVELLKEVQSSLQEGRPVRDLIGTYSKASLDQLQLLTSKPILYACNVSEKDAVLGNKLTKLVDKKTQAENAKYVIISSKIEADIAVLESPEEKLEFLNSMDLTETGLNKIIKEVYNLLDLKSFFTIGPKEAHAWTFKNGILAPRAAGIIHTDFEKGFIRAEIISYNDYINLDGEAKAKEAGKMRLEGKDYKMQDGDVVHFRFNV

Foldseek 3Di:
DADAAEWEKEFDPDDDDVVLVVCVVVQKAWEWEDDDPDDITIIITGQVSCVVQVPPQQQQVHWYQYQYPNDTFTWGWDDWDADPPPRRTRYTYIYTQPDQKDWDKAFEAEPQLCLAPQVVVAWDKFFPDGTFIKTAGSVDRDSHFYHYRNDAHALDFAKPVNGDDPPRIDGPDPDIDTGMHIHHDDDDDDDDDDDPPPDPDDQFPDLAWDKDKDFADDVLLVLQCVLQQAPAEAGAIDIDTHQRDDDQCLLVPPDSSVSSLVVLLVDQAAEAEAEQEDDPVDADPVRDRARVVSVLRRLLSLLSNLLVLLVVVLVVLVVVVPDPPPVSVVLNVLSVVCNVCSVVVHFPCVCDVVDPLVSSVVSSGSSVHAYEYEHAYDLLQQPPHDPNVVVVVVVCVVVVHHYHYAHVVLVVVLVPDDDPVVSCVSCVVSVHPDHSVNVVSVVVCVRQQKAWEWAHHRHYIHIFIDHFQDWPLVSLVSVPVQLSVFFDWKFKAASVLCSVQSHDVSCVVVVRTDTGDRNDTDDHHIHIDTDGDD

Secondary structure (DSSP, 8-state):
-PPPEEEEEEE----SHHHHHHHHHTTEEEEEEE-SSSPPEEEEEEHHHHHHHHTSTTGGG--EEEEETTEEEEEEEEEEEEPTTT--EEEEEEEE--SSEEEEEEEEEEESGGG-HHHHTTEEEEES-SEEEEEEEGGG--S-EEEE-TTPPTT-EEEGGGS-PPTTEEES-SS--EEEEEEE--------------SS------SS-EEEEEE---HHHHHHHHHHT-SEEE--EEEEEE-----TTGGGSSSTHHHHHHHHHH-SSEEEEEE----TTS--TTSS--HHHHHHHHHHHHHHHHHHHHHHHHHHHHHHTTS--HHHHHHHHHHHHHHHHHHTT--GGGGBTTB-HHHHHTT--STTS-EEEEEE--GGGTTT--HHHHHHHHHHHHHT-EEEEE-HHHHHHHHH---HHHHHHHHHHTT-SS-HHHHHHHHHHHHTTEEEEEEE-SSEEEEEEEETT-BHHHHHHHH-HHHHHTEEEEEEE-HHHHHHTTSHHHHHHTT--EEE-TTPBP-TT-EEEEEE--

pLDDT: mean 83.15, std 14.27, range [26.94, 98.19]

Radius of gyration: 29.36 Å; Cα contacts (8 Å, |Δi|>4): 922; chains: 1; bounding box: 66×73×75 Å

Nearest PDB structures (foldseek):
  7y9i-assembly1_A  TM=8.385E-01  e=4.153E-32  Arabidopsis thaliana
  5ee0-assembly1_A  TM=8.842E-01  e=1.408E-30  Oryza sativa Japonica Group
  5ee9-assembly2_B  TM=8.535E-01  e=2.348E-30  Oryza sativa Japonica Group
  5ee3-assembly1_A  TM=8.760E-01  e=3.030E-29  Oryza sativa Japonica Group
  5ee3-assembly2_B  TM=8.457E-01  e=5.830E-30  Oryza sativa Japonica Group